Protein AF-0000000081307526 (afdb_homodimer)

Organism: NCBI:txid529605

Solvent-accessible surface area (backbone atoms only — not comparable to full-atom values): 22121 Å² total; per-residue (Å²): 121,69,67,63,50,50,52,52,49,49,51,50,51,53,52,54,60,66,62,51,76,66,82,66,74,75,59,64,98,57,76,94,53,79,72,33,34,37,30,87,79,54,87,68,88,55,100,70,61,45,58,44,62,71,91,74,62,54,44,64,45,37,46,38,55,61,64,64,68,50,74,65,81,61,58,49,97,46,24,36,22,77,50,67,48,25,37,93,74,29,30,44,28,29,93,50,32,33,27,39,30,43,38,33,28,33,51,70,13,36,48,68,42,27,27,22,79,50,18,26,37,46,31,37,30,70,33,46,42,30,45,35,40,38,34,45,96,87,64,47,77,37,58,51,76,45,37,56,51,19,32,39,55,45,49,51,54,37,38,30,34,40,32,22,67,42,86,51,56,20,33,32,40,37,33,24,42,15,40,66,29,62,76,48,70,56,75,75,75,56,60,62,76,56,36,69,63,48,60,63,54,37,60,60,57,76,72,104,121,68,67,61,50,51,53,53,50,50,51,50,51,53,51,54,61,67,63,51,75,66,82,68,74,75,58,64,95,55,77,96,54,79,72,33,34,37,31,88,79,55,86,68,87,55,100,71,60,44,59,44,61,72,89,72,63,52,45,65,46,36,46,39,55,61,64,64,68,50,74,65,81,60,57,48,98,46,24,38,22,77,51,65,47,26,36,90,75,29,30,45,28,29,93,50,33,33,27,39,31,43,39,35,28,32,50,71,12,35,47,67,44,28,27,22,80,50,18,28,38,45,31,39,30,69,35,45,40,31,44,34,40,38,35,47,98,86,64,48,77,36,59,48,76,46,37,55,50,20,35,38,54,44,50,50,54,36,40,31,34,40,33,21,68,40,86,51,56,20,32,32,41,36,32,26,41,15,39,65,28,61,78,50,71,56,76,77,73,53,60,61,74,57,35,68,64,47,61,63,55,37,59,61,57,76,72,102

Radius of gyration: 26.08 Å; Cα contacts (8 Å, |Δi|>4): 887; chains: 2; bounding box: 94×55×52 Å

Secondary structure (DSSP, 8-state):
-HHHHHHHHHHHHHHHHHTS------S-SS-SSS---B-TT-S--BSB-PBPPGGG--GGGGEE-HHHHS------TTSEEEEEESTTT-GGGTTT--EEEEEEE-TT-EEEEEE-TT--EEEEEEESEEEEEEE-TT--EEEEEEETT-EEEE-TT-EEEEE--SSS-EEEEEEESSS----EE--SHHHHHHHHHHHHHHHHHHT-/-HHHHHHHHHHHHHHHHHTS------S-SS-SSS---B-TT-S--BSB-PBPPGGG--GGGGEE-HHHHS------TTSEEEEEESTTT-GGGTTT--EEEEEEE-TT-EEEEEE-TT--EEEEEEESEEEEEEE-TT--EEEEEEETT-EEEE-TT-EEEEE--SSS-EEEEEEESSS----EE--SHHHHHHHHHHHHHHHHHHT-

Nearest PDB structures (foldseek):
  9gof-assembly1_C  TM=7.749E-01  e=2.295E-10  Synechocystis
  8uai-assembly1_F  TM=9.045E-01  e=1.092E-08  Corylus avellana
  6l9i-assembly1_D  TM=7.744E-01  e=6.110E-10  Companilactobacillus farciminis
  3kgl-assembly2_D  TM=7.806E-01  e=1.218E-08  Brassica napus
  3kgl-assembly2_F  TM=7.929E-01  e=1.687E-08  Brassica napus

Foldseek 3Di:
DVVVVVVVVVVVVVVVVVPPPPPPPVDPPDDPDPFFQFDPPDPDDDPFGGGDDPVPDDPVLVDADQVVVCVQPDADPQQKGKDWAFCVRRRRCTVVQKIKMKMKGFAFGKDAKKAFQAWKKKKAWQAAKKWKWWADPVGDIDIDIHHHGDIDIHDHGIIMMIGHLDNGMTIMMIMIRGSGRDMDGDDPPPVVVVVVVVVVVSVVVVVD/DVVVVVVVVVVVVVVVVVPPPPPPPVPPPDDPDPFFQFDPPDPDDDPFGGGDDPVPDDPVLVDADQVVVCVQPDADPQQKGKDWAFCVRRRRCTVVQKIKMKMKGFAFGKDAKKAFQAWKKKKAWQAAKKWKWWADPVGDIDIDIHHHGDIDIHDHGIIMMIGHLDNGMTIMMIMIRGSGRDMDGDDDPPVVVVPVVVVVVSVVVVVD

Sequence (416 aa):
MAAKNYVIIWLVASFLVWLTPTPSHCADPDPLQDFCPADLNSPNFVNGFPCRNPSTVTSDDFFFDGFNRVKGTQFDLFGLNSTFGEVTTFPGLNTQGIAQNRIRIRAGGINQPHIHPRATELSRMDEGALFVGIITTAGKFYSKIARKGEMFVVPRGLLHFELNIAKETATFFASFNSQNPGVIRVSGNFCQQWSPSLSARRENINTQMAAKNYVIIWLVASFLVWLTPTPSHCADPDPLQDFCPADLNSPNFVNGFPCRNPSTVTSDDFFFDGFNRVKGTQFDLFGLNSTFGEVTTFPGLNTQGIAQNRIRIRAGGINQPHIHPRATELSRMDEGALFVGIITTAGKFYSKIARKGEMFVVPRGLLHFELNIAKETATFFASFNSQNPGVIRVSGNFCQQWSPSLSARRENINTQ

pLDDT: mean 81.6, std 19.1, range [31.5, 98.81]

InterPro domains:
  IPR001929 Germin [PR00325] (114-134)
  IPR001929 Germin [PR00325] (144-164)
  IPR001929 Germin [PR00325] (177-192)
  IPR001929 Germin [cd02241] (28-190)
  IPR006045 Cupin 1 [PF00190] (85-188)
  IPR006045 Cupin 1 [SM00835] (67-204)
  IPR011051 RmlC-like cupin domain superfamily [SSF51182] (28-184)
  IPR014710 RmlC-like jelly roll fold [G3DSA:2.60.120.10] (27-203)
  IPR019780 Germin, manganese binding site [PS00725] (109-122)

Structure (mmCIF, N/CA/C/O backbone):
data_AF-0000000081307526-model_v1
#
loop_
_entity.id
_entity.type
_entity.pdbx_description
1 polymer 'Germin-like protein'
#
loop_
_atom_site.group_PDB
_atom_site.id
_atom_site.type_symbol
_atom_site.label_atom_id
_atom_site.label_alt_id
_atom_site.label_comp_id
_atom_site.label_asym_id
_atom_site.label_entity_id
_atom_site.label_seq_id
_atom_site.pdbx_PDB_ins_code
_atom_site.Cartn_x
_atom_site.Cartn_y
_atom_site.Cartn_z
_atom_site.occupancy
_atom_site.B_iso_or_equiv
_atom_site.auth_seq_id
_atom_site.auth_comp_id
_atom_site.auth_asym_id
_atom_site.auth_atom_id
_atom_site.pdbx_PDB_model_num
ATOM 1 N N . MET A 1 1 ? 69.25 4.16 -13.133 1 42.28 1 MET A N 1
ATOM 2 C CA . MET A 1 1 ? 68.312 5.094 -13.711 1 42.28 1 MET A CA 1
ATOM 3 C C . MET A 1 1 ? 66.938 4.449 -13.844 1 42.28 1 MET A C 1
ATOM 5 O O . MET A 1 1 ? 65.875 5.125 -13.719 1 42.28 1 MET A O 1
ATOM 9 N N . ALA A 1 2 ? 66.875 3.07 -14.008 1 56.59 2 ALA A N 1
ATOM 10 C CA . ALA A 1 2 ? 65.688 2.361 -14.32 1 56.59 2 ALA A CA 1
ATOM 11 C C . ALA A 1 2 ? 64.812 2.166 -13.07 1 56.59 2 ALA A C 1
ATOM 13 O O . ALA A 1 2 ? 63.594 2.262 -13.125 1 56.59 2 ALA A O 1
ATOM 14 N N . ALA A 1 3 ? 65.375 2.045 -11.961 1 60.72 3 ALA A N 1
ATOM 15 C CA . ALA A 1 3 ? 64.625 1.728 -10.742 1 60.72 3 ALA A CA 1
ATOM 16 C C . ALA A 1 3 ? 63.875 2.945 -10.234 1 60.72 3 ALA A C 1
ATOM 18 O O . ALA A 1 3 ? 62.781 2.816 -9.734 1 60.72 3 ALA A O 1
ATOM 19 N N . LYS A 1 4 ? 64.438 4.047 -10.477 1 60.44 4 LYS A N 1
ATOM 20 C CA . LYS A 1 4 ? 63.812 5.281 -10.016 1 60.44 4 LYS A CA 1
ATOM 21 C C . LYS A 1 4 ? 62.531 5.582 -10.797 1 60.44 4 LYS A C 1
ATOM 23 O O . LYS A 1 4 ? 61.531 6.074 -10.234 1 60.44 4 LYS A O 1
ATOM 28 N N . ASN A 1 5 ? 62.531 5.031 -11.906 1 65.38 5 ASN A N 1
ATOM 29 C CA . ASN A 1 5 ? 61.375 5.293 -12.766 1 65.38 5 ASN A CA 1
ATOM 30 C C . ASN A 1 5 ? 60.188 4.422 -12.383 1 65.38 5 ASN A C 1
ATOM 32 O O . ASN A 1 5 ? 59.031 4.871 -12.453 1 65.38 5 ASN A O 1
ATOM 36 N N . TYR A 1 6 ? 60.594 3.334 -11.781 1 68.06 6 TYR A N 1
ATOM 37 C CA . TYR A 1 6 ? 59.5 2.443 -11.406 1 68.06 6 TYR A CA 1
ATOM 38 C C . TYR A 1 6 ? 58.781 2.943 -10.156 1 68.06 6 TYR A C 1
ATOM 40 O O . TYR A 1 6 ? 57.562 2.844 -10.055 1 68.06 6 TYR A O 1
ATOM 48 N N . VAL A 1 7 ? 59.562 3.557 -9.312 1 67.5 7 VAL A N 1
ATOM 49 C CA . VAL A 1 7 ? 59 4.07 -8.07 1 67.5 7 VAL A CA 1
ATOM 50 C C . VAL A 1 7 ? 58.094 5.254 -8.375 1 67.5 7 VAL A C 1
ATOM 52 O O . VAL A 1 7 ? 56.969 5.355 -7.816 1 67.5 7 VAL A O 1
ATOM 55 N N . ILE A 1 8 ? 58.469 6.074 -9.266 1 70.75 8 ILE A N 1
ATOM 56 C CA . ILE A 1 8 ? 57.688 7.23 -9.664 1 70.75 8 ILE A CA 1
ATOM 57 C C . ILE A 1 8 ? 56.406 6.77 -10.375 1 70.75 8 ILE A C 1
ATOM 59 O O . ILE A 1 8 ? 55.344 7.289 -10.125 1 70.75 8 ILE A O 1
ATOM 63 N N . ILE A 1 9 ? 56.531 5.742 -11.117 1 68.5 9 ILE A N 1
ATOM 64 C CA . ILE A 1 9 ? 55.375 5.207 -11.836 1 68.5 9 ILE A CA 1
ATOM 65 C C . ILE A 1 9 ? 54.375 4.594 -10.844 1 68.5 9 ILE A C 1
ATOM 67 O O . ILE A 1 9 ? 53.188 4.785 -10.969 1 68.5 9 ILE A O 1
ATOM 71 N N . TRP A 1 10 ? 54.969 3.975 -9.867 1 69.19 10 TRP A N 1
ATOM 72 C CA . TRP A 1 10 ? 54.094 3.359 -8.867 1 69.19 10 TRP A CA 1
ATOM 73 C C . TRP A 1 10 ? 53.438 4.422 -7.996 1 69.19 10 TRP A C 1
ATOM 75 O O . TRP A 1 10 ? 52.25 4.301 -7.648 1 69.19 10 TRP A O 1
ATOM 85 N N . LEU A 1 11 ? 54.125 5.461 -7.723 1 68 11 LEU A N 1
ATOM 86 C CA . LEU A 1 11 ? 53.594 6.551 -6.93 1 68 11 LEU A CA 1
ATOM 87 C C . LEU A 1 11 ? 52.5 7.301 -7.715 1 68 11 LEU A C 1
ATOM 89 O O . LEU A 1 11 ? 51.469 7.656 -7.164 1 68 11 LEU A O 1
ATOM 93 N N . VAL A 1 12 ? 52.75 7.449 -8.961 1 65.75 12 VAL A N 1
ATOM 94 C CA . VAL A 1 12 ? 51.812 8.133 -9.812 1 65.75 12 VAL A CA 1
ATOM 95 C C . VAL A 1 12 ? 50.562 7.254 -10.016 1 65.75 12 VAL A C 1
ATOM 97 O O . VAL A 1 12 ? 49.438 7.734 -9.977 1 65.75 12 VAL A O 1
ATOM 100 N N . ALA A 1 13 ? 50.781 5.988 -10.18 1 63.44 13 ALA A N 1
ATOM 101 C CA . ALA A 1 13 ? 49.656 5.062 -10.336 1 63.44 13 ALA A CA 1
ATOM 102 C C . ALA A 1 13 ? 48.812 5 -9.07 1 63.44 13 ALA A C 1
ATOM 104 O O . ALA A 1 13 ? 47.594 4.977 -9.133 1 63.44 13 ALA A O 1
ATOM 105 N N . SER A 1 14 ? 49.5 4.992 -8.008 1 59.22 14 SER A N 1
ATOM 106 C CA . SER A 1 14 ? 48.75 4.977 -6.754 1 59.22 14 SER A CA 1
ATOM 107 C C . SER A 1 14 ? 48 6.281 -6.547 1 59.22 14 SER A C 1
ATOM 109 O O . SER A 1 14 ? 46.906 6.277 -6 1 59.22 14 SER A O 1
ATOM 111 N N . PHE A 1 15 ? 48.531 7.398 -6.93 1 59.19 15 PHE A N 1
ATOM 112 C CA . PHE A 1 15 ? 47.875 8.695 -6.836 1 59.19 15 PHE A CA 1
ATOM 113 C C . PHE A 1 15 ? 46.656 8.75 -7.754 1 59.19 15 PHE A C 1
ATOM 115 O O . PHE A 1 15 ? 45.625 9.297 -7.379 1 59.19 15 PHE A O 1
ATOM 122 N N . LEU A 1 16 ? 46.719 8.148 -8.883 1 59.53 16 LEU A N 1
ATOM 123 C CA . LEU A 1 16 ? 45.594 8.141 -9.82 1 59.53 16 LEU A CA 1
ATOM 124 C C . LEU A 1 16 ? 44.469 7.27 -9.297 1 59.53 16 LEU A C 1
ATOM 126 O O . LEU A 1 16 ? 43.281 7.566 -9.531 1 59.53 16 LEU A O 1
ATOM 130 N N . VAL A 1 17 ? 44.781 6.215 -8.625 1 57.97 17 VAL A N 1
ATOM 131 C CA . VAL A 1 17 ? 43.719 5.367 -8.062 1 57.97 17 VAL A CA 1
ATOM 132 C C . VAL A 1 17 ? 43 6.113 -6.945 1 57.97 17 VAL A C 1
ATOM 134 O O . VAL A 1 17 ? 41.781 5.961 -6.777 1 57.97 17 VAL A O 1
ATOM 137 N N . TRP A 1 18 ? 43.719 6.945 -6.301 1 53.69 18 TRP A N 1
ATOM 138 C CA . TRP A 1 18 ? 43.125 7.715 -5.223 1 53.69 18 TRP A CA 1
ATOM 139 C C . TRP A 1 18 ? 42.188 8.789 -5.785 1 53.69 18 TRP A C 1
ATOM 141 O O . TRP A 1 18 ? 41.344 9.328 -5.062 1 53.69 18 TRP A O 1
ATOM 151 N N . LEU A 1 19 ? 42.375 9.172 -6.992 1 48.22 19 LEU A N 1
ATOM 152 C CA . LEU A 1 19 ? 41.531 10.18 -7.605 1 48.22 19 LEU A CA 1
ATOM 153 C C . LEU A 1 19 ? 40.25 9.555 -8.141 1 48.22 19 LEU A C 1
ATOM 155 O O . LEU A 1 19 ? 39.5 10.18 -8.906 1 48.22 19 LEU A O 1
ATOM 159 N N . THR A 1 20 ? 40.062 8.297 -7.91 1 48.44 20 THR A N 1
ATOM 160 C CA . THR A 1 20 ? 38.781 7.797 -8.344 1 48.44 20 THR A CA 1
ATOM 161 C C . THR A 1 20 ? 37.656 8.375 -7.484 1 48.44 20 THR A C 1
ATOM 163 O O . THR A 1 20 ? 37.688 8.281 -6.258 1 48.44 20 THR A O 1
ATOM 166 N N . PRO A 1 21 ? 36.969 9.297 -7.98 1 45 21 PRO A N 1
ATOM 167 C CA . PRO A 1 21 ? 35.812 9.789 -7.223 1 45 21 PRO A CA 1
ATOM 168 C C . PRO A 1 21 ? 34.938 8.664 -6.68 1 45 21 PRO A C 1
ATOM 170 O O . PRO A 1 21 ? 34.562 7.742 -7.418 1 45 21 PRO A O 1
ATOM 173 N N . THR A 1 22 ? 35.156 8.219 -5.445 1 43.62 22 THR A N 1
ATOM 174 C CA . THR A 1 22 ? 34.094 7.422 -4.852 1 43.62 22 THR A CA 1
ATOM 175 C C . THR A 1 22 ? 32.75 8.07 -5.09 1 43.62 22 THR A C 1
ATOM 177 O O . THR A 1 22 ? 32.625 9.297 -5.051 1 43.62 22 THR A O 1
ATOM 180 N N . PRO A 1 23 ? 31.891 7.441 -5.844 1 40.84 23 PRO A N 1
ATOM 181 C CA . PRO A 1 23 ? 30.562 8.062 -5.93 1 40.84 23 PRO A CA 1
ATOM 182 C C . PRO A 1 23 ? 30.047 8.516 -4.57 1 40.84 23 PRO A C 1
ATOM 184 O O . PRO A 1 23 ? 29.953 7.711 -3.639 1 40.84 23 PRO A O 1
ATOM 187 N N . SER A 1 24 ? 30.547 9.656 -4.059 1 37.53 24 SER A N 1
ATOM 188 C CA . SER A 1 24 ? 29.844 10.273 -2.936 1 37.53 24 SER A CA 1
ATOM 189 C C . SER A 1 24 ? 28.344 10.258 -3.152 1 37.53 24 SER A C 1
ATOM 191 O O . SER A 1 24 ? 27.859 10.711 -4.191 1 37.53 24 SER A O 1
ATOM 193 N N . HIS A 1 25 ? 27.672 9.266 -2.732 1 41.25 25 HIS A N 1
ATOM 194 C CA . HIS A 1 25 ? 26.234 9.469 -2.633 1 41.25 25 HIS A CA 1
ATOM 195 C C . HIS A 1 25 ? 25.922 10.781 -1.926 1 41.25 25 HIS A C 1
ATOM 197 O O . HIS A 1 25 ? 26.141 10.914 -0.722 1 41.25 25 HIS A O 1
ATOM 203 N N . CYS A 1 26 ? 26.391 11.898 -2.451 1 38.59 26 CYS A N 1
ATOM 204 C CA . CYS A 1 26 ? 26.094 13.227 -1.932 1 38.59 26 CYS A CA 1
ATOM 205 C C . CYS A 1 26 ? 24.609 13.344 -1.573 1 38.59 26 CYS A C 1
ATOM 207 O O . CYS A 1 26 ? 24.172 14.414 -1.146 1 38.59 26 CYS A O 1
ATOM 209 N N . ALA A 1 27 ? 23.828 12.602 -2.113 1 36.97 27 ALA A N 1
ATOM 210 C CA . ALA A 1 27 ? 22.422 12.82 -1.792 1 36.97 27 ALA A CA 1
ATOM 211 C C . ALA A 1 27 ? 22.062 12.164 -0.467 1 36.97 27 ALA A C 1
ATOM 213 O O . ALA A 1 27 ? 22.562 11.086 -0.135 1 36.97 27 ALA A O 1
ATOM 214 N N . ASP A 1 28 ? 21.766 12.961 0.482 1 42.94 28 ASP A N 1
ATOM 215 C CA . ASP A 1 28 ? 21.141 12.367 1.665 1 42.94 28 ASP A CA 1
ATOM 216 C C . ASP A 1 28 ? 20.219 11.227 1.284 1 42.94 28 ASP A C 1
ATOM 218 O O . ASP A 1 28 ? 19.406 11.359 0.367 1 42.94 28 ASP A O 1
ATOM 222 N N . PRO A 1 29 ? 20.531 9.961 1.563 1 52.31 29 PRO A N 1
ATOM 223 C CA . PRO A 1 29 ? 19.625 8.859 1.222 1 52.31 29 PRO A CA 1
ATOM 224 C C . PRO A 1 29 ? 18.172 9.18 1.516 1 52.31 29 PRO A C 1
ATOM 226 O O . PRO A 1 29 ? 17.266 8.625 0.884 1 52.31 29 PRO A O 1
ATOM 229 N N . ASP A 1 30 ? 18 10.25 2.48 1 62.75 30 ASP A N 1
ATOM 230 C CA . ASP A 1 30 ? 16.656 10.656 2.859 1 62.75 30 ASP A CA 1
ATOM 231 C C . ASP A 1 30 ? 16.297 12.023 2.279 1 62.75 30 ASP A C 1
ATOM 233 O O . ASP A 1 30 ? 17.188 12.836 2.021 1 62.75 30 ASP A O 1
ATOM 237 N N . PRO A 1 31 ? 15.086 12.305 2.039 1 67.12 31 PRO A N 1
ATOM 238 C CA . PRO A 1 31 ? 14.664 13.617 1.555 1 67.12 31 PRO A CA 1
ATOM 239 C C . PRO A 1 31 ? 15.055 14.75 2.498 1 67.12 31 PRO A C 1
ATOM 241 O O . PRO A 1 31 ? 15.047 14.57 3.719 1 67.12 31 PRO A O 1
ATOM 244 N N . LEU A 1 32 ? 15.398 15.906 1.956 1 68.56 32 LEU A N 1
ATOM 245 C CA . LEU A 1 32 ? 15.805 17.094 2.713 1 68.56 32 LEU A CA 1
ATOM 246 C C . LEU A 1 32 ? 14.586 17.828 3.268 1 68.56 32 LEU A C 1
ATOM 248 O O . LEU A 1 32 ? 14.719 18.688 4.141 1 68.56 32 LEU A O 1
ATOM 252 N N . GLN A 1 33 ? 13.453 17.516 2.725 1 77.12 33 GLN A N 1
ATOM 253 C CA . GLN A 1 33 ? 12.219 18.141 3.188 1 77.12 33 GLN A CA 1
ATOM 254 C C . GLN A 1 33 ? 11.172 17.094 3.549 1 77.12 33 GLN A C 1
ATOM 256 O O . GLN A 1 33 ? 11.281 15.93 3.146 1 77.12 33 GLN A O 1
ATOM 261 N N . ASP A 1 34 ? 10.109 17.516 4.297 1 84.94 34 ASP A N 1
ATOM 262 C CA . ASP A 1 34 ? 9.078 16.609 4.801 1 84.94 34 ASP A CA 1
ATOM 263 C C . ASP A 1 34 ? 8.336 15.922 3.652 1 84.94 34 ASP A C 1
ATOM 265 O O . ASP A 1 34 ? 7.922 14.773 3.773 1 84.94 34 ASP A O 1
ATOM 269 N N . PHE A 1 35 ? 8.133 16.703 2.635 1 87.5 35 PHE A N 1
ATOM 270 C CA . PHE A 1 35 ? 7.387 16.234 1.473 1 87.5 35 PHE A CA 1
ATOM 271 C C . PHE A 1 35 ? 7.777 17.016 0.224 1 87.5 35 PHE A C 1
ATOM 273 O O . PHE A 1 35 ? 8.438 18.047 0.316 1 87.5 35 PHE A O 1
ATOM 280 N N . CYS A 1 36 ? 7.449 16.469 -0.911 1 87.19 36 CYS A N 1
ATOM 281 C CA . CYS A 1 36 ? 7.746 17.047 -2.219 1 87.19 36 CYS A CA 1
ATOM 282 C C . CYS A 1 36 ? 6.629 16.75 -3.209 1 87.19 36 CYS A C 1
ATOM 284 O O . CYS A 1 36 ? 6.793 15.93 -4.117 1 87.19 36 CYS A O 1
ATOM 286 N N . PRO A 1 37 ? 5.438 17.344 -2.951 1 90.88 37 PRO A N 1
ATOM 287 C CA . PRO A 1 37 ? 4.418 17.141 -3.984 1 90.88 37 PRO A CA 1
ATOM 288 C C . PRO A 1 37 ? 4.906 17.531 -5.379 1 90.88 37 PRO A C 1
ATOM 290 O O . PRO A 1 37 ? 5.641 18.516 -5.531 1 90.88 37 PRO A O 1
ATOM 293 N N . ALA A 1 38 ? 4.461 16.891 -6.359 1 91.81 38 ALA A N 1
ATOM 294 C CA . ALA A 1 38 ? 4.977 17.031 -7.719 1 91.81 38 ALA A CA 1
ATOM 295 C C . ALA A 1 38 ? 4.492 18.328 -8.359 1 91.81 38 ALA A C 1
ATOM 297 O O . ALA A 1 38 ? 3.316 18.688 -8.25 1 91.81 38 ALA A O 1
ATOM 298 N N . ASP A 1 39 ? 5.363 19.047 -8.93 1 89.5 39 ASP A N 1
ATOM 299 C CA . ASP A 1 39 ? 5.012 20.109 -9.867 1 89.5 39 ASP A CA 1
ATOM 300 C C . ASP A 1 39 ? 4.863 19.547 -11.281 1 89.5 39 ASP A C 1
ATOM 302 O O . ASP A 1 39 ? 5.844 19.469 -12.023 1 89.5 39 ASP A O 1
ATOM 306 N N . LEU A 1 40 ? 3.67 19.328 -11.68 1 88.94 40 LEU A N 1
ATOM 307 C CA . LEU A 1 40 ? 3.414 18.641 -12.938 1 88.94 40 LEU A CA 1
ATOM 308 C C . LEU A 1 40 ? 3.609 19.578 -14.125 1 88.94 40 LEU A C 1
ATOM 310 O O . LEU A 1 40 ? 3.697 19.141 -15.266 1 88.94 40 LEU A O 1
ATOM 314 N N . ASN A 1 41 ? 3.721 20.812 -13.805 1 87.19 41 ASN A N 1
ATOM 315 C CA . ASN A 1 41 ? 3.834 21.797 -14.867 1 87.19 41 ASN A CA 1
ATOM 316 C C . ASN A 1 41 ? 5.266 22.312 -15.016 1 87.19 41 ASN A C 1
ATOM 318 O O . ASN A 1 41 ? 5.539 23.188 -15.844 1 87.19 41 ASN A O 1
ATOM 322 N N . SER A 1 42 ? 6.086 21.828 -14.219 1 84.25 42 SER A N 1
ATOM 323 C CA . SER A 1 42 ? 7.477 22.25 -14.305 1 84.25 42 SER A CA 1
ATOM 324 C C . SER A 1 42 ? 8.102 21.859 -15.641 1 84.25 42 SER A C 1
ATOM 326 O O . SER A 1 42 ? 7.887 20.75 -16.125 1 84.25 42 SER A O 1
ATOM 328 N N . PRO A 1 43 ? 8.906 22.688 -16.219 1 82.94 43 PRO A N 1
ATOM 329 C CA . PRO A 1 43 ? 9.586 22.328 -17.469 1 82.94 43 PRO A CA 1
ATOM 330 C C . PRO A 1 43 ? 10.836 21.484 -17.234 1 82.94 43 PRO A C 1
ATOM 332 O O . PRO A 1 43 ? 11.398 20.938 -18.203 1 82.94 43 PRO A O 1
ATOM 335 N N . ASN A 1 44 ? 11.219 21.453 -15.969 1 79 44 ASN A N 1
ATOM 336 C CA . ASN A 1 44 ? 12.406 20.656 -15.648 1 79 44 ASN A CA 1
ATOM 337 C C . ASN A 1 44 ? 12.109 19.172 -15.664 1 79 44 ASN A C 1
ATOM 339 O O . ASN A 1 44 ? 11.07 18.734 -15.18 1 79 44 ASN A O 1
ATOM 343 N N . PHE A 1 45 ? 13.055 18.453 -16.344 1 77.19 45 PHE A N 1
ATOM 344 C CA . PHE A 1 45 ? 12.914 17 -16.391 1 77.19 45 PHE A CA 1
ATOM 345 C C . PHE A 1 45 ? 13.875 16.328 -15.414 1 77.19 45 PHE A C 1
ATOM 347 O O . PHE A 1 45 ? 15.094 16.516 -15.508 1 77.19 45 PHE A O 1
ATOM 354 N N . VAL A 1 46 ? 13.32 15.656 -14.398 1 76.56 46 VAL A N 1
ATOM 355 C CA . VAL A 1 46 ? 14.109 14.93 -13.406 1 76.56 46 VAL A CA 1
ATOM 356 C C . VAL A 1 46 ? 13.578 13.508 -13.258 1 76.56 46 VAL A C 1
ATOM 358 O O . VAL A 1 46 ? 12.547 13.156 -13.844 1 76.56 46 VAL A O 1
ATOM 361 N N . ASN A 1 47 ? 14.391 12.578 -12.602 1 75 47 ASN A N 1
ATOM 362 C CA . ASN A 1 47 ? 13.852 11.281 -12.203 1 75 47 ASN A CA 1
ATOM 363 C C . ASN A 1 47 ? 12.766 11.43 -11.148 1 75 47 ASN A C 1
ATOM 365 O O . ASN A 1 47 ? 13.062 11.547 -9.961 1 75 47 ASN A O 1
ATOM 369 N N . GLY A 1 48 ? 11.633 11.336 -11.672 1 83.56 48 GLY A N 1
ATOM 370 C CA . GLY A 1 48 ? 10.469 11.766 -10.922 1 83.56 48 GLY A CA 1
ATOM 371 C C . GLY A 1 48 ? 9.938 13.125 -11.344 1 83.56 48 GLY A C 1
ATOM 372 O O . GLY A 1 48 ? 9.836 13.406 -12.539 1 83.56 48 GLY A O 1
ATOM 373 N N . PHE A 1 49 ? 9.43 13.883 -10.336 1 85.25 49 PHE A N 1
ATOM 374 C CA . PHE A 1 49 ? 8.922 15.219 -10.617 1 85.25 49 PHE A CA 1
ATOM 375 C C . PHE A 1 49 ? 9.562 16.25 -9.688 1 85.25 49 PHE A C 1
ATOM 377 O O . PHE A 1 49 ? 9.852 15.953 -8.531 1 85.25 49 PHE A O 1
ATOM 384 N N . PRO A 1 50 ? 9.781 17.438 -10.219 1 85.69 50 PRO A N 1
ATOM 385 C CA . PRO A 1 50 ? 10.203 18.5 -9.312 1 85.69 50 PRO A CA 1
ATOM 386 C C . PRO A 1 50 ? 9.172 18.797 -8.227 1 85.69 50 PRO A C 1
ATOM 388 O O . PRO A 1 50 ? 7.977 18.547 -8.414 1 85.69 50 PRO A O 1
ATOM 391 N N . CYS A 1 51 ? 9.734 19.312 -7.191 1 89.12 51 CYS A N 1
ATOM 392 C CA . CYS A 1 51 ? 8.859 19.641 -6.074 1 89.12 51 CYS A CA 1
ATOM 393 C C . CYS A 1 51 ? 8.164 20.984 -6.305 1 89.12 51 CYS A C 1
ATOM 395 O O . CYS A 1 51 ? 8.773 21.938 -6.797 1 89.12 51 CYS A O 1
ATOM 397 N N . ARG A 1 52 ? 6.922 21.016 -5.926 1 90.69 52 ARG A N 1
ATOM 398 C CA . ARG A 1 52 ? 6.273 22.312 -5.816 1 90.69 52 ARG A CA 1
ATOM 399 C C . ARG A 1 52 ? 6.801 23.094 -4.613 1 90.69 52 ARG A C 1
ATOM 401 O O . ARG A 1 52 ? 7.289 22.484 -3.648 1 90.69 52 ARG A O 1
ATOM 408 N N . ASN A 1 53 ? 6.645 24.391 -4.703 1 85.25 53 ASN A N 1
ATOM 409 C CA . ASN A 1 53 ? 6.98 25.219 -3.557 1 85.25 53 ASN A CA 1
ATOM 410 C C . ASN A 1 53 ? 6.168 24.844 -2.324 1 85.25 53 ASN A C 1
ATOM 412 O O . ASN A 1 53 ? 4.941 24.766 -2.379 1 85.25 53 ASN A O 1
ATOM 416 N N . PRO A 1 54 ? 6.867 24.562 -1.242 1 83.81 54 PRO A N 1
ATOM 417 C CA . PRO A 1 54 ? 6.16 24.125 -0.035 1 83.81 54 PRO A CA 1
ATOM 418 C C . PRO A 1 54 ? 5.109 25.141 0.425 1 83.81 54 PRO A C 1
ATOM 420 O O . PRO A 1 54 ? 4.117 24.75 1.049 1 83.81 54 PRO A O 1
ATOM 423 N N . SER A 1 55 ? 5.316 26.344 0.161 1 85.75 55 SER A N 1
ATOM 424 C CA . SER A 1 55 ? 4.391 27.375 0.604 1 85.75 55 SER A CA 1
ATOM 425 C C . SER A 1 55 ? 3.047 27.266 -0.108 1 85.75 55 SER A C 1
ATOM 427 O O . SER A 1 55 ? 2.045 27.812 0.354 1 85.75 55 SER A O 1
ATOM 429 N N . THR A 1 56 ? 3.002 26.531 -1.197 1 90.38 56 THR A N 1
ATOM 430 C CA . THR A 1 56 ? 1.771 26.422 -1.971 1 90.38 56 THR A CA 1
ATOM 431 C C . THR A 1 56 ? 1.043 25.109 -1.646 1 90.38 56 THR A C 1
ATOM 433 O O . THR A 1 56 ? -0.051 24.859 -2.154 1 90.38 56 THR A O 1
ATOM 436 N N . VAL A 1 57 ? 1.677 24.344 -0.833 1 91.12 57 VAL A N 1
ATOM 437 C CA . VAL A 1 57 ? 1.115 23.031 -0.503 1 91.12 57 VAL A CA 1
ATOM 438 C C . VAL A 1 57 ? -0.067 23.203 0.448 1 91.12 57 VAL A C 1
ATOM 440 O O . VAL A 1 57 ? -0.001 24 1.395 1 91.12 57 VAL A O 1
ATOM 443 N N . THR A 1 58 ? -1.148 22.516 0.163 1 94.06 58 THR A N 1
ATOM 444 C CA . THR A 1 58 ? -2.359 22.531 0.976 1 94.06 58 THR A CA 1
ATOM 445 C C . THR A 1 58 ? -2.729 21.125 1.431 1 94.06 58 THR A C 1
ATOM 447 O O . THR A 1 58 ? -2.105 20.141 1.01 1 94.06 58 THR A O 1
ATOM 450 N N . SER A 1 59 ? -3.744 21.047 2.279 1 94.69 59 SER A N 1
ATOM 451 C CA . SER A 1 59 ? -4.215 19.734 2.752 1 94.69 59 SER A CA 1
ATOM 452 C C . SER A 1 59 ? -4.633 18.844 1.591 1 94.69 59 SER A C 1
ATOM 454 O O . SER A 1 59 ? -4.465 17.625 1.647 1 94.69 59 SER A O 1
ATOM 456 N N . ASP A 1 60 ? -5.125 19.469 0.527 1 94.44 60 ASP A N 1
ATOM 457 C CA . ASP A 1 60 ? -5.625 18.703 -0.613 1 94.44 60 ASP A CA 1
ATOM 458 C C . ASP A 1 60 ? -4.512 17.875 -1.254 1 94.44 60 ASP A C 1
ATOM 460 O O . ASP A 1 60 ? -4.773 16.844 -1.877 1 94.44 60 ASP A O 1
ATOM 464 N N . ASP A 1 61 ? -3.33 18.266 -1.044 1 94.06 61 ASP A N 1
ATOM 465 C CA . ASP A 1 61 ? -2.195 17.594 -1.668 1 94.06 61 ASP A CA 1
ATOM 466 C C . ASP A 1 61 ? -1.95 16.234 -1.031 1 94.06 61 ASP A C 1
ATOM 468 O O . ASP A 1 61 ? -1.261 15.383 -1.606 1 94.06 61 ASP A O 1
ATOM 472 N N . PHE A 1 62 ? -2.51 16.031 0.117 1 96.06 62 PHE A N 1
ATOM 473 C CA . PHE A 1 62 ? -2.271 14.773 0.827 1 96.06 62 PHE A CA 1
ATOM 474 C C . PHE A 1 62 ? -3.475 13.844 0.707 1 96.06 62 PHE A C 1
ATOM 476 O O . PHE A 1 62 ? -3.486 12.758 1.287 1 96.06 62 PHE A O 1
ATOM 483 N N . PHE A 1 63 ? -4.5 14.305 -0.066 1 96.38 63 PHE A N 1
ATOM 484 C CA . PHE A 1 63 ? -5.73 13.531 -0.202 1 96.38 63 PHE A CA 1
ATOM 485 C C . PHE A 1 63 ? -6.055 13.289 -1.67 1 96.38 63 PHE A C 1
ATOM 487 O O . PHE A 1 63 ? -5.75 14.117 -2.527 1 96.38 63 PHE A O 1
ATOM 494 N N . PHE A 1 64 ? -6.625 12.133 -1.923 1 95.94 64 PHE A N 1
ATOM 495 C CA . PHE A 1 64 ? -6.969 11.688 -3.27 1 95.94 64 PHE A CA 1
ATOM 496 C C . PHE A 1 64 ? -8.398 11.156 -3.318 1 95.94 64 PHE A C 1
ATOM 498 O O . PHE A 1 64 ? -8.766 10.281 -2.537 1 95.94 64 PHE A O 1
ATOM 505 N N . ASP A 1 65 ? -9.195 11.617 -4.246 1 93.94 65 ASP A N 1
ATOM 506 C CA . ASP A 1 65 ? -10.586 11.18 -4.367 1 93.94 65 ASP A CA 1
ATOM 507 C C . ASP A 1 65 ? -10.844 10.555 -5.738 1 93.94 65 ASP A C 1
ATOM 509 O O . ASP A 1 65 ? -12 10.375 -6.133 1 93.94 65 ASP A O 1
ATOM 513 N N . GLY A 1 66 ? -9.875 10.195 -6.418 1 88.62 66 GLY A N 1
ATOM 514 C CA . GLY A 1 66 ? -9.969 9.734 -7.793 1 88.62 66 GLY A CA 1
ATOM 515 C C . GLY A 1 66 ? -10.758 8.453 -7.934 1 88.62 66 GLY A C 1
ATOM 516 O O . GLY A 1 66 ? -11.406 8.227 -8.961 1 88.62 66 GLY A O 1
ATOM 517 N N . PHE A 1 67 ? -10.719 7.609 -6.961 1 90.19 67 PHE A N 1
ATOM 518 C CA . PHE A 1 67 ? -11.414 6.332 -7.07 1 90.19 67 PHE A CA 1
ATOM 519 C C . PHE A 1 67 ? -12.922 6.539 -7.141 1 90.19 67 PHE A C 1
ATOM 521 O O . PHE A 1 67 ? -13.641 5.719 -7.723 1 90.19 67 PHE A O 1
ATOM 528 N N . ASN A 1 68 ? -13.391 7.566 -6.574 1 85.12 68 ASN A N 1
ATOM 529 C CA . ASN A 1 68 ? -14.812 7.879 -6.582 1 85.12 68 ASN A CA 1
ATOM 530 C C . ASN A 1 68 ? -15.219 8.617 -7.855 1 85.12 68 ASN A C 1
ATOM 532 O O . ASN A 1 68 ? -16.375 8.547 -8.281 1 85.12 68 ASN A O 1
ATOM 536 N N . ARG A 1 69 ? -14.32 9.305 -8.398 1 78.06 69 ARG A N 1
ATOM 537 C CA . ARG A 1 69 ? -14.625 10.117 -9.57 1 78.06 69 ARG A CA 1
ATOM 538 C C . ARG A 1 69 ? -14.719 9.266 -10.828 1 78.06 69 ARG A C 1
ATOM 540 O O . ARG A 1 69 ? -15.539 9.531 -11.711 1 78.06 69 ARG A O 1
ATOM 547 N N . VAL A 1 70 ? -13.875 8.398 -10.875 1 66.69 70 VAL A N 1
ATOM 548 C CA . VAL A 1 70 ? -13.891 7.551 -12.055 1 66.69 70 VAL A CA 1
ATOM 549 C C . VAL A 1 70 ? -14.75 6.316 -11.797 1 66.69 70 VAL A C 1
ATOM 551 O O . VAL A 1 70 ? -14.391 5.465 -10.977 1 66.69 70 VAL A O 1
ATOM 554 N N . LYS A 1 71 ? -16.062 6.371 -12.133 1 60.06 71 LYS A N 1
ATOM 555 C CA . LYS A 1 71 ? -17.016 5.297 -11.859 1 60.06 71 LYS A CA 1
ATOM 556 C C . LYS A 1 71 ? -16.562 3.984 -12.492 1 60.06 71 LYS A C 1
ATOM 558 O O . LYS A 1 71 ? -17.062 2.914 -12.141 1 60.06 71 LYS A O 1
ATOM 563 N N . GLY A 1 72 ? -15.469 3.854 -12.953 1 61.94 72 GLY A N 1
ATOM 564 C CA . GLY A 1 72 ? -14.883 2.619 -13.445 1 61.94 72 GLY A CA 1
ATOM 565 C C . GLY A 1 72 ? -15.883 1.734 -14.172 1 61.94 72 GLY A C 1
ATOM 566 O O . GLY A 1 72 ? -15.883 0.516 -13.984 1 61.94 72 GLY A O 1
ATOM 567 N N . THR A 1 73 ? -16.812 2.324 -14.961 1 69.62 73 THR A N 1
ATOM 568 C CA . THR A 1 73 ? -17.875 1.49 -15.523 1 69.62 73 THR A CA 1
ATOM 569 C C . THR A 1 73 ? -17.453 0.947 -16.891 1 69.62 73 THR A C 1
ATOM 571 O O . THR A 1 73 ? -18.125 0.08 -17.453 1 69.62 73 THR A O 1
ATOM 574 N N . GLN A 1 74 ? -16.406 1.372 -17.344 1 87.06 74 GLN A N 1
ATOM 575 C CA . GLN A 1 74 ? -15.992 0.87 -18.641 1 87.06 74 GLN A CA 1
ATOM 576 C C . GLN A 1 74 ? -14.805 -0.075 -18.531 1 87.06 74 GLN A C 1
ATOM 578 O O . GLN A 1 74 ? -13.812 0.241 -17.859 1 87.06 74 GLN A O 1
ATOM 583 N N . PHE A 1 75 ? -15.102 -1.183 -19.109 1 92.56 75 PHE A N 1
ATOM 584 C CA . PHE A 1 75 ? -14.062 -2.205 -19.141 1 92.56 75 PHE A CA 1
ATOM 585 C C . PHE A 1 75 ? -13.391 -2.266 -20.5 1 92.56 75 PHE A C 1
ATOM 587 O O . PHE A 1 75 ? -14.031 -2.018 -21.531 1 92.56 75 PHE A O 1
ATOM 594 N N . ASP A 1 76 ? -12.141 -2.584 -20.5 1 91.44 76 ASP A N 1
ATOM 595 C CA . ASP A 1 76 ? -11.43 -2.756 -21.766 1 91.44 76 ASP A CA 1
ATOM 596 C C . ASP A 1 76 ? -11.711 -4.129 -22.375 1 91.44 76 ASP A C 1
ATOM 598 O O . ASP A 1 76 ? -12.625 -4.832 -21.922 1 91.44 76 ASP A O 1
ATOM 602 N N . LEU A 1 77 ? -11.016 -4.477 -23.406 1 89.56 77 LEU A N 1
ATOM 603 C CA . LEU A 1 77 ? -11.297 -5.695 -24.156 1 89.56 77 LEU A CA 1
ATOM 604 C C . LEU A 1 77 ? -11.016 -6.93 -23.312 1 89.56 77 LEU A C 1
ATOM 606 O O . LEU A 1 77 ? -11.516 -8.016 -23.609 1 89.56 77 LEU A O 1
ATOM 610 N N . PHE A 1 78 ? -10.281 -6.77 -22.219 1 88.94 78 PHE A N 1
ATOM 611 C CA . PHE A 1 78 ? -9.945 -7.906 -21.375 1 88.94 78 PHE A CA 1
ATOM 612 C C . PHE A 1 78 ? -10.82 -7.918 -20.125 1 88.94 78 PHE A C 1
ATOM 614 O O . PHE A 1 78 ? -10.625 -8.75 -19.234 1 88.94 78 PHE A O 1
ATOM 621 N N . GLY A 1 79 ? -11.734 -6.961 -20.062 1 93.62 79 GLY A N 1
ATOM 622 C CA . GLY A 1 79 ? -12.617 -6.883 -18.906 1 93.62 79 GLY A CA 1
ATOM 623 C C . GLY A 1 79 ? -11.992 -6.188 -17.719 1 93.62 79 GLY A C 1
ATOM 624 O O . GLY A 1 79 ? -12.391 -6.422 -16.578 1 93.62 79 GLY A O 1
ATOM 625 N N . LEU A 1 80 ? -10.969 -5.387 -18 1 93.62 80 LEU A N 1
ATOM 626 C CA . LEU A 1 80 ? -10.227 -4.723 -16.938 1 93.62 80 LEU A CA 1
ATOM 627 C C . LEU A 1 80 ? -10.594 -3.244 -16.859 1 93.62 80 LEU A C 1
ATOM 629 O O . LEU A 1 80 ? -10.758 -2.584 -17.891 1 93.62 80 LEU A O 1
ATOM 633 N N . ASN A 1 81 ? -10.852 -2.771 -15.68 1 94.75 81 ASN A N 1
ATOM 634 C CA . ASN A 1 81 ? -10.969 -1.354 -15.352 1 94.75 81 ASN A CA 1
ATOM 635 C C . ASN A 1 81 ? -9.984 -0.953 -14.25 1 94.75 81 ASN A C 1
ATOM 637 O O . ASN A 1 81 ? -9.969 -1.555 -13.18 1 94.75 81 ASN A O 1
ATOM 641 N N . SER A 1 82 ? -9.141 -0.016 -14.547 1 94 82 SER A N 1
ATOM 642 C CA . SER A 1 82 ? -8.109 0.375 -13.594 1 94 82 SER A CA 1
ATOM 643 C C . SER A 1 82 ? -8.094 1.885 -13.375 1 94 82 SER A C 1
ATOM 645 O O . SER A 1 82 ? -8.211 2.652 -14.336 1 94 82 SER A O 1
ATOM 647 N N . THR A 1 83 ? -8.055 2.361 -12.148 1 94.38 83 THR A N 1
ATOM 648 C CA . THR A 1 83 ? -7.816 3.742 -11.75 1 94.38 83 THR A CA 1
ATOM 649 C C . THR A 1 83 ? -6.605 3.838 -10.828 1 94.38 83 THR A C 1
ATOM 651 O O . THR A 1 83 ? -6.645 3.354 -9.695 1 94.38 83 THR A O 1
ATOM 654 N N . PHE A 1 84 ? -5.629 4.512 -11.281 1 94.5 84 PHE A N 1
ATOM 655 C CA . PHE A 1 84 ? -4.332 4.461 -10.625 1 94.5 84 PHE A CA 1
ATOM 656 C C . PHE A 1 84 ? -4.07 5.746 -9.844 1 94.5 84 PHE A C 1
ATOM 658 O O . PHE A 1 84 ? -4.078 6.836 -10.422 1 94.5 84 PHE A O 1
ATOM 665 N N . GLY A 1 85 ? -3.994 5.598 -8.523 1 95.81 85 GLY A N 1
ATOM 666 C CA . GLY A 1 85 ? -3.498 6.672 -7.684 1 95.81 85 GLY A CA 1
ATOM 667 C C . GLY A 1 85 ? -1.983 6.711 -7.594 1 95.81 85 GLY A C 1
ATOM 668 O O . GLY A 1 85 ? -1.397 6.125 -6.68 1 95.81 85 GLY A O 1
ATOM 669 N N . GLU A 1 86 ? -1.382 7.352 -8.539 1 94.44 86 GLU A N 1
ATOM 670 C CA . GLU A 1 86 ? 0.058 7.578 -8.625 1 94.44 86 GLU A CA 1
ATOM 671 C C . GLU A 1 86 ? 0.374 9.055 -8.852 1 94.44 86 GLU A C 1
ATOM 673 O O . GLU A 1 86 ? -0.52 9.898 -8.789 1 94.44 86 GLU A O 1
ATOM 678 N N . VAL A 1 87 ? 1.608 9.359 -8.977 1 92.44 87 VAL A N 1
ATOM 679 C CA . VAL A 1 87 ? 2.117 10.719 -8.828 1 92.44 87 VAL A CA 1
ATOM 680 C C . VAL A 1 87 ? 1.397 11.656 -9.789 1 92.44 87 VAL A C 1
ATOM 682 O O . VAL A 1 87 ? 1.134 12.812 -9.469 1 92.44 87 VAL A O 1
ATOM 685 N N . THR A 1 88 ? 0.982 11.234 -10.984 1 91.56 88 THR A N 1
ATOM 686 C CA . THR A 1 88 ? 0.389 12.148 -11.953 1 91.56 88 THR A CA 1
ATOM 687 C C . THR A 1 88 ? -1.06 12.453 -11.594 1 91.56 88 THR A C 1
ATOM 689 O O . THR A 1 88 ? -1.58 13.516 -11.945 1 91.56 88 THR A O 1
ATOM 692 N N . THR A 1 89 ? -1.714 11.594 -10.883 1 92.62 89 THR A N 1
ATOM 693 C CA . THR A 1 89 ? -3.102 11.812 -10.484 1 92.62 89 THR A CA 1
ATOM 694 C C . THR A 1 89 ? -3.186 12.219 -9.016 1 92.62 89 THR A C 1
ATOM 696 O O . THR A 1 89 ? -4.195 12.773 -8.57 1 92.62 89 THR A O 1
ATOM 699 N N . PHE A 1 90 ? -2.188 11.953 -8.289 1 95.38 90 PHE A N 1
ATOM 700 C CA . PHE A 1 90 ? -2.037 12.258 -6.875 1 95.38 90 PHE A CA 1
ATOM 701 C C . PHE A 1 90 ? -0.642 12.797 -6.582 1 95.38 90 PHE A C 1
ATOM 703 O O . PHE A 1 90 ? 0.197 12.094 -6.016 1 95.38 90 PHE A O 1
ATOM 710 N N . PRO A 1 91 ? -0.421 14.047 -6.852 1 92.19 91 PRO A N 1
ATOM 711 C CA . PRO A 1 91 ? 0.925 14.617 -6.828 1 92.19 91 PRO A CA 1
ATOM 712 C C . PRO A 1 91 ? 1.576 14.547 -5.449 1 92.19 91 PRO A C 1
ATOM 714 O O . PRO A 1 91 ? 2.805 14.562 -5.34 1 92.19 91 PRO A O 1
ATOM 717 N N . GLY A 1 92 ? 0.81 14.391 -4.449 1 94.56 92 GLY A N 1
ATOM 718 C CA . GLY A 1 92 ? 1.336 14.258 -3.1 1 94.56 92 GLY A CA 1
ATOM 719 C C . GLY A 1 92 ? 2.168 13 -2.904 1 94.56 92 GLY A C 1
ATOM 720 O O . GLY A 1 92 ? 2.893 12.875 -1.914 1 94.56 92 GLY A O 1
ATOM 721 N N . LEU A 1 93 ? 2.16 12.102 -3.842 1 96.06 93 LEU A N 1
ATOM 722 C CA . LEU A 1 93 ? 2.889 10.844 -3.725 1 96.06 93 LEU A CA 1
ATOM 723 C C . LEU A 1 93 ? 4.316 10.992 -4.246 1 96.06 93 LEU A C 1
ATOM 725 O O . LEU A 1 93 ? 5.125 10.07 -4.113 1 96.06 93 LEU A O 1
ATOM 729 N N . ASN A 1 94 ? 4.617 12.172 -4.797 1 93 94 ASN A N 1
ATOM 730 C CA . ASN A 1 94 ? 5.969 12.375 -5.312 1 93 94 ASN A CA 1
ATOM 731 C C . ASN A 1 94 ? 7.02 12.172 -4.219 1 93 94 ASN A C 1
ATOM 733 O O . ASN A 1 94 ? 6.906 12.742 -3.133 1 93 94 ASN A O 1
ATOM 737 N N . THR A 1 95 ? 7.98 11.266 -4.477 1 89.88 95 THR A N 1
ATOM 738 C CA . THR A 1 95 ? 9.125 10.922 -3.641 1 89.88 95 THR A CA 1
ATOM 739 C C . THR A 1 95 ? 8.68 10.117 -2.42 1 89.88 95 THR A C 1
ATOM 741 O O . THR A 1 95 ? 9.484 9.844 -1.527 1 89.88 95 THR A O 1
ATOM 744 N N . GLN A 1 96 ? 7.402 9.742 -2.367 1 94.56 96 GLN A N 1
ATOM 745 C CA . GLN A 1 96 ? 6.914 9.039 -1.186 1 94.56 96 GLN A CA 1
ATOM 746 C C . GLN A 1 96 ? 7.133 7.535 -1.309 1 94.56 96 GLN A C 1
ATOM 748 O O . GLN A 1 96 ? 7.016 6.805 -0.324 1 94.56 96 GLN A O 1
ATOM 753 N N . GLY A 1 97 ? 7.371 7.031 -2.525 1 95.69 97 GLY A N 1
ATOM 754 C CA . GLY A 1 97 ? 7.758 5.645 -2.727 1 95.69 97 GLY A CA 1
ATOM 755 C C . GLY A 1 97 ? 6.605 4.672 -2.555 1 95.69 97 GLY A C 1
ATOM 756 O O . GLY A 1 97 ? 6.805 3.537 -2.115 1 95.69 97 GLY A O 1
ATOM 757 N N . ILE A 1 98 ? 5.449 5.105 -2.816 1 97.69 98 ILE A N 1
ATOM 758 C CA . ILE A 1 98 ? 4.285 4.238 -2.68 1 97.69 98 ILE A CA 1
ATOM 759 C C . ILE A 1 98 ? 3.178 4.707 -3.623 1 97.69 98 ILE A C 1
ATOM 761 O O . ILE A 1 98 ? 3.127 5.879 -3.996 1 97.69 98 ILE A O 1
ATOM 765 N N . ALA A 1 99 ? 2.32 3.828 -4.074 1 98.06 99 ALA A N 1
ATOM 766 C CA . ALA A 1 99 ? 1.176 4.082 -4.941 1 98.06 99 ALA A CA 1
ATOM 767 C C . ALA A 1 99 ? 0.109 3.004 -4.777 1 98.06 99 ALA A C 1
ATOM 769 O O . ALA A 1 99 ? 0.344 1.985 -4.125 1 98.06 99 ALA A O 1
ATOM 770 N N . GLN A 1 100 ? -1.069 3.289 -5.281 1 98.38 100 GLN A N 1
ATOM 771 C CA . GLN A 1 100 ? -2.145 2.305 -5.191 1 98.38 100 GLN A CA 1
ATOM 772 C C . GLN A 1 100 ? -3.043 2.359 -6.426 1 98.38 100 GLN A C 1
ATOM 774 O O . GLN A 1 100 ? -3.34 3.441 -6.938 1 98.38 100 GLN A O 1
ATOM 779 N N . ASN A 1 101 ? -3.465 1.199 -6.891 1 97.5 101 ASN A N 1
ATOM 780 C CA . ASN A 1 101 ? -4.348 1.026 -8.039 1 97.5 101 ASN A CA 1
ATOM 781 C C . ASN A 1 101 ? -5.648 0.33 -7.645 1 97.5 101 ASN A C 1
ATOM 783 O O . ASN A 1 101 ? -5.629 -0.673 -6.93 1 97.5 101 ASN A O 1
ATOM 787 N N . ARG A 1 102 ? -6.715 0.928 -8.023 1 97.06 102 ARG A N 1
ATOM 788 C CA . ARG A 1 102 ? -7.969 0.181 -7.98 1 97.06 102 ARG A CA 1
ATOM 789 C C . ARG A 1 102 ? -8.195 -0.584 -9.281 1 97.06 102 ARG A C 1
ATOM 791 O O . ARG A 1 102 ? -8.25 0.012 -10.359 1 97.06 102 ARG A O 1
ATOM 798 N N . ILE A 1 103 ? -8.391 -1.879 -9.164 1 97.12 103 ILE A N 1
ATOM 799 C CA . ILE A 1 103 ? -8.578 -2.717 -10.344 1 97.12 103 ILE A CA 1
ATOM 800 C C . ILE A 1 103 ? -9.906 -3.471 -10.234 1 97.12 103 ILE A C 1
ATOM 802 O O . ILE A 1 103 ? -10.188 -4.09 -9.203 1 97.12 103 ILE A O 1
ATOM 806 N N . ARG A 1 104 ? -10.633 -3.381 -11.266 1 96.56 104 ARG A N 1
ATOM 807 C CA . ARG A 1 104 ? -11.867 -4.148 -11.414 1 96.56 104 ARG A CA 1
ATOM 808 C C . ARG A 1 104 ? -11.797 -5.074 -12.625 1 96.56 104 ARG A C 1
ATOM 810 O O . ARG A 1 104 ? -11.336 -4.672 -13.688 1 96.56 104 ARG A O 1
ATOM 817 N N . ILE A 1 105 ? -12.211 -6.281 -12.391 1 96.19 105 ILE A N 1
ATOM 818 C CA . ILE A 1 105 ? -12.227 -7.27 -13.461 1 96.19 105 ILE A CA 1
ATOM 819 C C . ILE A 1 105 ? -13.617 -7.887 -13.578 1 96.19 105 ILE A C 1
ATOM 821 O O . ILE A 1 105 ? -14.117 -8.5 -12.633 1 96.19 105 ILE A O 1
ATOM 825 N N . ARG A 1 106 ? -14.25 -7.734 -14.711 1 95.94 106 ARG A N 1
ATOM 826 C CA . ARG A 1 106 ? -15.578 -8.305 -14.898 1 95.94 106 ARG A CA 1
ATOM 827 C C . ARG A 1 106 ? -15.531 -9.828 -14.914 1 95.94 106 ARG A C 1
ATOM 829 O O . ARG A 1 106 ? -14.461 -10.414 -15.07 1 95.94 106 ARG A O 1
ATOM 836 N N . ALA A 1 107 ? -16.75 -10.398 -14.773 1 95.06 107 ALA A N 1
ATOM 837 C CA . ALA A 1 107 ? -16.828 -11.859 -14.875 1 95.06 107 ALA A CA 1
ATOM 838 C C . ALA A 1 107 ? -16.203 -12.352 -16.172 1 95.06 107 ALA A C 1
ATOM 840 O O . ALA A 1 107 ? -16.484 -11.812 -17.25 1 95.06 107 ALA A O 1
ATOM 841 N N . GLY A 1 108 ? -15.312 -13.258 -16.016 1 92 108 GLY A N 1
ATOM 842 C CA . GLY A 1 108 ? -14.648 -13.828 -17.172 1 92 108 GLY A CA 1
ATOM 843 C C . GLY A 1 108 ? -13.461 -13.008 -17.641 1 92 108 GLY A C 1
ATOM 844 O O . GLY A 1 108 ? -12.711 -13.438 -18.516 1 92 108 GLY A O 1
ATOM 845 N N . GLY A 1 109 ? -13.203 -11.836 -17.031 1 93.19 109 GLY A N 1
ATOM 846 C CA . GLY A 1 109 ? -12.109 -10.969 -17.438 1 93.19 109 GLY A CA 1
ATOM 847 C C . GLY A 1 109 ? -10.773 -11.375 -16.844 1 93.19 109 GLY A C 1
ATOM 848 O O . GLY A 1 109 ? -10.711 -12.312 -16.047 1 93.19 109 GLY A O 1
ATOM 849 N N . ILE A 1 110 ? -9.695 -10.594 -17.297 1 91.81 110 ILE A N 1
ATOM 850 C CA . ILE A 1 110 ? -8.359 -10.953 -16.844 1 91.81 110 ILE A CA 1
ATOM 851 C C . ILE A 1 110 ? -7.469 -9.711 -16.828 1 91.81 110 ILE A C 1
ATOM 853 O O . ILE A 1 110 ? -7.562 -8.859 -17.719 1 91.81 110 ILE A O 1
ATOM 857 N N . ASN A 1 111 ? -6.754 -9.578 -15.789 1 95.31 111 ASN A N 1
ATOM 858 C CA . ASN A 1 111 ? -5.523 -8.805 -15.875 1 95.31 111 ASN A CA 1
ATOM 859 C C . ASN A 1 111 ? -4.375 -9.641 -16.438 1 95.31 111 ASN A C 1
ATOM 861 O O . ASN A 1 111 ? -3.83 -10.5 -15.734 1 95.31 111 ASN A O 1
ATOM 865 N N . GLN A 1 112 ? -3.992 -9.328 -17.594 1 90.94 112 GLN A N 1
ATOM 866 C CA . GLN A 1 112 ? -3.066 -10.156 -18.359 1 90.94 112 GLN A CA 1
ATOM 867 C C . GLN A 1 112 ? -1.717 -10.273 -17.656 1 90.94 112 GLN A C 1
ATOM 869 O O . GLN A 1 112 ? -1.37 -9.43 -16.828 1 90.94 112 GLN A O 1
ATOM 874 N N . PRO A 1 113 ? -1.006 -11.328 -18.016 1 92.69 113 PRO A N 1
ATOM 875 C CA . PRO A 1 113 ? 0.317 -11.492 -17.406 1 92.69 113 PRO A CA 1
ATOM 876 C C . PRO A 1 113 ? 1.204 -10.266 -17.578 1 92.69 113 PRO A C 1
ATOM 878 O O . PRO A 1 113 ? 1.293 -9.719 -18.688 1 92.69 113 PRO A O 1
ATOM 881 N N . HIS A 1 114 ? 1.821 -9.898 -16.531 1 94.81 114 HIS A N 1
ATOM 882 C CA . HIS A 1 114 ? 2.676 -8.719 -16.531 1 94.81 114 HIS A CA 1
ATOM 883 C C . HIS A 1 114 ? 3.648 -8.742 -15.359 1 94.81 114 HIS A C 1
ATOM 885 O O . HIS A 1 114 ? 3.551 -9.609 -14.484 1 94.81 114 HIS A O 1
ATOM 891 N N . ILE A 1 115 ? 4.613 -7.871 -15.406 1 94.25 115 ILE A N 1
ATOM 892 C CA . ILE A 1 115 ? 5.551 -7.699 -14.305 1 94.25 115 ILE A CA 1
ATOM 893 C C . ILE A 1 115 ? 5.633 -6.223 -13.922 1 94.25 115 ILE A C 1
ATOM 895 O O . ILE A 1 115 ? 5.312 -5.348 -14.734 1 94.25 115 ILE A O 1
ATOM 899 N N . HIS A 1 116 ? 5.98 -5.914 -12.703 1 96.62 116 HIS A N 1
ATOM 900 C CA . HIS A 1 116 ? 6.371 -4.59 -12.234 1 96.62 116 HIS A CA 1
ATOM 901 C C . HIS A 1 116 ? 7.855 -4.539 -11.898 1 96.62 116 HIS A C 1
ATOM 903 O O . HIS A 1 116 ? 8.281 -5.043 -10.859 1 96.62 116 HIS A O 1
ATOM 909 N N . PRO A 1 117 ? 8.664 -3.877 -12.68 1 93 117 PRO A N 1
ATOM 910 C CA . PRO A 1 117 ? 10.109 -3.922 -12.5 1 93 117 PRO A CA 1
ATOM 911 C C . PRO A 1 117 ? 10.578 -3.086 -11.305 1 93 117 PRO A C 1
ATOM 913 O O . PRO A 1 117 ? 11.703 -3.268 -10.82 1 93 117 PRO A O 1
ATOM 916 N N . ARG A 1 118 ? 9.711 -2.236 -10.758 1 93.31 118 ARG A N 1
ATOM 917 C CA . ARG A 1 118 ? 10.227 -1.294 -9.773 1 93.31 118 ARG A CA 1
ATOM 918 C C . ARG A 1 118 ? 9.453 -1.4 -8.461 1 93.31 118 ARG A C 1
ATOM 920 O O . ARG A 1 118 ? 9.555 -0.521 -7.602 1 93.31 118 ARG A O 1
ATOM 927 N N . ALA A 1 119 ? 8.625 -2.459 -8.414 1 96.62 119 ALA A N 1
ATOM 928 C CA . ALA A 1 119 ? 7.844 -2.477 -7.18 1 96.62 119 ALA A CA 1
ATOM 929 C C . ALA A 1 119 ? 7.371 -3.889 -6.848 1 96.62 119 ALA A C 1
ATOM 931 O O . ALA A 1 119 ? 7.105 -4.688 -7.75 1 96.62 119 ALA A O 1
ATOM 932 N N . THR A 1 120 ? 7.316 -4.176 -5.555 1 97.5 120 THR A N 1
ATOM 933 C CA . THR A 1 120 ? 6.453 -5.227 -5.027 1 97.5 120 THR A CA 1
ATOM 934 C C . THR A 1 120 ? 4.992 -4.789 -5.051 1 97.5 120 THR A C 1
ATOM 936 O O . THR A 1 120 ? 4.684 -3.619 -4.801 1 97.5 120 THR A O 1
ATOM 939 N N . GLU A 1 121 ? 4.16 -5.699 -5.383 1 98.5 121 GLU A N 1
ATOM 940 C CA . GLU A 1 121 ? 2.721 -5.457 -5.359 1 98.5 121 GLU A CA 1
ATOM 941 C C . GLU A 1 121 ? 2.057 -6.191 -4.195 1 98.5 121 GLU A C 1
ATOM 943 O O . GLU A 1 121 ? 2.195 -7.406 -4.062 1 98.5 121 GLU A O 1
ATOM 948 N N . LEU A 1 122 ? 1.411 -5.492 -3.291 1 98.81 122 LEU A N 1
ATOM 949 C CA . LEU A 1 122 ? 0.567 -6.039 -2.234 1 98.81 122 LEU A CA 1
ATOM 950 C C . LEU A 1 122 ? -0.9 -5.703 -2.48 1 98.81 122 LEU A C 1
ATOM 952 O O . LEU A 1 122 ? -1.308 -4.551 -2.34 1 98.81 122 LEU A O 1
ATOM 956 N N . SER A 1 123 ? -1.666 -6.762 -2.797 1 98.75 123 SER A N 1
ATOM 957 C CA . SER A 1 123 ? -3.047 -6.559 -3.225 1 98.75 123 SER A CA 1
ATOM 958 C C . SER A 1 123 ? -4.031 -7.059 -2.172 1 98.75 123 SER A C 1
ATOM 960 O O . SER A 1 123 ? -3.82 -8.117 -1.571 1 98.75 123 SER A O 1
ATOM 962 N N . ARG A 1 124 ? -5.047 -6.293 -2.004 1 98.38 124 ARG A N 1
ATOM 963 C CA . ARG A 1 124 ? -6.145 -6.676 -1.119 1 98.38 124 ARG A CA 1
ATOM 964 C C . ARG A 1 124 ? -7.457 -6.773 -1.887 1 98.38 124 ARG A C 1
ATOM 966 O O . ARG A 1 124 ? -7.859 -5.824 -2.559 1 98.38 124 ARG A O 1
ATOM 973 N N . MET A 1 125 ? -8.141 -7.918 -1.652 1 97.94 125 MET A N 1
ATOM 974 C CA . MET A 1 125 ? -9.445 -8.133 -2.283 1 97.94 125 MET A CA 1
ATOM 975 C C . MET A 1 125 ? -10.531 -7.344 -1.565 1 97.94 125 MET A C 1
ATOM 977 O O . MET A 1 125 ? -10.664 -7.43 -0.343 1 97.94 125 MET A O 1
ATOM 981 N N . ASP A 1 126 ? -11.273 -6.59 -2.342 1 96.62 126 ASP A N 1
ATOM 982 C CA . ASP A 1 126 ? -12.375 -5.805 -1.793 1 96.62 126 ASP A CA 1
ATOM 983 C C . ASP A 1 126 ? -13.719 -6.469 -2.09 1 96.62 126 ASP A C 1
ATOM 985 O O . ASP A 1 126 ? -14.641 -6.414 -1.271 1 96.62 126 ASP A O 1
ATOM 989 N N . GLU A 1 127 ? -13.859 -6.98 -3.279 1 96 127 GLU A N 1
ATOM 990 C CA . GLU A 1 127 ? -15.062 -7.672 -3.734 1 96 127 GLU A CA 1
ATOM 991 C C . GLU A 1 127 ? -14.711 -8.836 -4.652 1 96 127 GLU A C 1
ATOM 993 O O . GLU A 1 127 ? -13.758 -8.766 -5.426 1 96 127 GLU A O 1
ATOM 998 N N . GLY A 1 128 ? -15.531 -9.922 -4.508 1 96.81 128 GLY A N 1
ATOM 999 C CA . GLY A 1 128 ? -15.406 -11.023 -5.449 1 96.81 128 GLY A CA 1
ATOM 1000 C C . GLY A 1 128 ? -14.234 -11.938 -5.145 1 96.81 128 GLY A C 1
ATOM 1001 O O . GLY A 1 128 ? -13.812 -12.047 -3.994 1 96.81 128 GLY A O 1
ATOM 1002 N N . ALA A 1 129 ? -13.875 -12.719 -6.176 1 96.5 129 ALA A N 1
ATOM 1003 C CA . ALA A 1 129 ? -12.789 -13.688 -6.086 1 96.5 129 ALA A CA 1
ATOM 1004 C C . ALA A 1 129 ? -12 -13.75 -7.387 1 96.5 129 ALA A C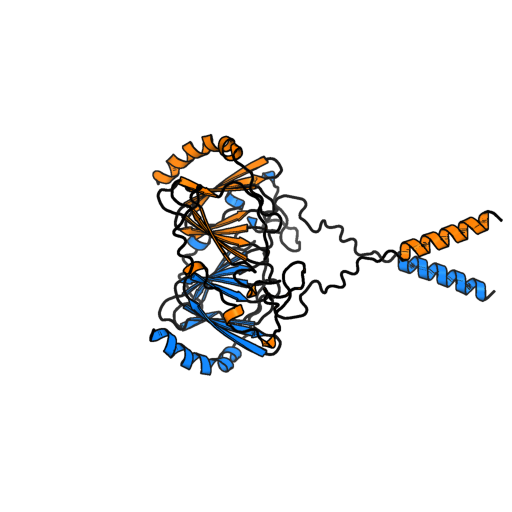 1
ATOM 1006 O O . ALA A 1 129 ? -12.562 -13.578 -8.477 1 96.5 129 ALA A O 1
ATOM 1007 N N . LEU A 1 130 ? -10.742 -13.945 -7.254 1 96.62 130 LEU A N 1
ATOM 1008 C CA . LEU A 1 130 ? -9.844 -14.023 -8.398 1 96.62 130 LEU A CA 1
ATOM 1009 C C . LEU A 1 130 ? -8.93 -15.242 -8.305 1 96.62 130 LEU A C 1
ATOM 1011 O O . LEU A 1 130 ? -8.453 -15.578 -7.219 1 96.62 130 LEU A O 1
ATOM 1015 N N . PHE A 1 131 ? -8.734 -15.891 -9.406 1 94.81 131 PHE A N 1
ATOM 1016 C CA . PHE A 1 131 ? -7.629 -16.828 -9.539 1 94.81 131 PHE A CA 1
ATOM 1017 C C . PHE A 1 131 ? -6.328 -16.094 -9.828 1 94.81 131 PHE A C 1
ATOM 1019 O O . PHE A 1 131 ? -6.172 -15.5 -10.898 1 94.81 131 PHE A O 1
ATOM 1026 N N . VAL A 1 132 ? -5.418 -16.141 -8.891 1 96.62 132 VAL A N 1
ATOM 1027 C CA . VAL A 1 132 ? -4.164 -15.406 -9 1 96.62 132 VAL A CA 1
ATOM 1028 C C . VAL A 1 132 ? -3.018 -16.375 -9.281 1 96.62 132 VAL A C 1
ATOM 1030 O O . VAL A 1 132 ? -2.889 -17.406 -8.617 1 96.62 132 VAL A O 1
ATOM 1033 N N . GLY A 1 133 ? -2.188 -16.047 -10.227 1 93.38 133 GLY A N 1
ATOM 1034 C CA . GLY A 1 133 ? -1 -16.828 -10.547 1 93.38 133 GLY A CA 1
ATOM 1035 C C . GLY A 1 133 ? 0.278 -16.016 -10.5 1 93.38 133 GLY A C 1
ATOM 1036 O O . GLY A 1 133 ? 0.298 -14.852 -10.93 1 93.38 133 GLY A O 1
ATOM 1037 N N . ILE A 1 134 ? 1.308 -16.594 -9.961 1 94.31 134 ILE A N 1
ATOM 1038 C CA . ILE A 1 134 ? 2.65 -16.031 -9.883 1 94.31 134 ILE A CA 1
ATOM 1039 C C . ILE A 1 134 ? 3.664 -17.031 -10.438 1 94.31 134 ILE A C 1
ATOM 1041 O O . ILE A 1 134 ? 3.621 -18.219 -10.109 1 94.31 134 ILE A O 1
ATOM 1045 N N . ILE A 1 135 ? 4.559 -16.562 -11.25 1 91.06 135 ILE A N 1
ATOM 1046 C CA . ILE A 1 135 ? 5.578 -17.422 -11.844 1 91.06 135 ILE A CA 1
ATOM 1047 C C . ILE A 1 135 ? 6.965 -16.906 -11.484 1 91.06 135 ILE A C 1
ATOM 1049 O O . ILE A 1 135 ? 7.285 -15.742 -11.727 1 91.06 135 ILE A O 1
ATOM 1053 N N . THR A 1 136 ? 7.77 -17.781 -11 1 91.62 136 THR A N 1
ATOM 1054 C CA . THR A 1 136 ? 9.125 -17.406 -10.617 1 91.62 136 THR A CA 1
ATOM 1055 C C . THR A 1 136 ? 10.047 -17.391 -11.836 1 91.62 136 THR A C 1
ATOM 1057 O O . THR A 1 136 ? 9.656 -17.844 -12.914 1 91.62 136 THR A O 1
ATOM 1060 N N . THR A 1 137 ? 11.25 -16.891 -11.625 1 88.69 137 THR A N 1
ATOM 1061 C CA . THR A 1 137 ? 12.234 -16.844 -12.703 1 88.69 137 THR A CA 1
ATOM 1062 C C . THR A 1 137 ? 12.648 -18.25 -13.117 1 88.69 137 THR A C 1
ATOM 1064 O O . THR A 1 137 ? 13.086 -18.469 -14.25 1 88.69 137 THR A O 1
ATOM 1067 N N . ALA A 1 138 ? 12.438 -19.219 -12.258 1 88.25 138 ALA A N 1
ATOM 1068 C CA . ALA A 1 138 ? 12.758 -20.609 -12.547 1 88.25 138 ALA A CA 1
ATOM 1069 C C . ALA A 1 138 ? 11.578 -21.328 -13.203 1 88.25 138 ALA A C 1
ATOM 1071 O O . ALA A 1 138 ? 11.625 -22.531 -13.453 1 88.25 138 ALA A O 1
ATOM 1072 N N . GLY A 1 139 ? 10.453 -20.594 -13.266 1 85.62 139 GLY A N 1
ATOM 1073 C CA . GLY A 1 139 ? 9.305 -21.156 -13.953 1 85.62 139 GLY A CA 1
ATOM 1074 C C . GLY A 1 139 ? 8.336 -21.859 -13.016 1 85.62 139 GLY A C 1
ATOM 1075 O O . GLY A 1 139 ? 7.41 -22.531 -13.469 1 85.62 139 GLY A O 1
ATOM 1076 N N . LYS A 1 140 ? 8.586 -21.719 -11.797 1 88.94 140 LYS A N 1
ATOM 1077 C CA . LYS A 1 140 ? 7.652 -22.312 -10.844 1 88.94 140 LYS A CA 1
ATOM 1078 C C . LYS A 1 140 ? 6.375 -21.484 -10.75 1 88.94 140 LYS A C 1
ATOM 1080 O O . LYS A 1 140 ? 6.422 -20.25 -10.695 1 88.94 140 LYS A O 1
ATOM 1085 N N . PHE A 1 141 ? 5.305 -22.266 -10.688 1 90.25 141 PHE A N 1
ATOM 1086 C CA . PHE A 1 141 ? 3.994 -21.625 -10.695 1 90.25 141 PHE A CA 1
ATOM 1087 C C . PHE A 1 141 ? 3.332 -21.734 -9.328 1 90.25 141 PHE A C 1
ATOM 1089 O O . PHE A 1 141 ? 3.148 -22.828 -8.797 1 90.25 141 PHE A O 1
ATOM 1096 N N . TYR A 1 142 ? 2.986 -20.609 -8.727 1 90.81 142 TYR A N 1
ATOM 1097 C CA . TYR A 1 142 ? 2.207 -20.5 -7.5 1 90.81 142 TYR A CA 1
ATOM 1098 C C . TYR A 1 142 ? 0.843 -19.875 -7.773 1 90.81 142 TYR A C 1
ATOM 1100 O O . TYR A 1 142 ? 0.735 -18.906 -8.531 1 90.81 142 TYR A O 1
ATOM 1108 N N . SER A 1 143 ? -0.238 -20.484 -7.184 1 92.62 143 SER A N 1
ATOM 1109 C CA . SER A 1 143 ? -1.562 -19.938 -7.461 1 92.62 143 SER A CA 1
ATOM 1110 C C . SER A 1 143 ? -2.533 -20.234 -6.324 1 92.62 143 SER A C 1
ATOM 1112 O O . SER A 1 143 ? -2.357 -21.203 -5.594 1 92.62 143 SER A O 1
ATOM 1114 N N . LYS A 1 144 ? -3.508 -19.375 -6.195 1 95.19 144 LYS A N 1
ATOM 1115 C CA . LYS A 1 144 ? -4.613 -19.516 -5.254 1 95.19 144 LYS A CA 1
ATOM 1116 C C . LYS A 1 144 ? -5.785 -18.609 -5.641 1 95.19 144 LYS A C 1
ATOM 1118 O O . LYS A 1 144 ? -5.625 -17.688 -6.445 1 95.19 144 LYS A O 1
ATOM 1123 N N . ILE A 1 145 ? -6.914 -19.047 -5.145 1 95.31 145 ILE A N 1
ATOM 1124 C CA . ILE A 1 145 ? -8.055 -18.156 -5.238 1 95.31 145 ILE A CA 1
ATOM 1125 C C . ILE A 1 145 ? -8.008 -17.141 -4.094 1 95.31 145 ILE A C 1
ATOM 1127 O O . ILE A 1 145 ? -7.938 -17.516 -2.924 1 95.31 145 ILE A O 1
ATOM 1131 N N . ALA A 1 146 ? -7.973 -15.898 -4.434 1 96.94 146 ALA A N 1
ATOM 1132 C CA . ALA A 1 146 ? -8.07 -14.82 -3.449 1 96.94 146 ALA A CA 1
ATOM 1133 C C . ALA A 1 146 ? -9.5 -14.312 -3.326 1 96.94 146 ALA A C 1
ATOM 1135 O O . ALA A 1 146 ? -10.141 -13.992 -4.332 1 96.94 146 ALA A O 1
ATOM 1136 N N . ARG A 1 147 ? -9.953 -14.234 -2.094 1 96.19 147 ARG A N 1
ATOM 1137 C CA . ARG A 1 147 ? -11.336 -13.82 -1.845 1 96.19 147 ARG A CA 1
ATOM 1138 C C . ARG A 1 147 ? -11.375 -12.5 -1.072 1 96.19 147 ARG A C 1
ATOM 1140 O O . ARG A 1 147 ? -10.344 -12.031 -0.583 1 96.19 147 ARG A O 1
ATOM 1147 N N . LYS A 1 148 ? -12.648 -11.992 -1 1 95.62 148 LYS A N 1
ATOM 1148 C CA . LYS A 1 148 ? -12.852 -10.742 -0.276 1 95.62 148 LYS A CA 1
ATOM 1149 C C . LYS A 1 148 ? -12.172 -10.781 1.089 1 95.62 148 LYS A C 1
ATOM 1151 O O . LYS A 1 148 ? -12.32 -11.75 1.839 1 95.62 148 LYS A O 1
ATOM 1156 N N . GLY A 1 149 ? -11.359 -9.734 1.328 1 94.31 149 GLY A N 1
ATOM 1157 C CA . GLY A 1 149 ? -10.727 -9.594 2.629 1 94.31 149 GLY A CA 1
ATOM 1158 C C . GLY A 1 149 ? -9.344 -10.203 2.688 1 94.31 149 GLY A C 1
ATOM 1159 O O . GLY A 1 149 ? -8.586 -9.938 3.623 1 94.31 149 GLY A O 1
ATOM 1160 N N . GLU A 1 150 ? -9.008 -10.992 1.722 1 96.5 150 GLU A N 1
ATOM 1161 C CA . GLU A 1 150 ? -7.68 -11.609 1.686 1 96.5 150 GLU A CA 1
ATOM 1162 C C . GLU A 1 150 ? -6.691 -10.734 0.92 1 96.5 150 GLU A C 1
ATOM 1164 O O . GLU A 1 150 ? -7.09 -9.875 0.135 1 96.5 150 GLU A O 1
ATOM 1169 N N . MET A 1 151 ? -5.422 -10.969 1.262 1 98.31 151 MET A N 1
ATOM 1170 C CA . MET A 1 151 ? -4.352 -10.289 0.538 1 98.31 151 MET A CA 1
ATOM 1171 C C . MET A 1 151 ? -3.465 -11.289 -0.195 1 98.31 151 MET A C 1
ATOM 1173 O O . MET A 1 151 ? -3.441 -12.477 0.151 1 98.31 151 MET A O 1
ATOM 1177 N N . PHE A 1 152 ? -2.779 -10.789 -1.205 1 98.44 152 PHE A N 1
ATOM 1178 C CA . PHE A 1 152 ? -1.68 -11.523 -1.819 1 98.44 152 PHE A CA 1
ATOM 1179 C C . PHE A 1 152 ? -0.539 -10.586 -2.188 1 98.44 152 PHE A C 1
ATOM 1181 O O . PHE A 1 152 ? -0.766 -9.406 -2.475 1 98.44 152 PHE A O 1
ATOM 1188 N N . VAL A 1 153 ? 0.672 -11.109 -2.162 1 98.56 153 VAL A N 1
ATOM 1189 C CA . VAL A 1 153 ? 1.863 -10.336 -2.496 1 98.56 153 VAL A CA 1
ATOM 1190 C C . VAL A 1 153 ? 2.531 -10.922 -3.738 1 98.56 153 VAL A C 1
ATOM 1192 O O . VAL A 1 153 ? 2.611 -12.141 -3.887 1 98.56 153 VAL A O 1
ATOM 1195 N N . VAL A 1 154 ? 2.893 -10.039 -4.652 1 98.25 154 VAL A N 1
ATOM 1196 C CA . VAL A 1 154 ? 3.674 -10.391 -5.832 1 98.25 154 VAL A CA 1
ATOM 1197 C C . VAL A 1 154 ? 5.059 -9.758 -5.742 1 98.25 154 VAL A C 1
ATOM 1199 O O . VAL A 1 154 ? 5.203 -8.539 -5.867 1 98.25 154 VAL A O 1
ATOM 1202 N N . PRO A 1 155 ? 6.043 -10.586 -5.578 1 96.38 155 PRO A N 1
ATOM 1203 C CA . PRO A 1 155 ? 7.398 -10.031 -5.496 1 96.38 155 PRO A CA 1
ATOM 1204 C C . PRO A 1 155 ? 7.785 -9.234 -6.738 1 96.38 155 PRO A C 1
ATOM 1206 O O . PRO A 1 155 ? 7.371 -9.578 -7.848 1 96.38 155 PRO A O 1
ATOM 1209 N N . ARG A 1 156 ? 8.594 -8.227 -6.508 1 95.81 156 ARG A N 1
ATOM 1210 C CA . ARG A 1 156 ? 9.047 -7.355 -7.582 1 95.81 156 ARG A CA 1
ATOM 1211 C C . ARG A 1 156 ? 9.641 -8.164 -8.727 1 95.81 156 ARG A C 1
ATOM 1213 O O . ARG A 1 156 ? 10.477 -9.047 -8.508 1 95.81 156 ARG A O 1
ATOM 1220 N N . GLY A 1 157 ? 9.133 -7.898 -9.883 1 93.94 157 GLY A N 1
ATOM 1221 C CA . GLY A 1 157 ? 9.734 -8.469 -11.086 1 93.94 157 GLY A CA 1
ATOM 1222 C C . GLY A 1 157 ? 9.156 -9.82 -11.453 1 93.94 157 GLY A C 1
ATOM 1223 O O . GLY A 1 157 ? 9.492 -10.383 -12.5 1 93.94 157 GLY A O 1
ATOM 1224 N N . LEU A 1 158 ? 8.312 -10.344 -10.672 1 95.06 158 LEU A N 1
ATOM 1225 C CA . LEU A 1 158 ? 7.773 -11.656 -11 1 95.06 158 LEU A CA 1
ATOM 1226 C C . LEU A 1 158 ? 6.527 -11.523 -11.867 1 95.06 158 LEU A C 1
ATOM 1228 O O . LEU A 1 158 ? 5.703 -10.633 -11.648 1 95.06 158 LEU A O 1
ATOM 1232 N N . LEU A 1 159 ? 6.492 -12.43 -12.773 1 93.25 159 LEU A N 1
ATOM 1233 C CA . LEU A 1 159 ? 5.328 -12.531 -13.648 1 93.25 159 LEU A CA 1
ATOM 1234 C C . LEU A 1 159 ? 4.094 -12.961 -12.867 1 93.25 159 LEU A C 1
ATOM 1236 O O . LEU A 1 159 ? 4.168 -13.859 -12.031 1 93.25 159 LEU A O 1
ATOM 1240 N N . HIS A 1 160 ? 2.898 -12.297 -13.195 1 95.25 160 HIS A N 1
ATOM 1241 C CA . HIS A 1 160 ? 1.664 -12.664 -12.508 1 95.25 160 HIS A CA 1
ATOM 1242 C C . HIS A 1 160 ? 0.44 -12.227 -13.305 1 95.25 160 HIS A C 1
ATOM 1244 O O . HIS A 1 160 ? 0.561 -11.477 -14.273 1 95.25 160 HIS A O 1
ATOM 1250 N N . PHE A 1 161 ? -0.66 -12.789 -12.938 1 93.75 161 PHE A N 1
ATOM 1251 C CA . PHE A 1 161 ? -1.942 -12.453 -13.547 1 93.75 161 PHE A CA 1
ATOM 1252 C C . PHE A 1 161 ? -3.084 -12.672 -12.562 1 93.75 161 PHE A C 1
ATOM 1254 O O . PHE A 1 161 ? -2.91 -13.352 -11.547 1 93.75 161 PHE A O 1
ATOM 1261 N N . GLU A 1 162 ? -4.168 -12.062 -12.797 1 95.62 162 GLU A N 1
ATOM 1262 C CA . GLU A 1 162 ? -5.414 -12.25 -12.062 1 95.62 162 GLU A CA 1
ATOM 1263 C C . GLU A 1 162 ? -6.574 -12.555 -13 1 95.62 162 GLU A C 1
ATOM 1265 O O . GLU A 1 162 ? -6.891 -11.758 -13.891 1 95.62 162 GLU A O 1
ATOM 1270 N N . LEU A 1 163 ? -7.184 -13.656 -12.781 1 93.88 163 LEU A N 1
ATOM 1271 C CA . LEU A 1 163 ? -8.297 -14.117 -13.609 1 93.88 163 LEU A CA 1
ATOM 1272 C C . LEU A 1 163 ? -9.586 -14.188 -12.797 1 93.88 163 LEU A C 1
ATOM 1274 O O . LEU A 1 163 ? -9.602 -14.758 -11.703 1 93.88 163 LEU A O 1
ATOM 1278 N N . ASN A 1 164 ? -10.641 -13.555 -13.383 1 94.56 164 ASN A N 1
ATOM 1279 C CA . ASN A 1 164 ? -11.938 -13.625 -12.719 1 94.56 164 ASN A CA 1
ATOM 1280 C C . ASN A 1 164 ? -12.742 -14.828 -13.203 1 94.56 164 ASN A C 1
ATOM 1282 O O . ASN A 1 164 ? -13.367 -14.773 -14.266 1 94.56 164 ASN A O 1
ATOM 1286 N N . ILE A 1 165 ? -12.773 -15.805 -12.32 1 87.56 165 ILE A N 1
ATOM 1287 C CA . ILE A 1 165 ? -13.484 -17.016 -12.703 1 87.56 165 ILE A CA 1
ATOM 1288 C C . ILE A 1 165 ? -14.844 -17.047 -12.016 1 87.56 165 ILE A C 1
ATOM 1290 O O . ILE A 1 165 ? -15.547 -18.078 -12.047 1 87.56 165 ILE A O 1
ATOM 1294 N N . ALA A 1 166 ? -15.156 -16.016 -11.25 1 90.62 166 ALA A N 1
ATOM 1295 C CA . ALA A 1 166 ? -16.453 -15.898 -10.578 1 90.62 166 ALA A CA 1
ATOM 1296 C C . ALA A 1 166 ? -17.484 -15.242 -11.492 1 90.62 166 ALA A C 1
ATOM 1298 O O . ALA A 1 166 ? -17.188 -14.922 -12.648 1 90.62 166 ALA A O 1
ATOM 1299 N N . LYS A 1 167 ? -18.703 -15.117 -10.992 1 93.19 167 LYS A N 1
ATOM 1300 C CA . LYS A 1 167 ? -19.797 -14.617 -11.805 1 93.19 167 LYS A CA 1
ATOM 1301 C C . LYS A 1 167 ? -19.984 -13.109 -11.617 1 93.19 167 LYS A C 1
ATOM 1303 O O . LYS A 1 167 ? -20.672 -12.461 -12.398 1 93.19 167 LYS A O 1
ATOM 1308 N N . GLU A 1 168 ? -19.375 -12.609 -10.578 1 95.94 168 GLU A N 1
ATOM 1309 C CA . GLU A 1 168 ? -19.5 -11.18 -10.305 1 95.94 168 GLU A CA 1
ATOM 1310 C C . GLU A 1 168 ? -18.188 -10.453 -10.562 1 95.94 168 GLU A C 1
ATOM 1312 O O . GLU A 1 168 ? -17.125 -11.078 -10.609 1 95.94 168 GLU A O 1
ATOM 1317 N N . THR A 1 169 ? -18.328 -9.18 -10.742 1 95.88 169 THR A N 1
ATOM 1318 C CA . THR A 1 169 ? -17.125 -8.352 -10.883 1 95.88 169 THR A CA 1
ATOM 1319 C C . THR A 1 169 ? -16.281 -8.422 -9.617 1 95.88 169 THR A C 1
ATOM 1321 O O . THR A 1 169 ? -16.797 -8.383 -8.5 1 95.88 169 THR A O 1
ATOM 1324 N N . ALA A 1 170 ? -15.039 -8.578 -9.828 1 97.38 170 ALA A N 1
ATOM 1325 C CA . ALA A 1 170 ? -14.094 -8.523 -8.711 1 97.38 170 ALA A CA 1
ATOM 1326 C C . ALA A 1 170 ? -13.406 -7.164 -8.641 1 97.38 170 ALA A C 1
ATOM 1328 O O . ALA A 1 170 ? -13.094 -6.566 -9.68 1 97.38 170 ALA A O 1
ATOM 1329 N N . THR A 1 171 ? -13.234 -6.648 -7.422 1 96.69 171 THR A N 1
ATOM 1330 C CA . THR A 1 171 ? -12.492 -5.422 -7.172 1 96.69 171 THR A CA 1
ATOM 1331 C C . THR A 1 171 ? -11.367 -5.66 -6.172 1 96.69 171 THR A C 1
ATOM 1333 O O . THR A 1 171 ? -11.57 -6.312 -5.145 1 96.69 171 THR A O 1
ATOM 1336 N N . PHE A 1 172 ? -10.164 -5.254 -6.52 1 97.69 172 PHE A N 1
ATOM 1337 C CA . PHE A 1 172 ? -9.07 -5.305 -5.555 1 97.69 172 PHE A CA 1
ATOM 1338 C C . PHE A 1 172 ? -8.211 -4.051 -5.648 1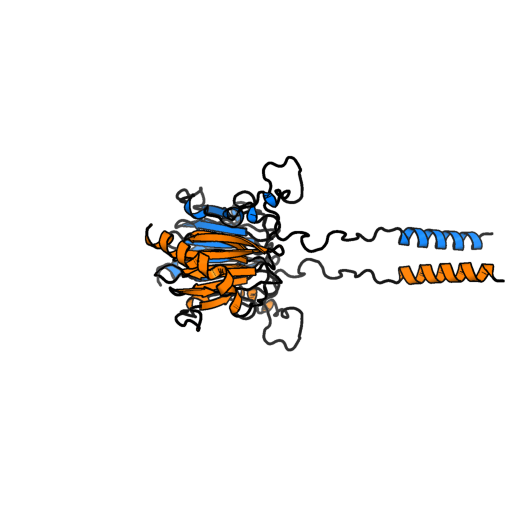 97.69 172 PHE A C 1
ATOM 1340 O O . PHE A 1 172 ? -8.266 -3.326 -6.645 1 97.69 172 PHE A O 1
ATOM 1347 N N . PHE A 1 173 ? -7.512 -3.713 -4.582 1 98.5 173 PHE A N 1
ATOM 1348 C CA . PHE A 1 173 ? -6.598 -2.576 -4.5 1 98.5 173 PHE A CA 1
ATOM 1349 C C . PHE A 1 173 ? -5.152 -3.049 -4.391 1 98.5 173 PHE A C 1
ATOM 1351 O O . PHE A 1 173 ? -4.797 -3.762 -3.449 1 98.5 173 PHE A O 1
ATOM 1358 N N . ALA A 1 174 ? -4.391 -2.715 -5.355 1 98.81 174 ALA A N 1
ATOM 1359 C CA . ALA A 1 174 ? -2.977 -3.08 -5.395 1 98.81 174 ALA A CA 1
ATOM 1360 C C . ALA A 1 174 ? -2.1 -1.931 -4.906 1 98.81 174 ALA A C 1
ATOM 1362 O O . ALA A 1 174 ? -2.082 -0.856 -5.512 1 98.81 174 ALA A O 1
ATOM 1363 N N . SER A 1 175 ? -1.401 -2.178 -3.848 1 98.75 175 SER A N 1
ATOM 1364 C CA . SER A 1 175 ? -0.417 -1.219 -3.355 1 98.75 175 SER A CA 1
ATOM 1365 C C . SER A 1 175 ? 0.986 -1.571 -3.838 1 98.75 175 SER A C 1
ATOM 1367 O O . SER A 1 175 ? 1.363 -2.744 -3.865 1 98.75 175 SER A O 1
ATOM 1369 N N . PHE A 1 176 ? 1.725 -0.505 -4.184 1 98.5 176 PHE A N 1
ATOM 1370 C CA . PHE A 1 176 ? 3.08 -0.671 -4.695 1 98.5 176 PHE A CA 1
ATOM 1371 C C . PHE A 1 176 ? 4.078 0.116 -3.855 1 98.5 176 PHE A C 1
ATOM 1373 O O . PHE A 1 176 ? 3.809 1.256 -3.471 1 98.5 176 PHE A O 1
ATOM 1380 N N . ASN A 1 177 ? 5.242 -0.488 -3.57 1 97.62 177 ASN A N 1
ATOM 1381 C CA . ASN A 1 177 ? 6.242 0.228 -2.789 1 97.62 177 ASN A CA 1
ATOM 1382 C C . ASN A 1 177 ? 7.148 1.073 -3.682 1 97.62 177 ASN A C 1
ATOM 1384 O O . ASN A 1 177 ? 8.367 1.077 -3.508 1 97.62 177 ASN A O 1
ATOM 1388 N N . SER A 1 178 ? 6.582 1.687 -4.629 1 95.69 178 SER A N 1
ATOM 1389 C CA . SER A 1 178 ? 7.168 2.674 -5.527 1 95.69 178 SER A CA 1
ATOM 1390 C C . SER A 1 178 ? 6.113 3.652 -6.035 1 95.69 178 SER A C 1
ATOM 1392 O O . SER A 1 178 ? 4.957 3.277 -6.242 1 95.69 178 SER A O 1
ATOM 1394 N N . GLN A 1 179 ? 6.531 4.891 -6.219 1 93.81 179 GLN A N 1
ATOM 1395 C CA . GLN A 1 179 ? 5.605 5.855 -6.801 1 93.81 179 GLN A CA 1
ATOM 1396 C C . GLN A 1 179 ? 5.387 5.578 -8.289 1 93.81 179 GLN A C 1
ATOM 1398 O O . GLN A 1 179 ? 4.445 6.102 -8.891 1 93.81 179 GLN A O 1
ATOM 1403 N N . ASN A 1 180 ? 6.289 4.789 -8.844 1 92.69 180 ASN A N 1
ATOM 1404 C CA . ASN A 1 180 ? 6.246 4.363 -10.234 1 92.69 180 ASN A CA 1
ATOM 1405 C C . ASN A 1 180 ? 6.633 2.895 -10.383 1 92.69 180 ASN A C 1
ATOM 1407 O O . ASN A 1 180 ? 7.766 2.58 -10.75 1 92.69 180 ASN A O 1
ATOM 1411 N N . PRO A 1 181 ? 5.723 2.037 -10.227 1 95.5 181 PRO A N 1
ATOM 1412 C CA . PRO A 1 181 ? 6.039 0.607 -10.266 1 95.5 181 PRO A CA 1
ATOM 1413 C C . PRO A 1 181 ? 6.465 0.131 -11.648 1 95.5 181 PRO A C 1
ATOM 1415 O O . PRO A 1 181 ? 7.168 -0.874 -11.773 1 95.5 181 PRO A O 1
ATOM 1418 N N . GLY A 1 182 ? 6 0.816 -12.695 1 94.62 182 GLY A N 1
ATOM 1419 C CA . GLY A 1 182 ? 6.188 0.302 -14.047 1 94.62 182 GLY A CA 1
ATOM 1420 C C . GLY A 1 182 ? 5.359 -0.936 -14.328 1 94.62 182 GLY A C 1
ATOM 1421 O O . GLY A 1 182 ? 4.91 -1.616 -13.406 1 94.62 182 GLY A O 1
ATOM 1422 N N . VAL A 1 183 ? 5.129 -1.178 -15.625 1 94.69 183 VAL A N 1
ATOM 1423 C CA . VAL A 1 183 ? 4.426 -2.385 -16.047 1 94.69 183 VAL A CA 1
ATOM 1424 C C . VAL A 1 183 ? 4.965 -2.857 -17.391 1 94.69 183 VAL A C 1
ATOM 1426 O O . VAL A 1 183 ? 5.207 -2.047 -18.281 1 94.69 183 VAL A O 1
ATOM 1429 N N . ILE A 1 184 ? 5.312 -4.117 -17.484 1 92.19 184 ILE A N 1
ATOM 1430 C CA . ILE A 1 184 ? 5.605 -4.793 -18.75 1 92.19 184 ILE A CA 1
ATOM 1431 C C . ILE A 1 184 ? 4.625 -5.945 -18.953 1 92.19 184 ILE A C 1
ATOM 1433 O O . ILE A 1 184 ? 4.578 -6.883 -18.156 1 92.19 184 ILE A O 1
ATOM 1437 N N . ARG A 1 185 ? 3.846 -5.812 -19.922 1 89.88 185 ARG A N 1
ATOM 1438 C CA . ARG A 1 185 ? 2.857 -6.844 -20.219 1 89.88 185 ARG A CA 1
ATOM 1439 C C . ARG A 1 185 ? 3.422 -7.879 -21.188 1 89.88 185 ARG A C 1
ATOM 1441 O O . ARG A 1 185 ? 4.152 -7.531 -22.109 1 89.88 185 ARG A O 1
ATOM 1448 N N . VAL A 1 186 ? 3.189 -9.031 -20.875 1 81.81 186 VAL A N 1
ATOM 1449 C CA . VAL A 1 186 ? 3.627 -10.117 -21.75 1 81.81 186 VAL A CA 1
ATOM 1450 C C . VAL A 1 186 ? 2.508 -10.484 -22.719 1 81.81 186 VAL A C 1
ATOM 1452 O O . VAL A 1 186 ? 1.35 -10.625 -22.312 1 81.81 186 VAL A O 1
ATOM 1455 N N . SER A 1 187 ? 2.688 -10.164 -23.828 1 67.19 187 SER A N 1
ATOM 1456 C CA . SER A 1 187 ? 1.705 -10.398 -24.891 1 67.19 187 SER A CA 1
ATOM 1457 C C . SER A 1 187 ? 1.189 -11.828 -24.859 1 67.19 187 SER A C 1
ATOM 1459 O O . SER A 1 187 ? 1.796 -12.703 -24.219 1 67.19 187 SER A O 1
ATOM 1461 N N . GLY A 1 188 ? 0.056 -12.367 -25.5 1 55.72 188 GLY A N 1
ATOM 1462 C CA . GLY A 1 188 ? -1.028 -13.281 -25.812 1 55.72 188 GLY A CA 1
ATOM 1463 C C . GLY A 1 188 ? -0.707 -14.727 -25.484 1 55.72 188 GLY A C 1
ATOM 1464 O O . GLY A 1 188 ? -1.534 -15.43 -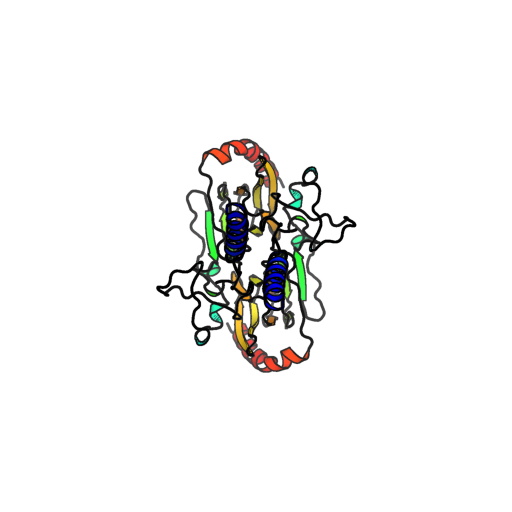24.906 1 55.72 188 GLY A O 1
ATOM 1465 N N . ASN A 1 189 ? 0.238 -15.414 -25.969 1 51.19 189 ASN A N 1
ATOM 1466 C CA . ASN A 1 189 ? 0.097 -16.859 -25.969 1 51.19 189 ASN A CA 1
ATOM 1467 C C . ASN A 1 189 ? 0.314 -17.453 -24.578 1 51.19 189 ASN A C 1
ATOM 1469 O O . ASN A 1 189 ? 0.418 -18.672 -24.422 1 51.19 189 ASN A O 1
ATOM 1473 N N . PHE A 1 190 ? 0.464 -16.672 -23.719 1 52.22 190 PHE A N 1
ATOM 1474 C CA . PHE A 1 190 ? 0.904 -17.188 -22.438 1 52.22 190 PHE A CA 1
ATOM 1475 C C . PHE A 1 190 ? -0.25 -17.859 -21.703 1 52.22 190 PHE A C 1
ATOM 1477 O O . PHE A 1 190 ? -0.075 -18.922 -21.094 1 52.22 190 PHE A O 1
ATOM 1484 N N . CYS A 1 191 ? -1.396 -17.188 -21.672 1 51.59 191 CYS A N 1
ATOM 1485 C CA . CYS A 1 191 ? -2.496 -17.766 -20.906 1 51.59 191 CYS A CA 1
ATOM 1486 C C . CYS A 1 191 ? -2.879 -19.141 -21.453 1 51.59 191 CYS A C 1
ATOM 1488 O O . CYS A 1 191 ? -3.479 -19.938 -20.734 1 51.59 191 CYS A O 1
ATOM 1490 N N . GLN A 1 192 ? -2.586 -19.344 -22.703 1 48.84 192 GLN A N 1
ATOM 1491 C CA . GLN A 1 192 ? -2.932 -20.641 -23.266 1 48.84 192 GLN A CA 1
ATOM 1492 C C . GLN A 1 192 ? -2.195 -21.766 -22.531 1 48.84 192 GLN A C 1
ATOM 1494 O O . GLN A 1 192 ? -2.736 -22.859 -22.359 1 48.84 192 GLN A O 1
ATOM 1499 N N . GLN A 1 193 ? -1.019 -21.469 -22.266 1 49.91 193 GLN A N 1
ATOM 1500 C CA . GLN A 1 193 ? -0.297 -22.578 -21.641 1 49.91 193 GLN A CA 1
ATOM 1501 C C . GLN A 1 193 ? -0.838 -22.859 -20.234 1 49.91 193 GLN A C 1
ATOM 1503 O O . GLN A 1 193 ? -0.771 -24 -19.75 1 49.91 193 GLN A O 1
ATOM 1508 N N . TRP A 1 194 ? -1.331 -21.938 -19.656 1 50.91 194 TRP A N 1
ATOM 1509 C CA . TRP A 1 194 ? -1.802 -22.156 -18.281 1 50.91 194 TRP A CA 1
ATOM 1510 C C . TRP A 1 194 ? -3.318 -22.328 -18.25 1 50.91 194 TRP A C 1
ATOM 1512 O O . TRP A 1 194 ? -3.904 -22.531 -17.188 1 50.91 194 TRP A O 1
ATOM 1522 N N . SER A 1 195 ? -3.982 -22.203 -19.375 1 48.66 195 SER A N 1
ATOM 1523 C CA . SER A 1 195 ? -5.43 -22.25 -19.562 1 48.66 195 SER A CA 1
ATOM 1524 C C . SER A 1 195 ? -5.992 -23.625 -19.188 1 48.66 195 SER A C 1
ATOM 1526 O O . SER A 1 195 ? -7.109 -23.719 -18.688 1 48.66 195 SER A O 1
ATOM 1528 N N . PRO A 1 196 ? -5.449 -24.609 -19.688 1 45.25 196 PRO A N 1
ATOM 1529 C CA . PRO A 1 196 ? -6.188 -25.844 -19.406 1 45.25 196 PRO A CA 1
ATOM 1530 C C . PRO A 1 196 ? -6.516 -26.016 -17.938 1 45.25 196 PRO A C 1
ATOM 1532 O O . PRO A 1 196 ? -7.602 -26.5 -17.594 1 45.25 196 PRO A O 1
ATOM 1535 N N . SER A 1 197 ? -5.59 -25.766 -17.125 1 46.28 197 SER A N 1
ATOM 1536 C CA . SER A 1 197 ? -5.828 -25.969 -15.695 1 46.28 197 SER A CA 1
ATOM 1537 C C . SER A 1 197 ? -6.793 -24.922 -15.141 1 46.28 197 SER A C 1
ATOM 1539 O O . SER A 1 197 ? -7.363 -25.109 -14.062 1 46.28 197 SER A O 1
ATOM 1541 N N . LEU A 1 198 ? -6.98 -23.906 -15.812 1 50.12 198 LEU A N 1
ATOM 1542 C CA . LEU A 1 198 ? -7.887 -22.859 -15.383 1 50.12 198 LEU A CA 1
ATOM 1543 C C . LEU A 1 198 ? -9.344 -23.297 -15.516 1 50.12 198 LEU A C 1
ATOM 1545 O O . LEU A 1 198 ? -10.18 -22.953 -14.68 1 50.12 198 LEU A O 1
ATOM 1549 N N . SER A 1 199 ? -9.703 -24 -16.594 1 45.28 199 SER A N 1
ATOM 1550 C CA . SER A 1 199 ? -11.055 -24.531 -16.75 1 45.28 199 SER A CA 1
ATOM 1551 C C . SER A 1 199 ? -11.422 -25.469 -15.609 1 45.28 199 SER A C 1
ATOM 1553 O O . SER A 1 199 ? -12.531 -25.422 -15.086 1 45.28 199 SER A O 1
ATOM 1555 N N . ALA A 1 200 ? -10.547 -26.312 -15.258 1 46.22 200 ALA A N 1
ATOM 1556 C CA . ALA A 1 200 ? -10.875 -27.234 -14.172 1 46.22 200 ALA A CA 1
ATOM 1557 C C . ALA A 1 200 ? -11.031 -26.5 -12.852 1 46.22 200 ALA A C 1
ATOM 1559 O O . ALA A 1 200 ? -11.883 -26.844 -12.031 1 46.22 200 ALA A O 1
ATOM 1560 N N . ARG A 1 201 ? -10.328 -25.531 -12.633 1 47.41 201 ARG A N 1
ATOM 1561 C CA . ARG A 1 201 ? -10.344 -24.812 -11.367 1 47.41 201 ARG A CA 1
ATOM 1562 C C . ARG A 1 201 ? -11.578 -23.922 -11.258 1 47.41 201 ARG A C 1
ATOM 1564 O O . ARG A 1 201 ? -12.055 -23.641 -10.156 1 47.41 201 ARG A O 1
ATOM 1571 N N . ARG A 1 202 ? -12.156 -23.484 -12.375 1 47 202 ARG A N 1
ATOM 1572 C CA . ARG A 1 202 ? -13.422 -22.766 -12.398 1 47 202 ARG A CA 1
ATOM 1573 C C . ARG A 1 202 ? -14.539 -23.594 -11.781 1 47 202 ARG A C 1
ATOM 1575 O O . ARG A 1 202 ? -15.398 -23.062 -11.078 1 47 202 ARG A O 1
ATOM 1582 N N . GLU A 1 203 ? -14.555 -24.797 -11.977 1 44.81 203 GLU A N 1
ATOM 1583 C CA . GLU A 1 203 ? -15.641 -25.641 -11.484 1 44.81 203 GLU A CA 1
ATOM 1584 C C . GLU A 1 203 ? -15.656 -25.656 -9.961 1 44.81 203 GLU A C 1
ATOM 1586 O O . GLU A 1 203 ? -16.734 -25.734 -9.352 1 44.81 203 GLU A O 1
ATOM 1591 N N . ASN A 1 204 ? -14.625 -25.531 -9.305 1 40.91 204 ASN A N 1
ATOM 1592 C CA . ASN A 1 204 ? -14.625 -25.625 -7.852 1 40.91 204 ASN A CA 1
ATOM 1593 C C . ASN A 1 204 ? -15.078 -24.328 -7.195 1 40.91 204 ASN A C 1
ATOM 1595 O O . ASN A 1 204 ? -15.352 -24.297 -5.996 1 40.91 204 ASN A O 1
ATOM 1599 N N . ILE A 1 205 ? -14.922 -23.25 -7.75 1 42.47 205 ILE A N 1
ATOM 1600 C CA . ILE A 1 205 ? -15.344 -22.016 -7.098 1 42.47 205 ILE A CA 1
ATOM 1601 C C . ILE A 1 205 ? -16.859 -21.906 -7.145 1 42.47 205 ILE A C 1
ATOM 1603 O O . ILE A 1 205 ? -17.484 -21.453 -6.18 1 42.47 205 ILE A O 1
ATOM 1607 N N . ASN A 1 206 ? -17.531 -22.234 -8.227 1 37.91 206 ASN A N 1
ATOM 1608 C CA . ASN A 1 206 ? -18.984 -22.109 -8.32 1 37.91 206 ASN A CA 1
ATOM 1609 C C . ASN A 1 206 ? -19.688 -23.078 -7.379 1 37.91 206 ASN A C 1
ATOM 1611 O O . ASN A 1 206 ? -20.891 -22.953 -7.145 1 37.91 206 ASN A O 1
ATOM 1615 N N . THR A 1 207 ? -19.141 -24.141 -7.016 1 34.44 207 THR A N 1
ATOM 1616 C CA . THR A 1 207 ? -19.891 -25.078 -6.18 1 34.44 207 THR A CA 1
ATOM 1617 C C . THR A 1 207 ? -19.797 -24.672 -4.707 1 34.44 207 THR A C 1
ATOM 1619 O O . THR A 1 207 ? -20.438 -25.281 -3.852 1 34.44 207 THR A O 1
ATOM 1622 N N . GLN A 1 208 ? -18.859 -23.906 -4.328 1 31.7 208 GLN A N 1
ATOM 1623 C CA . GLN A 1 208 ? -18.953 -23.656 -2.893 1 31.7 208 GLN A CA 1
ATOM 1624 C C . GLN A 1 208 ? -19.734 -22.375 -2.609 1 31.7 208 GLN A C 1
ATOM 1626 O O . GLN A 1 208 ? -19.625 -21.391 -3.354 1 31.7 208 GLN A O 1
ATOM 1631 N N . MET B 1 1 ? 68.625 14.766 6.555 1 41.5 1 MET B N 1
ATOM 1632 C CA . MET B 1 1 ? 67.938 13.602 7.164 1 41.5 1 MET B CA 1
ATOM 1633 C C . MET B 1 1 ? 66.5 13.859 7.41 1 41.5 1 MET B C 1
ATOM 1635 O O . MET B 1 1 ? 65.688 12.938 7.336 1 41.5 1 MET B O 1
ATOM 1639 N N . ALA B 1 2 ? 66.062 15.141 7.566 1 56.91 2 ALA B N 1
ATOM 1640 C CA . ALA B 1 2 ? 64.75 15.484 7.988 1 56.91 2 ALA B CA 1
ATOM 1641 C C . ALA B 1 2 ? 63.75 15.453 6.809 1 56.91 2 ALA B C 1
ATOM 1643 O O . ALA B 1 2 ? 62.625 15.016 6.945 1 56.91 2 ALA B O 1
ATOM 1644 N N . ALA B 1 3 ? 64.25 15.75 5.676 1 60 3 ALA B N 1
ATOM 1645 C CA . ALA B 1 3 ? 63.344 15.859 4.531 1 60 3 ALA B CA 1
ATOM 1646 C C . ALA B 1 3 ? 62.875 14.484 4.051 1 60 3 AL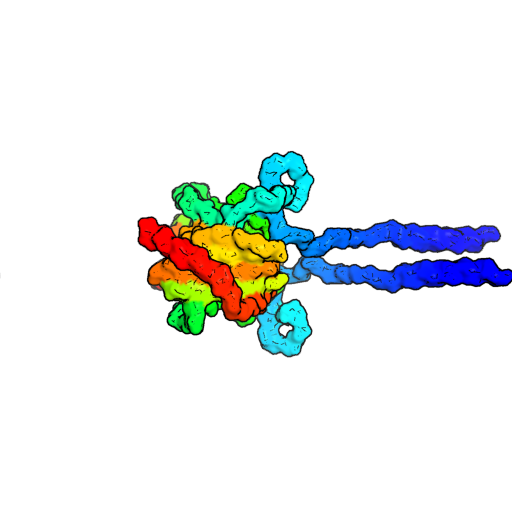A B C 1
ATOM 1648 O O . ALA B 1 3 ? 61.75 14.305 3.639 1 60 3 ALA B O 1
ATOM 1649 N N . LYS B 1 4 ? 63.719 13.562 4.184 1 60.38 4 LYS B N 1
ATOM 1650 C CA . LYS B 1 4 ? 63.406 12.195 3.752 1 60.38 4 LYS B CA 1
ATOM 1651 C C . LYS B 1 4 ? 62.344 11.562 4.633 1 60.38 4 LYS B C 1
ATOM 1653 O O . LYS B 1 4 ? 61.469 10.82 4.148 1 60.38 4 LYS B O 1
ATOM 1658 N N . ASN B 1 5 ? 62.281 12.102 5.742 1 65.5 5 ASN B N 1
ATOM 1659 C CA . ASN B 1 5 ? 61.312 11.539 6.691 1 65.5 5 ASN B CA 1
ATOM 1660 C C . ASN B 1 5 ? 59.906 12.047 6.434 1 65.5 5 ASN B C 1
ATOM 1662 O O . ASN B 1 5 ? 58.938 11.305 6.59 1 65.5 5 ASN B O 1
ATOM 1666 N N . TYR B 1 6 ? 59.938 13.195 5.82 1 68.06 6 TYR B N 1
ATOM 1667 C CA . TYR B 1 6 ? 58.625 13.758 5.57 1 68.06 6 TYR B CA 1
ATOM 1668 C C . TYR B 1 6 ? 57.938 13.086 4.371 1 68.06 6 TYR B C 1
ATOM 1670 O O . TYR B 1 6 ? 56.75 12.852 4.367 1 68.06 6 TYR B O 1
ATOM 1678 N N . VAL B 1 7 ? 58.812 12.703 3.447 1 66.94 7 VAL B N 1
ATOM 1679 C CA . VAL B 1 7 ? 58.281 12.055 2.248 1 66.94 7 VAL B CA 1
ATOM 1680 C C . VAL B 1 7 ? 57.75 10.664 2.604 1 66.94 7 VAL B C 1
ATOM 1682 O O . VAL B 1 7 ? 56.688 10.266 2.137 1 66.94 7 VAL B O 1
ATOM 1685 N N . ILE B 1 8 ? 58.438 9.984 3.424 1 69.5 8 ILE B N 1
ATOM 1686 C CA . ILE B 1 8 ? 58.031 8.656 3.865 1 69.5 8 ILE B CA 1
ATOM 1687 C C . ILE B 1 8 ? 56.75 8.758 4.691 1 69.5 8 ILE B C 1
ATOM 1689 O O . ILE B 1 8 ? 55.812 7.965 4.516 1 69.5 8 ILE B O 1
ATOM 1693 N N . ILE B 1 9 ? 56.625 9.773 5.445 1 68.69 9 ILE B N 1
ATOM 1694 C CA . ILE B 1 9 ? 55.438 9.977 6.273 1 68.69 9 ILE B CA 1
ATOM 1695 C C . ILE B 1 9 ? 54.25 10.297 5.387 1 68.69 9 ILE B C 1
ATOM 1697 O O . ILE B 1 9 ? 53.156 9.781 5.605 1 68.69 9 ILE B O 1
ATOM 1701 N N . TRP B 1 10 ? 54.531 11.039 4.371 1 67.88 10 TRP B N 1
ATOM 1702 C CA . TRP B 1 10 ? 53.438 11.398 3.465 1 67.88 10 TRP B CA 1
ATOM 1703 C C . TRP B 1 10 ? 53.031 10.195 2.627 1 67.88 10 TRP B C 1
ATOM 1705 O O . TRP B 1 10 ? 51.844 9.984 2.389 1 67.88 10 TRP B O 1
ATOM 1715 N N . LEU B 1 11 ? 53.969 9.398 2.25 1 67.19 11 LEU B N 1
ATOM 1716 C CA . LEU B 1 11 ? 53.656 8.195 1.48 1 67.19 11 LEU B CA 1
ATOM 1717 C C . LEU B 1 11 ? 52.906 7.18 2.334 1 67.19 11 LEU B C 1
ATOM 1719 O O . LEU B 1 11 ? 51.938 6.551 1.865 1 67.19 11 LEU B O 1
ATOM 1723 N N . VAL B 1 12 ? 53.281 7.082 3.553 1 65.69 12 VAL B N 1
ATOM 1724 C CA . VAL B 1 12 ? 52.625 6.156 4.465 1 65.69 12 VAL B CA 1
ATOM 1725 C C . VAL B 1 12 ? 51.219 6.668 4.801 1 65.69 12 VAL B C 1
ATOM 1727 O O . VAL B 1 12 ? 50.281 5.895 4.84 1 65.69 12 VAL B O 1
ATOM 1730 N N . ALA B 1 13 ? 51.094 7.938 4.965 1 62.66 13 ALA B N 1
ATOM 1731 C CA . ALA B 1 13 ? 49.781 8.523 5.246 1 62.66 13 ALA B CA 1
ATOM 1732 C C . ALA B 1 13 ? 48.844 8.367 4.055 1 62.66 13 ALA B C 1
ATOM 1734 O O . ALA B 1 13 ? 47.656 8.047 4.223 1 62.66 13 ALA B O 1
ATOM 1735 N N . SER B 1 14 ? 49.438 8.555 2.93 1 60.47 14 SER B N 1
ATOM 1736 C CA . SER B 1 14 ? 48.625 8.375 1.732 1 60.47 14 SER B CA 1
ATOM 1737 C C . SER B 1 14 ? 48.219 6.914 1.549 1 60.47 14 SER B C 1
ATOM 1739 O O . SER B 1 14 ? 47.125 6.621 1.097 1 60.47 14 SER B O 1
ATOM 1741 N N . PHE B 1 15 ? 49.094 6.012 1.847 1 60.03 15 PHE B N 1
ATOM 1742 C CA . PHE B 1 15 ? 48.781 4.59 1.778 1 60.03 15 PHE B CA 1
ATOM 1743 C C . PHE B 1 15 ? 47.719 4.211 2.795 1 60.03 15 PHE B C 1
ATOM 1745 O O . PHE B 1 15 ? 46.844 3.391 2.508 1 60.03 15 PHE B O 1
ATOM 1752 N N . LEU B 1 16 ? 47.688 4.793 3.938 1 59.88 16 LEU B N 1
ATOM 1753 C CA . LEU B 1 16 ? 46.719 4.488 4.973 1 59.88 16 LEU B CA 1
ATOM 1754 C C . LEU B 1 16 ? 45.344 5.012 4.582 1 59.88 16 LEU B C 1
ATOM 1756 O O . LEU B 1 16 ? 44.312 4.398 4.914 1 59.88 16 LEU B O 1
ATOM 1760 N N . VAL B 1 17 ? 45.281 6.109 3.91 1 57.78 17 VAL B N 1
ATOM 1761 C CA . VAL B 1 17 ? 43.969 6.633 3.475 1 57.78 17 VAL B CA 1
ATOM 1762 C C . VAL B 1 17 ? 43.375 5.715 2.412 1 57.78 17 VAL B C 1
ATOM 1764 O O . VAL B 1 17 ? 42.156 5.527 2.361 1 57.78 17 VAL B O 1
ATOM 1767 N N . TRP B 1 18 ? 44.25 5.098 1.657 1 53.41 18 TRP B N 1
ATOM 1768 C CA . TRP B 1 18 ? 43.75 4.188 0.625 1 53.41 18 TRP B CA 1
ATOM 1769 C C . TRP B 1 18 ? 43.219 2.902 1.243 1 53.41 18 TRP B C 1
ATOM 1771 O O . TRP B 1 18 ? 42.5 2.141 0.585 1 53.41 18 TRP B O 1
ATOM 1781 N N . LEU B 1 19 ? 43.625 2.588 2.424 1 48.12 19 LEU B N 1
ATOM 1782 C CA . LEU B 1 19 ? 43.125 1.384 3.09 1 48.12 19 LEU B CA 1
ATOM 1783 C C . LEU B 1 19 ? 41.781 1.636 3.752 1 48.12 19 LEU B C 1
ATOM 1785 O O . LEU B 1 19 ? 41.312 0.82 4.551 1 48.12 19 LEU B O 1
ATOM 1789 N N . THR B 1 20 ? 41.25 2.791 3.572 1 48.06 20 THR B N 1
ATOM 1790 C CA . THR B 1 20 ? 39.906 2.916 4.141 1 48.06 20 THR B CA 1
ATOM 1791 C C . THR B 1 20 ? 38.906 2.064 3.365 1 48.06 20 THR B C 1
ATOM 1793 O O . THR B 1 20 ? 38.812 2.182 2.143 1 48.06 20 THR B O 1
ATOM 1796 N N . PRO B 1 21 ? 38.531 0.968 3.885 1 44.31 21 PRO B N 1
ATOM 1797 C CA . PRO B 1 21 ? 37.469 0.182 3.217 1 44.31 21 PRO B CA 1
ATOM 1798 C C . PRO B 1 21 ? 36.281 1.031 2.783 1 44.31 21 PRO B C 1
ATOM 1800 O O . PRO B 1 21 ? 35.75 1.815 3.576 1 44.31 21 PRO B O 1
ATOM 1803 N N . THR B 1 22 ? 36.281 1.498 1.533 1 42.69 22 THR B N 1
ATOM 1804 C CA . THR B 1 22 ? 34.969 1.977 1.059 1 42.69 22 THR B CA 1
ATOM 1805 C C . THR B 1 22 ? 33.875 0.992 1.422 1 42.69 22 THR B C 1
ATOM 1807 O O . THR B 1 22 ? 34.094 -0.223 1.396 1 42.69 22 THR B O 1
ATOM 1810 N N . PRO B 1 23 ? 32.969 1.4 2.262 1 40.88 23 PRO B N 1
ATOM 1811 C CA . PRO B 1 23 ? 31.875 0.454 2.467 1 40.88 23 PRO B CA 1
ATOM 1812 C C . PRO B 1 23 ? 31.375 -0.162 1.163 1 40.88 23 PRO B C 1
ATOM 1814 O O . PRO B 1 23 ? 30.984 0.562 0.243 1 40.88 23 PRO B O 1
ATOM 1817 N N . SER B 1 24 ? 32.125 -1.138 0.61 1 37.38 24 SER B N 1
ATOM 1818 C CA . SER B 1 24 ? 31.547 -1.945 -0.45 1 37.38 24 SER B CA 1
ATOM 1819 C C . SER B 1 24 ? 30.109 -2.336 -0.111 1 37.38 24 SER B C 1
ATOM 1821 O O . SER B 1 24 ? 29.844 -2.867 0.969 1 37.38 24 SER B O 1
ATOM 1823 N N . HIS B 1 25 ? 29.172 -1.577 -0.489 1 40.97 25 HIS B N 1
ATOM 1824 C CA . HIS B 1 25 ? 27.828 -2.174 -0.475 1 40.97 25 HIS B CA 1
ATOM 1825 C C . HIS B 1 25 ? 27.828 -3.541 -1.151 1 40.97 25 HIS B C 1
ATOM 1827 O O . HIS B 1 25 ? 27.984 -3.635 -2.373 1 40.97 25 HIS B O 1
ATOM 1833 N N . CYS B 1 26 ? 28.672 -4.461 -0.688 1 38.28 26 CYS B N 1
ATOM 1834 C CA . CYS B 1 26 ? 28.719 -5.832 -1.188 1 38.28 26 CYS B CA 1
ATOM 1835 C C . CYS B 1 26 ? 27.312 -6.379 -1.392 1 38.28 26 CYS B C 1
ATOM 1837 O O . CYS B 1 26 ? 27.141 -7.543 -1.764 1 38.28 26 CYS B O 1
ATOM 1839 N N . ALA B 1 27 ? 26.391 -5.859 -0.787 1 36.41 27 ALA B N 1
ATOM 1840 C CA . ALA B 1 27 ? 25.078 -6.48 -0.965 1 36.41 27 ALA B CA 1
ATOM 1841 C C . ALA B 1 27 ? 24.422 -6 -2.25 1 36.41 27 ALA B C 1
ATOM 1843 O O . ALA B 1 27 ? 24.562 -4.836 -2.637 1 36.41 27 ALA B O 1
ATOM 1844 N N . ASP B 1 28 ? 24.297 -6.871 -3.178 1 42.62 28 ASP B N 1
ATOM 1845 C CA . ASP B 1 28 ? 23.422 -6.523 -4.293 1 42.62 28 ASP B CA 1
ATOM 1846 C C . ASP B 1 28 ? 22.25 -5.676 -3.822 1 42.62 28 ASP B C 1
ATOM 1848 O O . ASP B 1 28 ? 21.594 -6.012 -2.836 1 42.62 28 ASP B O 1
ATOM 1852 N N . PRO B 1 29 ? 22.188 -4.359 -4.109 1 51.62 29 PRO B N 1
ATOM 1853 C CA . PRO B 1 29 ? 21.047 -3.547 -3.674 1 51.62 29 PRO B CA 1
ATOM 1854 C C . PRO B 1 29 ? 19.703 -4.273 -3.82 1 51.62 29 PRO B C 1
ATOM 1856 O O . PRO B 1 29 ? 18.75 -3.967 -3.102 1 51.62 29 PRO B O 1
ATOM 1859 N N . ASP B 1 30 ? 19.766 -5.363 -4.785 1 61.62 30 ASP B N 1
ATOM 1860 C CA . ASP B 1 30 ? 18.547 -6.145 -5.027 1 61.62 30 ASP B CA 1
ATOM 1861 C C . ASP B 1 30 ? 18.672 -7.547 -4.434 1 61.62 30 ASP B C 1
ATOM 1863 O O . ASP B 1 30 ? 19.781 -8.07 -4.285 1 61.62 30 ASP B O 1
ATOM 1867 N N . PRO B 1 31 ? 17.625 -8.156 -4.059 1 65.94 31 PRO B N 1
ATOM 1868 C CA . PRO B 1 31 ? 17.641 -9.531 -3.549 1 65.94 31 PRO B CA 1
ATOM 1869 C C . PRO B 1 31 ? 18.219 -10.523 -4.551 1 65.94 31 PRO B C 1
ATOM 1871 O O . PRO B 1 31 ? 18.016 -10.383 -5.762 1 65.94 31 PRO B O 1
ATOM 1874 N N . LEU B 1 32 ? 18.969 -11.531 -4.086 1 66.75 32 LEU B N 1
ATOM 1875 C CA . LEU B 1 32 ? 19.594 -12.562 -4.906 1 66.75 32 LEU B CA 1
ATOM 1876 C C . LEU B 1 32 ? 18.578 -13.617 -5.32 1 66.75 32 LEU B C 1
ATOM 1878 O O . LEU B 1 32 ? 18.859 -14.438 -6.203 1 66.75 32 LEU B O 1
ATOM 1882 N N . GLN B 1 33 ? 17.453 -13.641 -4.664 1 77 33 GLN B N 1
ATOM 1883 C CA . GLN B 1 33 ? 16.406 -14.594 -4.988 1 77 33 GLN B CA 1
ATOM 1884 C C . GLN B 1 33 ? 15.07 -13.891 -5.203 1 77 33 GLN B C 1
ATOM 1886 O O . GLN B 1 33 ? 14.891 -12.742 -4.793 1 77 33 GLN B O 1
ATOM 1891 N N . ASP B 1 34 ? 14.078 -14.609 -5.84 1 82.75 34 ASP B N 1
ATOM 1892 C CA . ASP B 1 34 ? 12.781 -14.047 -6.203 1 82.75 34 ASP B CA 1
ATOM 1893 C C . ASP B 1 34 ? 12.016 -13.586 -4.965 1 82.75 34 ASP B C 1
ATOM 1895 O O . ASP B 1 34 ? 11.273 -12.602 -5.016 1 82.75 34 ASP B O 1
ATOM 1899 N N . PHE B 1 35 ? 12.172 -14.367 -3.93 1 85.5 35 PHE B N 1
ATOM 1900 C CA . PHE B 1 35 ? 11.461 -14.109 -2.682 1 85.5 35 PHE B CA 1
ATOM 1901 C C . PHE B 1 35 ? 12.203 -14.727 -1.501 1 85.5 35 PHE B C 1
ATOM 1903 O O . PHE B 1 35 ? 13.109 -15.539 -1.686 1 85.5 35 PHE B O 1
ATOM 1910 N N . CYS B 1 36 ? 11.867 -14.281 -0.338 1 86 36 CYS B N 1
ATOM 1911 C CA . CYS B 1 36 ? 12.461 -14.727 0.917 1 86 36 CYS B CA 1
ATOM 1912 C C . CYS B 1 36 ? 11.422 -14.742 2.035 1 86 36 CYS B C 1
ATOM 1914 O O . CYS B 1 36 ? 11.453 -13.891 2.924 1 86 36 CYS B O 1
ATOM 1916 N N . PRO B 1 37 ? 10.43 -15.656 1.902 1 89.06 37 PRO B N 1
ATOM 1917 C CA . PRO B 1 37 ? 9.516 -15.719 3.047 1 89.06 37 PRO B CA 1
ATOM 1918 C C . PRO B 1 37 ? 10.25 -15.938 4.371 1 89.06 37 PRO B C 1
ATOM 1920 O O . PRO B 1 37 ? 11.242 -16.672 4.422 1 89.06 37 PRO B O 1
ATOM 1923 N N . ALA B 1 38 ? 9.773 -15.422 5.418 1 90.38 38 ALA B N 1
ATOM 1924 C CA . ALA B 1 38 ? 10.453 -15.391 6.711 1 90.38 38 ALA B CA 1
ATOM 1925 C C . ALA B 1 38 ? 10.43 -16.766 7.375 1 90.38 38 ALA B C 1
ATOM 1927 O O . ALA B 1 38 ? 9.383 -17.422 7.406 1 90.38 38 ALA B O 1
ATOM 1928 N N . ASP B 1 39 ? 11.531 -17.203 7.809 1 87.62 39 ASP B N 1
ATOM 1929 C CA . ASP B 1 39 ? 11.602 -18.312 8.766 1 87.62 39 ASP B CA 1
ATOM 1930 C C . ASP B 1 39 ? 11.469 -17.797 10.195 1 87.62 39 ASP B C 1
ATOM 1932 O O . ASP B 1 39 ? 12.461 -17.438 10.828 1 87.62 39 ASP B O 1
ATOM 1936 N N . LEU B 1 40 ? 10.32 -17.906 10.742 1 87.94 40 LEU B N 1
ATOM 1937 C CA . LEU B 1 40 ? 10.031 -17.297 12.031 1 87.94 40 LEU B CA 1
ATOM 1938 C C . LEU B 1 40 ? 10.617 -18.141 13.164 1 87.94 40 LEU B C 1
ATOM 1940 O O . LEU B 1 40 ? 10.711 -17.672 14.305 1 87.94 40 LEU B O 1
ATOM 1944 N N . ASN B 1 41 ? 11.023 -19.281 12.828 1 85.88 41 ASN B N 1
ATOM 1945 C CA . ASN B 1 41 ? 11.523 -20.188 13.852 1 85.88 41 ASN B CA 1
ATOM 1946 C C . ASN B 1 41 ? 13.047 -20.281 13.828 1 85.88 41 ASN B C 1
ATOM 1948 O O . ASN B 1 41 ? 13.641 -21.031 14.594 1 85.88 41 ASN B O 1
ATOM 1952 N N . SER B 1 42 ? 13.609 -19.594 12.945 1 83.19 42 SER B N 1
ATOM 1953 C CA . SER B 1 42 ? 15.062 -19.625 12.859 1 83.19 42 SER B CA 1
ATOM 1954 C C . SER B 1 42 ? 15.703 -19.062 14.125 1 83.19 42 SER B C 1
ATOM 1956 O O . SER B 1 42 ? 15.25 -18.047 14.648 1 83.19 42 SER B O 1
ATOM 1958 N N . PRO B 1 43 ? 16.766 -19.625 14.609 1 82.06 43 PRO B N 1
ATOM 1959 C CA . PRO B 1 43 ? 17.453 -19.094 15.781 1 82.06 43 PRO B CA 1
ATOM 1960 C C . PRO B 1 43 ? 18.375 -17.922 15.43 1 82.06 43 PRO B C 1
ATOM 1962 O O . PRO B 1 43 ? 18.891 -17.234 16.328 1 82.06 43 PRO B O 1
ATOM 1965 N N . ASN B 1 44 ? 18.594 -17.781 14.125 1 77.88 44 ASN B N 1
ATOM 1966 C CA . ASN B 1 44 ? 19.469 -16.703 13.68 1 77.88 44 ASN B CA 1
ATOM 1967 C C . ASN B 1 44 ? 18.781 -15.352 13.758 1 77.88 44 ASN B C 1
ATOM 1969 O O . ASN B 1 44 ? 17.609 -15.234 13.398 1 77.88 44 ASN B O 1
ATOM 1973 N N . PHE B 1 45 ? 19.547 -14.383 14.352 1 76.75 45 PHE B N 1
ATOM 1974 C CA . PHE B 1 45 ? 19.016 -13.031 14.438 1 76.75 45 PHE B CA 1
ATOM 1975 C C . PHE B 1 45 ? 19.625 -12.133 13.367 1 76.75 45 PHE B C 1
ATOM 1977 O O . PHE B 1 45 ? 20.859 -11.969 13.32 1 76.75 45 PHE B O 1
ATOM 1984 N N . VAL B 1 46 ? 18.797 -11.672 12.43 1 76.25 46 VAL B N 1
ATOM 1985 C CA . VAL B 1 46 ? 19.234 -10.781 11.367 1 76.25 46 VAL B CA 1
ATOM 1986 C C . VAL B 1 46 ? 18.328 -9.555 11.305 1 76.25 46 VAL B C 1
ATOM 1988 O O . VAL B 1 46 ? 17.312 -9.492 12.016 1 76.25 46 VAL B O 1
ATOM 1991 N N . ASN B 1 47 ? 18.766 -8.445 10.578 1 73.38 47 ASN B N 1
ATOM 1992 C CA . ASN B 1 47 ? 17.844 -7.359 10.266 1 73.38 47 ASN B CA 1
ATOM 1993 C C . ASN B 1 47 ? 16.734 -7.812 9.336 1 73.38 47 ASN B C 1
ATOM 1995 O O . ASN B 1 47 ? 16.922 -7.887 8.117 1 73.38 47 ASN B O 1
ATOM 1999 N N . GLY B 1 48 ? 15.672 -8.008 9.977 1 82.69 48 GLY B N 1
ATOM 2000 C CA . GLY B 1 48 ? 14.594 -8.75 9.344 1 82.69 48 GLY B CA 1
ATOM 2001 C C . GLY B 1 48 ? 14.516 -10.195 9.805 1 82.69 48 GLY B C 1
ATOM 2002 O O . GLY B 1 48 ? 14.617 -10.477 11.008 1 82.69 48 GLY B O 1
ATOM 2003 N N . PHE B 1 49 ? 14.117 -11.094 8.852 1 84.06 49 PHE B N 1
ATOM 2004 C CA . PHE B 1 49 ? 14.031 -12.516 9.164 1 84.06 49 PHE B CA 1
ATOM 2005 C C . PHE B 1 49 ? 14.828 -13.336 8.156 1 84.06 49 PHE B C 1
ATOM 2007 O O . PHE B 1 49 ? 14.883 -12.992 6.973 1 84.06 49 PHE B O 1
ATOM 2014 N N . PRO B 1 50 ? 15.43 -14.406 8.633 1 85.06 50 PRO B N 1
ATOM 2015 C CA . PRO B 1 50 ? 16.016 -15.336 7.664 1 85.06 50 PRO B CA 1
ATOM 2016 C C . PRO B 1 50 ? 15 -15.914 6.695 1 85.06 50 PRO B C 1
ATOM 2018 O O . PRO 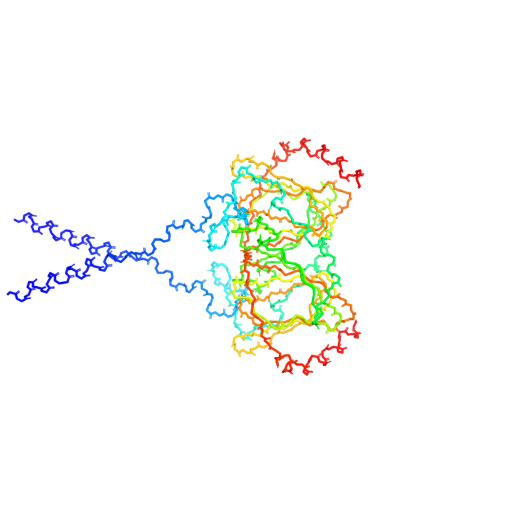B 1 50 ? 13.812 -16.016 7.031 1 85.06 50 PRO B O 1
ATOM 2021 N N . CYS B 1 51 ? 15.562 -16.266 5.605 1 88.75 51 CYS B N 1
ATOM 2022 C CA . CYS B 1 51 ? 14.688 -16.859 4.59 1 88.75 51 CYS B CA 1
ATOM 2023 C C . CYS B 1 51 ? 14.422 -18.328 4.883 1 88.75 51 CYS B C 1
ATOM 2025 O O . CYS B 1 51 ? 15.328 -19.062 5.289 1 88.75 51 CYS B O 1
ATOM 2027 N N . ARG B 1 52 ? 13.195 -18.688 4.641 1 90.56 52 ARG B N 1
ATOM 2028 C CA . ARG B 1 52 ? 12.93 -20.125 4.586 1 90.56 52 ARG B CA 1
ATOM 2029 C C . ARG B 1 52 ? 13.5 -20.75 3.318 1 90.56 52 ARG B C 1
ATOM 2031 O O . ARG B 1 52 ? 13.688 -20.062 2.314 1 90.56 52 ARG B O 1
ATOM 2038 N N . ASN B 1 53 ? 13.719 -22.047 3.404 1 84.88 53 ASN B N 1
ATOM 2039 C CA . ASN B 1 53 ? 14.133 -22.781 2.217 1 84.88 53 ASN B CA 1
ATOM 2040 C C . ASN B 1 53 ? 13.109 -22.656 1.092 1 84.88 53 ASN B C 1
ATOM 2042 O O . ASN B 1 53 ? 11.922 -22.938 1.291 1 84.88 53 ASN B O 1
ATOM 2046 N N . PRO B 1 54 ? 13.57 -22.219 -0.064 1 83.81 54 PRO B N 1
ATOM 2047 C CA . PRO B 1 54 ? 12.633 -22.031 -1.175 1 83.81 54 PRO B CA 1
ATOM 2048 C C . PRO B 1 54 ? 11.859 -23.297 -1.523 1 83.81 54 PRO B C 1
ATOM 2050 O O . PRO B 1 54 ? 10.734 -23.234 -2.021 1 83.81 54 PRO B O 1
ATOM 2053 N N . SER B 1 55 ? 12.438 -24.391 -1.301 1 85.75 55 SER B N 1
ATOM 2054 C CA . SER B 1 55 ? 11.797 -25.656 -1.647 1 85.75 55 SER B CA 1
ATOM 2055 C C . SER B 1 55 ? 10.562 -25.906 -0.783 1 85.75 55 SER B C 1
ATOM 2057 O O . SER B 1 55 ? 9.711 -26.719 -1.133 1 85.75 55 SER B O 1
ATOM 2059 N N . THR B 1 56 ? 10.438 -25.188 0.314 1 90.56 56 THR B N 1
ATOM 2060 C CA . THR B 1 56 ? 9.32 -25.406 1.227 1 90.56 56 THR B CA 1
ATOM 2061 C C . THR B 1 56 ? 8.227 -24.359 1.004 1 90.56 56 THR B C 1
ATOM 2063 O O . THR B 1 56 ? 7.172 -24.422 1.637 1 90.56 56 THR B O 1
ATOM 2066 N N . VAL B 1 57 ? 8.523 -23.453 0.135 1 91.38 57 VAL B N 1
ATOM 2067 C CA . VAL B 1 57 ? 7.586 -22.375 -0.108 1 91.38 57 VAL B CA 1
ATOM 2068 C C . VAL B 1 57 ? 6.398 -22.875 -0.92 1 91.38 57 VAL B C 1
ATOM 2070 O O . VAL B 1 57 ? 6.57 -23.641 -1.875 1 91.38 57 VAL B O 1
ATOM 2073 N N . THR B 1 58 ? 5.211 -22.484 -0.498 1 94.31 58 THR B N 1
ATOM 2074 C CA . THR B 1 58 ? 3.969 -22.859 -1.169 1 94.31 58 THR B CA 1
ATOM 2075 C C . THR B 1 58 ? 3.174 -21.609 -1.556 1 94.31 58 THR B C 1
ATOM 2077 O O . THR B 1 58 ? 3.547 -20.5 -1.193 1 94.31 58 THR B O 1
ATOM 2080 N N . SER B 1 59 ? 2.092 -21.844 -2.277 1 94.75 59 SER B N 1
ATOM 2081 C CA . SER B 1 59 ? 1.229 -20.734 -2.672 1 94.75 59 SER B CA 1
ATOM 2082 C C . SER B 1 59 ? 0.713 -19.969 -1.456 1 94.75 59 SER B C 1
ATOM 2084 O O . SER B 1 59 ? 0.528 -18.75 -1.511 1 94.75 59 SER B O 1
ATOM 2086 N N . ASP B 1 60 ? 0.542 -20.672 -0.353 1 94.56 60 ASP B N 1
ATOM 2087 C CA . ASP B 1 60 ? -0.016 -20.062 0.849 1 94.56 60 ASP B CA 1
ATOM 2088 C C . ASP B 1 60 ? 0.894 -18.953 1.373 1 94.56 60 ASP B C 1
ATOM 2090 O O . ASP B 1 60 ? 0.429 -18.016 2.039 1 94.56 60 ASP B O 1
ATOM 2094 N N . ASP B 1 61 ? 2.105 -19 1.024 1 94.31 61 ASP B N 1
ATOM 2095 C CA . ASP B 1 61 ? 3.072 -18.031 1.524 1 94.31 61 ASP B CA 1
ATOM 2096 C C . ASP B 1 61 ? 2.854 -16.656 0.886 1 94.31 61 ASP B C 1
ATOM 2098 O O . ASP B 1 61 ? 3.342 -15.648 1.393 1 94.31 61 ASP B O 1
ATOM 2102 N N . PHE B 1 62 ? 2.135 -16.641 -0.193 1 9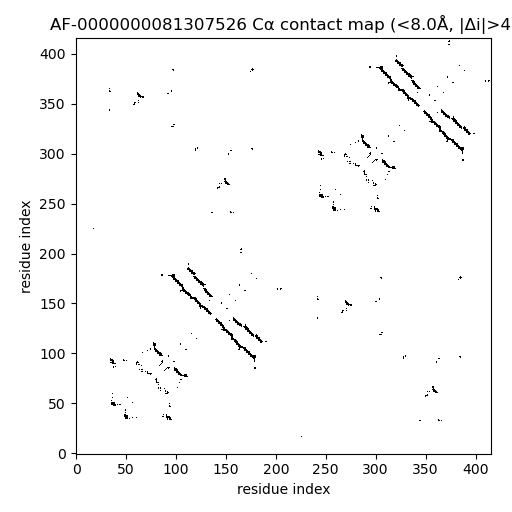6.25 62 PHE B N 1
ATOM 2103 C CA . PHE B 1 62 ? 1.932 -15.383 -0.905 1 96.25 62 PHE B CA 1
ATOM 2104 C C . PHE B 1 62 ? 0.541 -14.828 -0.633 1 96.25 62 PHE B C 1
ATOM 2106 O O . PHE B 1 62 ? 0.161 -13.797 -1.189 1 96.25 62 PHE B O 1
ATOM 2113 N N . PHE B 1 63 ? -0.222 -15.539 0.248 1 96.62 63 PHE B N 1
ATOM 2114 C CA . PHE B 1 63 ? -1.594 -15.133 0.535 1 96.62 63 PHE B CA 1
ATOM 2115 C C . PHE B 1 63 ? -1.805 -14.961 2.035 1 96.62 63 PHE B C 1
ATOM 2117 O O . PHE B 1 63 ? -1.186 -15.664 2.838 1 96.62 63 PHE B O 1
ATOM 2124 N N . PHE B 1 64 ? -2.639 -14.008 2.367 1 96.12 64 PHE B N 1
ATOM 2125 C CA . PHE B 1 64 ? -2.93 -13.648 3.75 1 96.12 64 PHE B CA 1
ATOM 2126 C C . PHE B 1 64 ? -4.434 -13.547 3.977 1 96.12 64 PHE B C 1
ATOM 2128 O O . PHE B 1 64 ? -5.121 -12.812 3.262 1 96.12 64 PHE B O 1
ATOM 2135 N N . ASP B 1 65 ? -4.961 -14.188 4.98 1 94.12 65 ASP B N 1
ATOM 2136 C CA . ASP B 1 65 ? -6.391 -14.156 5.273 1 94.12 65 ASP B CA 1
ATOM 2137 C C . ASP B 1 65 ? -6.652 -13.609 6.672 1 94.12 65 ASP B C 1
ATOM 2139 O O . ASP B 1 65 ? -7.754 -13.75 7.207 1 94.12 65 ASP B O 1
ATOM 2143 N N . GLY B 1 66 ? -5.746 -12.984 7.246 1 88.5 66 GLY B N 1
ATOM 2144 C CA . GLY B 1 66 ? -5.805 -12.539 8.625 1 88.5 66 GLY B CA 1
ATOM 2145 C C . GLY B 1 66 ? -6.906 -11.531 8.883 1 88.5 66 GLY B C 1
ATOM 2146 O O . GLY B 1 66 ? -7.469 -11.477 9.984 1 88.5 66 GLY B O 1
ATOM 2147 N N . PHE B 1 67 ? -7.219 -10.727 7.914 1 90.25 67 PHE B N 1
ATOM 2148 C CA . PHE B 1 67 ? -8.227 -9.695 8.125 1 90.25 67 PHE B CA 1
ATOM 2149 C C . PHE B 1 67 ? -9.594 -10.312 8.367 1 90.25 67 PHE B C 1
ATOM 2151 O O . PHE B 1 67 ? -10.445 -9.727 9.039 1 90.25 67 PHE B O 1
ATOM 2158 N N . ASN B 1 68 ? -9.82 -11.438 7.844 1 85.12 68 ASN B N 1
ATOM 2159 C CA . ASN B 1 68 ? -11.086 -12.141 8.016 1 85.12 68 ASN B CA 1
ATOM 2160 C C . ASN B 1 68 ? -11.117 -12.945 9.312 1 85.12 68 ASN B C 1
ATOM 2162 O O . ASN B 1 68 ? -12.188 -13.188 9.875 1 85.12 68 ASN B O 1
ATOM 2166 N N . ARG B 1 69 ? -10 -13.328 9.727 1 78.19 69 ARG B N 1
ATOM 2167 C CA . ARG B 1 69 ? -9.922 -14.18 10.914 1 78.19 69 ARG B CA 1
ATOM 2168 C C . ARG B 1 69 ? -10.102 -13.359 12.188 1 78.19 69 ARG B C 1
ATOM 2170 O O . ARG B 1 69 ? -10.703 -13.836 13.156 1 78.19 69 ARG B O 1
ATOM 2177 N N . VAL B 1 70 ? -9.547 -12.289 12.141 1 66.75 70 VAL B N 1
ATOM 2178 C CA . VAL B 1 70 ? -9.672 -11.453 13.328 1 66.75 70 VAL B CA 1
ATOM 2179 C C . VAL B 1 70 ? -10.852 -10.492 13.164 1 66.75 70 VAL B C 1
ATOM 2181 O O . VAL B 1 70 ? -10.805 -9.578 12.336 1 66.75 70 VAL B O 1
ATOM 2184 N N . LYS B 1 71 ? -12.062 -10.891 13.648 1 60.56 71 LYS B N 1
ATOM 2185 C CA . LYS B 1 71 ? -13.289 -10.125 13.469 1 60.56 71 LYS B CA 1
ATOM 2186 C C . LYS B 1 71 ? -13.156 -8.719 14.055 1 60.56 71 LYS B C 1
ATOM 2188 O O . LYS B 1 71 ? -13.961 -7.84 13.758 1 60.56 71 LYS B O 1
ATOM 2193 N N . GLY B 1 72 ? -12.094 -8.289 14.445 1 62.03 72 GLY B N 1
ATOM 2194 C CA . GLY B 1 72 ? -11.844 -6.93 14.891 1 62.03 72 GLY B CA 1
ATOM 2195 C C . GLY B 1 72 ? -12.961 -6.359 15.742 1 62.03 72 GLY B C 1
ATOM 2196 O O . GLY B 1 72 ? -13.344 -5.199 15.578 1 62.03 72 GLY B O 1
ATOM 2197 N N . THR B 1 73 ? -13.578 -7.18 16.625 1 70 73 THR B N 1
ATOM 2198 C CA . THR B 1 73 ? -14.75 -6.684 17.344 1 70 73 THR B CA 1
ATOM 2199 C C . THR B 1 73 ? -14.344 -6.043 18.672 1 70 73 THR B C 1
ATOM 2201 O O . THR B 1 73 ? -15.164 -5.406 19.328 1 70 73 THR B O 1
ATOM 2204 N N . GLN B 1 74 ? -13.164 -6.141 18.969 1 87.06 74 GLN B N 1
ATOM 2205 C CA . GLN B 1 74 ? -12.758 -5.535 20.234 1 87.06 74 GLN B CA 1
ATOM 2206 C C . GLN B 1 74 ? -11.898 -4.293 20 1 87.06 74 GLN B C 1
ATOM 2208 O O . GLN B 1 74 ? -10.953 -4.328 19.219 1 87.06 74 GLN B O 1
ATOM 2213 N N . PHE B 1 75 ? -12.414 -3.314 20.641 1 92.56 75 PHE B N 1
ATOM 2214 C CA . PHE B 1 75 ? -11.711 -2.041 20.562 1 92.56 75 PHE B CA 1
ATOM 2215 C C . PHE B 1 75 ? -10.93 -1.774 21.844 1 92.56 75 PHE B C 1
ATOM 2217 O O . PHE B 1 75 ? -11.344 -2.18 22.922 1 92.56 75 PHE B O 1
ATOM 2224 N N . ASP B 1 76 ? -9.836 -1.104 21.703 1 91.38 76 ASP B N 1
ATOM 2225 C CA . ASP B 1 76 ? -9.055 -0.721 22.875 1 91.38 76 ASP B CA 1
ATOM 2226 C C . ASP B 1 76 ? -9.641 0.528 23.531 1 91.38 76 ASP B C 1
ATOM 2228 O O . ASP B 1 76 ? -10.758 0.938 23.219 1 91.38 76 ASP B O 1
ATOM 2232 N N . LEU B 1 77 ? -8.945 1.075 24.484 1 89.56 77 LEU B N 1
ATOM 2233 C CA . LEU B 1 77 ? -9.461 2.18 25.281 1 89.56 77 LEU B CA 1
ATOM 2234 C C . LEU B 1 77 ? -9.641 3.432 24.438 1 89.56 77 LEU B C 1
ATOM 2236 O O . LEU B 1 77 ? -10.391 4.336 24.812 1 89.56 77 LEU B O 1
ATOM 2240 N N . PHE B 1 78 ? -9.023 3.461 23.266 1 88.88 78 PHE B N 1
ATOM 2241 C CA . PHE B 1 78 ? -9.125 4.633 22.406 1 88.88 78 PHE B CA 1
ATOM 2242 C C . PHE B 1 78 ? -10.109 4.383 21.266 1 88.88 78 PHE B C 1
ATOM 2244 O O . PHE B 1 78 ? -10.266 5.223 20.375 1 88.88 78 PHE B O 1
ATOM 2251 N N . GLY B 1 79 ? -10.711 3.207 21.297 1 93.62 79 GLY B N 1
ATOM 2252 C CA . GLY B 1 79 ? -11.672 2.865 20.25 1 93.62 79 GLY B CA 1
ATOM 2253 C C . GLY B 1 79 ? -11.016 2.35 18.984 1 93.62 79 GLY B C 1
ATOM 2254 O O . GLY B 1 79 ? -11.594 2.451 17.906 1 93.62 79 GLY B O 1
ATOM 2255 N N . LEU B 1 80 ? -9.797 1.87 19.141 1 93.62 80 LEU B N 1
ATOM 2256 C CA . LEU B 1 80 ? -9.023 1.42 17.984 1 93.62 80 LEU B CA 1
ATOM 2257 C C . LEU B 1 80 ? -8.969 -0.103 17.922 1 93.62 80 LEU B C 1
ATOM 2259 O O . LEU B 1 80 ? -8.82 -0.763 18.953 1 93.62 80 LEU B O 1
ATOM 2263 N N . ASN B 1 81 ? -9.219 -0.646 16.781 1 94.81 81 ASN B N 1
ATOM 2264 C CA . ASN B 1 81 ? -8.977 -2.045 16.438 1 94.81 81 ASN B CA 1
ATOM 2265 C C . ASN B 1 81 ? -8.055 -2.174 15.227 1 94.81 81 ASN B C 1
ATOM 2267 O O . ASN B 1 81 ? -8.328 -1.606 14.172 1 94.81 81 ASN B O 1
ATOM 2271 N N . SER B 1 82 ? -6.957 -2.842 15.406 1 94.06 82 SER B N 1
ATOM 2272 C CA . SER B 1 82 ? -5.969 -2.945 14.336 1 94.06 82 SER B CA 1
ATOM 2273 C C . SER B 1 82 ? -5.566 -4.395 14.094 1 94.06 82 SER B C 1
ATOM 2275 O O . SER B 1 82 ? -5.355 -5.152 15.039 1 94.06 82 SER B O 1
ATOM 2277 N N . THR B 1 83 ? -5.531 -4.859 12.859 1 94.5 83 THR B N 1
ATOM 2278 C CA . THR B 1 83 ? -4.969 -6.125 12.406 1 94.5 83 THR B CA 1
ATOM 2279 C C . THR B 1 83 ? -3.896 -5.895 11.344 1 94.5 83 THR B C 1
ATOM 2281 O O . THR B 1 83 ? -4.199 -5.461 10.227 1 94.5 83 THR B O 1
ATOM 2284 N N . PHE B 1 84 ? -2.732 -6.262 11.68 1 94.5 84 PHE B N 1
ATOM 2285 C CA . PHE B 1 84 ? -1.585 -5.863 10.875 1 94.5 84 PHE B CA 1
ATOM 2286 C C . PHE B 1 84 ? -1.07 -7.035 10.047 1 94.5 84 PHE B C 1
ATOM 2288 O O . PHE B 1 84 ? -0.711 -8.078 10.602 1 94.5 84 PHE B O 1
ATOM 2295 N N . GLY B 1 85 ? -1.188 -6.887 8.727 1 95.88 85 GLY B N 1
ATOM 2296 C CA . GLY B 1 85 ? -0.512 -7.797 7.82 1 95.88 85 GLY B CA 1
ATOM 2297 C C . GLY B 1 85 ? 0.931 -7.414 7.555 1 95.88 85 GLY B C 1
ATOM 2298 O O . GLY B 1 85 ? 1.223 -6.699 6.594 1 95.88 85 GLY B O 1
ATOM 2299 N N . GLU B 1 86 ? 1.794 -7.863 8.406 1 94.38 86 GLU B N 1
ATOM 2300 C CA . GLU B 1 86 ? 3.238 -7.672 8.328 1 94.38 86 GLU B CA 1
ATOM 2301 C C . GLU B 1 86 ? 3.979 -9 8.484 1 94.38 86 GLU B C 1
ATOM 2303 O O . GLU B 1 86 ? 3.357 -10.062 8.516 1 94.38 86 GLU B O 1
ATOM 2308 N N . VAL B 1 87 ? 5.258 -8.945 8.477 1 92.44 87 VAL B N 1
ATOM 2309 C CA . VAL B 1 87 ? 6.102 -10.109 8.242 1 92.44 87 VAL B CA 1
ATOM 2310 C C . VAL B 1 87 ? 5.793 -11.188 9.273 1 92.44 87 VAL B C 1
ATOM 2312 O O . VAL B 1 87 ? 5.828 -12.383 8.953 1 92.44 87 VAL B O 1
ATOM 2315 N N . THR B 1 88 ? 5.418 -10.875 10.5 1 91.44 88 THR B N 1
ATOM 2316 C CA . THR B 1 88 ? 5.219 -11.898 11.523 1 91.44 88 THR B CA 1
ATOM 2317 C C . THR B 1 88 ? 3.883 -12.609 11.32 1 91.44 88 THR B C 1
ATOM 2319 O O . THR B 1 88 ? 3.721 -13.766 11.711 1 91.44 88 THR B O 1
ATOM 2322 N N . THR B 1 89 ? 2.932 -11.969 10.703 1 92.69 89 THR B N 1
ATOM 2323 C CA . THR B 1 89 ? 1.622 -12.57 10.461 1 92.69 89 THR B CA 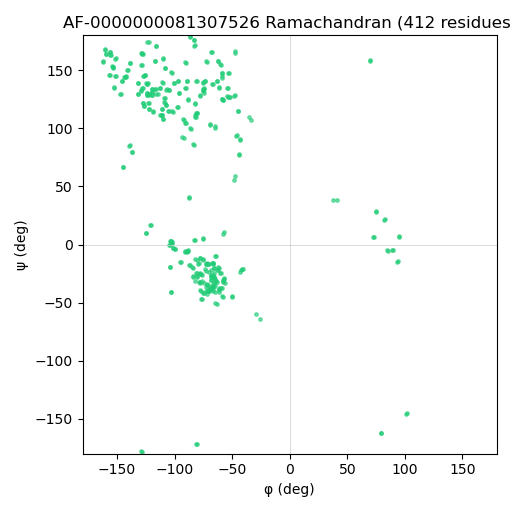1
ATOM 2324 C C . THR B 1 89 ? 1.486 -13.008 9.008 1 92.69 89 THR B C 1
ATOM 2326 O O . THR B 1 89 ? 0.629 -13.828 8.68 1 92.69 89 THR B O 1
ATOM 2329 N N . PHE B 1 90 ? 2.275 -12.492 8.18 1 95.31 90 PHE B N 1
ATOM 2330 C CA . PHE B 1 90 ? 2.342 -12.773 6.746 1 95.31 90 PHE B CA 1
ATOM 2331 C C . PHE B 1 90 ? 3.787 -12.906 6.289 1 95.31 90 PHE B C 1
ATOM 2333 O O . PHE B 1 90 ? 4.324 -12.016 5.637 1 95.31 90 PHE B O 1
ATOM 2340 N N . PRO B 1 91 ? 4.383 -14.039 6.52 1 92.25 91 PRO B N 1
ATOM 2341 C CA . PRO B 1 91 ? 5.824 -14.219 6.328 1 92.25 91 PRO B CA 1
ATOM 2342 C C . PRO B 1 91 ? 6.258 -13.984 4.883 1 92.25 91 PRO B C 1
ATOM 2344 O O . PRO B 1 91 ? 7.422 -13.664 4.629 1 92.25 91 PRO B O 1
ATOM 2347 N N . GLY B 1 92 ? 5.367 -14.07 3.982 1 94.62 92 GLY B N 1
ATOM 2348 C CA . GLY B 1 92 ? 5.672 -13.82 2.582 1 94.62 92 GLY B CA 1
ATOM 2349 C C . GLY B 1 92 ? 6.094 -12.391 2.309 1 94.62 92 GLY B C 1
ATOM 2350 O O . GLY B 1 92 ? 6.629 -12.086 1.241 1 94.62 92 GLY B O 1
ATOM 2351 N N . LEU B 1 93 ? 5.945 -11.516 3.264 1 96.06 93 LEU B N 1
ATOM 2352 C CA . LEU B 1 93 ? 6.277 -10.102 3.084 1 96.06 93 LEU B CA 1
ATOM 2353 C C . LEU B 1 93 ? 7.738 -9.844 3.43 1 96.06 93 LEU B C 1
ATOM 2355 O O . LEU B 1 93 ? 8.242 -8.734 3.217 1 96.06 93 LEU B O 1
ATOM 2359 N N . ASN B 1 94 ? 8.414 -10.875 3.928 1 93.06 94 ASN B N 1
ATOM 2360 C CA . ASN B 1 94 ? 9.82 -10.68 4.277 1 93.06 94 ASN B CA 1
ATOM 2361 C C . ASN B 1 94 ? 10.641 -10.211 3.076 1 93.06 94 ASN B C 1
ATOM 2363 O O . ASN B 1 94 ? 10.562 -10.805 2.002 1 93.06 94 ASN B O 1
ATOM 2367 N N . THR B 1 95 ? 11.328 -9.07 3.238 1 90.06 95 THR B N 1
ATOM 2368 C CA . THR B 1 95 ? 12.234 -8.438 2.283 1 90.06 95 THR B CA 1
ATOM 2369 C C . THR B 1 95 ? 11.453 -7.805 1.135 1 90.06 95 THR B C 1
ATOM 2371 O O . THR B 1 95 ? 12.039 -7.328 0.161 1 90.06 95 THR B O 1
ATOM 2374 N N . GLN B 1 96 ? 10.117 -7.805 1.23 1 94.56 96 GLN B N 1
ATOM 2375 C CA . GLN B 1 96 ? 9.32 -7.289 0.122 1 94.56 96 GLN B CA 1
ATOM 2376 C C . GLN B 1 96 ? 9.125 -5.777 0.24 1 94.56 96 GLN B C 1
ATOM 2378 O O . GLN B 1 96 ? 8.703 -5.125 -0.715 1 94.56 96 GLN B O 1
ATOM 2383 N N . GLY B 1 97 ? 9.352 -5.207 1.43 1 95.75 97 GLY B N 1
ATOM 2384 C CA . GLY B 1 97 ? 9.359 -3.764 1.604 1 95.75 97 GLY B CA 1
ATOM 2385 C C . GLY B 1 97 ? 7.969 -3.152 1.589 1 95.75 97 GLY B C 1
ATOM 2386 O O . GLY B 1 97 ? 7.793 -2.012 1.151 1 95.75 97 GLY B O 1
ATOM 2387 N N . ILE B 1 98 ? 7.023 -3.883 1.978 1 97.69 98 ILE B N 1
ATOM 2388 C CA . ILE B 1 98 ? 5.656 -3.373 1.996 1 97.69 98 ILE B CA 1
ATOM 2389 C C . ILE B 1 98 ? 4.844 -4.117 3.049 1 97.69 98 ILE B C 1
ATOM 2391 O O . ILE B 1 98 ? 5.164 -5.254 3.404 1 97.69 98 ILE B O 1
ATOM 2395 N N . ALA B 1 99 ? 3.826 -3.502 3.607 1 98.12 99 ALA B N 1
ATOM 2396 C CA . ALA B 1 99 ? 2.904 -4.051 4.598 1 98.12 99 ALA B CA 1
ATOM 2397 C C . ALA B 1 99 ? 1.565 -3.318 4.57 1 98.12 99 ALA B C 1
ATOM 2399 O O . ALA B 1 99 ? 1.432 -2.283 3.912 1 98.12 99 ALA B O 1
ATOM 2400 N N . GLN B 1 100 ? 0.584 -3.914 5.203 1 98.38 100 GLN B N 1
ATOM 2401 C CA . GLN B 1 100 ? -0.724 -3.27 5.258 1 98.38 100 GLN B CA 1
ATOM 2402 C C . GLN B 1 100 ? -1.423 -3.553 6.586 1 98.38 100 GLN B C 1
ATOM 2404 O O . GLN B 1 100 ? -1.35 -4.668 7.105 1 98.38 100 GLN B O 1
ATOM 2409 N N . ASN B 1 101 ? -2.098 -2.555 7.113 1 97.5 101 ASN B N 1
ATOM 2410 C CA . ASN B 1 101 ? -2.855 -2.617 8.359 1 97.5 101 ASN B CA 1
ATOM 2411 C C . ASN B 1 101 ? -4.332 -2.312 8.133 1 97.5 101 ASN B C 1
ATOM 2413 O O . ASN B 1 101 ? -4.676 -1.356 7.434 1 97.5 101 ASN B O 1
ATOM 2417 N N . ARG B 1 102 ? -5.133 -3.18 8.625 1 97.12 102 ARG B N 1
ATOM 2418 C CA . ARG B 1 102 ? -6.543 -2.811 8.734 1 97.12 102 ARG B CA 1
ATOM 2419 C C . ARG B 1 102 ? -6.82 -2.121 10.062 1 97.12 102 ARG B C 1
ATOM 2421 O O . ARG B 1 102 ? -6.586 -2.695 11.133 1 97.12 102 ARG B O 1
ATOM 2428 N N . ILE B 1 103 ? -7.383 -0.93 9.992 1 97.19 103 ILE B N 1
ATOM 2429 C CA . ILE B 1 103 ? -7.656 -0.161 11.203 1 97.19 103 ILE B CA 1
ATOM 2430 C C . ILE B 1 103 ? -9.141 0.195 11.258 1 97.19 103 ILE B C 1
ATOM 2432 O O . ILE B 1 103 ? -9.703 0.691 10.281 1 97.19 103 ILE B O 1
ATOM 2436 N N . ARG B 1 104 ? -9.695 -0.074 12.375 1 96.62 104 ARG B N 1
ATOM 2437 C CA . ARG B 1 104 ? -11.07 0.321 12.672 1 96.62 104 ARG B CA 1
ATOM 2438 C C . ARG B 1 104 ? -11.125 1.248 13.875 1 96.62 104 ARG B C 1
ATOM 2440 O O . ARG B 1 104 ? -10.445 1.01 14.883 1 96.62 104 ARG B O 1
ATOM 2447 N N . ILE B 1 105 ? -11.875 2.287 13.719 1 96.19 105 ILE B N 1
ATOM 2448 C CA . ILE B 1 105 ? -12.047 3.252 14.805 1 96.19 105 ILE B CA 1
ATOM 2449 C C . ILE B 1 105 ? -13.531 3.455 15.086 1 96.19 105 ILE B C 1
ATOM 2451 O O . ILE B 1 105 ? -14.281 3.891 14.211 1 96.19 105 ILE B O 1
ATOM 2455 N N . ARG B 1 106 ? -13.953 3.154 16.281 1 95.94 106 ARG B N 1
ATOM 2456 C CA . ARG B 1 106 ? -15.359 3.328 16.625 1 95.94 106 ARG B CA 1
ATOM 2457 C C . ARG B 1 106 ? -15.734 4.805 16.672 1 95.94 106 ARG B C 1
ATOM 2459 O O . ARG B 1 106 ? -14.859 5.676 16.703 1 95.94 106 ARG B O 1
ATOM 2466 N N . ALA B 1 107 ? -17.078 5.008 16.688 1 95.06 107 ALA B N 1
ATOM 2467 C CA . ALA B 1 107 ? -17.547 6.387 16.812 1 95.06 107 ALA B CA 1
ATOM 2468 C C . ALA B 1 107 ? -16.938 7.059 18.047 1 95.06 107 ALA B C 1
ATOM 2470 O O . ALA B 1 107 ? -16.938 6.48 19.141 1 95.06 107 ALA B O 1
ATOM 2471 N N . GLY B 1 108 ? -16.359 8.188 17.797 1 91.94 108 GLY B N 1
ATOM 2472 C CA . GLY B 1 108 ? -15.758 8.93 18.891 1 91.94 108 GLY B CA 1
ATOM 2473 C C . GLY B 1 108 ? -14.336 8.484 19.188 1 91.94 108 GLY B C 1
ATOM 2474 O O . GLY B 1 108 ? -13.641 9.125 19.984 1 91.94 108 GLY B O 1
ATOM 2475 N N . GLY B 1 109 ? -13.836 7.422 18.531 1 93.12 109 GLY B N 1
ATOM 2476 C CA . GLY B 1 109 ? -12.508 6.898 18.797 1 93.12 109 GLY B CA 1
ATOM 2477 C C . GLY B 1 109 ? -11.422 7.652 18.047 1 93.12 109 GLY B C 1
ATOM 2478 O O . GLY B 1 109 ? -11.711 8.555 17.266 1 93.12 109 GLY B O 1
ATOM 2479 N N . ILE B 1 110 ? -10.117 7.207 18.375 1 91.75 110 ILE B N 1
ATOM 2480 C CA . ILE B 1 110 ? -9 7.918 17.766 1 91.75 110 ILE B CA 1
ATOM 2481 C C . ILE B 1 110 ? -7.805 6.977 17.641 1 91.75 110 ILE B C 1
ATOM 2483 O O . ILE B 1 110 ? -7.551 6.152 18.516 1 91.75 110 ILE B O 1
ATOM 2487 N N . ASN B 1 111 ? -7.207 7.027 16.516 1 95.25 111 ASN B N 1
ATOM 2488 C CA . ASN B 1 111 ? -5.805 6.629 16.438 1 95.25 111 ASN B CA 1
ATOM 2489 C C . ASN B 1 111 ? -4.879 7.758 16.875 1 95.25 111 ASN B C 1
ATOM 2491 O O . ASN B 1 111 ? -4.68 8.727 16.141 1 95.25 111 ASN B O 1
ATOM 2495 N N . GLN B 1 112 ? -4.293 7.594 17.969 1 90.81 112 GLN B N 1
ATOM 2496 C CA . GLN B 1 112 ? -3.557 8.656 18.641 1 90.81 112 GLN B CA 1
ATOM 2497 C C . GLN B 1 112 ? -2.381 9.133 17.797 1 90.81 112 GLN B C 1
ATOM 2499 O O . GLN B 1 112 ? -1.914 8.406 16.906 1 90.81 112 GLN B O 1
ATOM 2504 N N . PRO B 1 113 ? -1.964 10.344 18.094 1 92.5 113 PRO B N 1
ATOM 2505 C CA . PRO B 1 113 ? -0.818 10.867 17.344 1 92.5 113 PRO B CA 1
ATOM 2506 C C . PRO B 1 113 ? 0.391 9.93 17.391 1 92.5 113 PRO B C 1
ATOM 2508 O O . PRO B 1 113 ? 0.756 9.445 18.469 1 92.5 113 PRO B O 1
ATOM 2511 N N . HIS B 1 114 ? 0.969 9.734 16.266 1 94.62 114 HIS B N 1
ATOM 2512 C CA . HIS B 1 114 ? 2.111 8.836 16.141 1 94.62 114 HIS B CA 1
ATOM 2513 C C . HIS B 1 114 ? 2.896 9.117 14.867 1 94.62 114 HIS B C 1
ATOM 2515 O O . HIS B 1 114 ? 2.467 9.906 14.031 1 94.62 114 HIS B O 1
ATOM 2521 N N . ILE B 1 115 ? 4.059 8.539 14.781 1 93.88 115 ILE B N 1
ATOM 2522 C CA . ILE B 1 115 ? 4.875 8.617 13.578 1 93.88 115 ILE B CA 1
ATOM 2523 C C . ILE B 1 115 ? 5.32 7.219 13.164 1 93.88 115 ILE B C 1
ATOM 2525 O O . ILE B 1 115 ? 5.355 6.305 13.992 1 93.88 115 ILE B O 1
ATOM 2529 N N . HIS B 1 116 ? 5.605 7.008 11.906 1 96.44 116 HIS B N 1
ATOM 2530 C CA . HIS B 1 116 ? 6.293 5.836 11.367 1 96.44 116 HIS B CA 1
ATOM 2531 C C . HIS B 1 116 ? 7.688 6.199 10.867 1 96.44 116 HIS B C 1
ATOM 2533 O O . HIS B 1 116 ? 7.832 6.781 9.789 1 96.44 116 HIS B O 1
ATOM 2539 N N . PRO B 1 117 ? 8.734 5.805 11.547 1 92.56 117 PRO B N 1
ATOM 2540 C CA . PRO B 1 117 ? 10.078 6.246 11.195 1 92.56 117 PRO B CA 1
ATOM 2541 C C . PRO B 1 117 ? 10.625 5.551 9.953 1 92.56 117 PRO B C 1
ATOM 2543 O O . PRO B 1 117 ? 11.586 6.031 9.344 1 92.56 117 PRO B O 1
ATOM 2546 N N . ARG B 1 118 ? 9.969 4.48 9.492 1 92.88 118 ARG B N 1
ATOM 2547 C CA . ARG B 1 118 ? 10.602 3.699 8.438 1 92.88 118 ARG B CA 1
ATOM 2548 C C . ARG B 1 118 ? 9.688 3.566 7.223 1 92.88 118 ARG B C 1
ATOM 2550 O O . ARG B 1 118 ? 9.922 2.736 6.344 1 92.88 118 ARG B O 1
ATOM 2557 N N . ALA B 1 119 ? 8.594 4.355 7.289 1 96.5 119 ALA B N 1
ATOM 2558 C CA . ALA B 1 119 ? 7.699 4.137 6.152 1 96.5 119 ALA B CA 1
ATOM 2559 C C . ALA B 1 119 ? 6.812 5.355 5.91 1 96.5 119 ALA B C 1
ATOM 2561 O O . ALA B 1 119 ? 6.445 6.062 6.852 1 96.5 119 ALA B O 1
ATOM 2562 N N . THR B 1 120 ? 6.527 5.602 4.633 1 97.5 120 THR B N 1
ATOM 2563 C CA . THR B 1 120 ? 5.352 6.363 4.23 1 97.5 120 THR B CA 1
ATOM 2564 C C . THR B 1 120 ? 4.082 5.535 4.41 1 97.5 120 THR B C 1
ATOM 2566 O O . THR B 1 120 ? 4.086 4.324 4.18 1 97.5 120 THR B O 1
ATOM 2569 N N . GLU B 1 121 ? 3.07 6.18 4.852 1 98.5 121 GLU B N 1
ATOM 2570 C CA . GLU B 1 121 ? 1.764 5.543 4.992 1 98.5 121 GLU B CA 1
ATOM 2571 C C . GLU B 1 121 ? 0.791 6.039 3.928 1 98.5 121 GLU B C 1
ATOM 2573 O O . GLU B 1 121 ? 0.561 7.246 3.805 1 98.5 121 GLU B O 1
ATOM 2578 N N . LEU B 1 122 ? 0.269 5.18 3.092 1 98.81 122 LEU B N 1
ATOM 2579 C CA . LEU B 1 122 ? -0.81 5.453 2.15 1 98.81 122 LEU B CA 1
ATOM 2580 C C . LEU B 1 122 ? -2.086 4.727 2.557 1 98.81 122 LEU B C 1
ATOM 2582 O O . LEU B 1 122 ? -2.168 3.5 2.447 1 98.81 122 LEU B O 1
ATOM 2586 N N . SER B 1 123 ? -3.07 5.535 2.973 1 98.75 123 SER B N 1
ATOM 2587 C CA . SER B 1 123 ? -4.281 4.961 3.557 1 98.75 123 SER B CA 1
ATOM 2588 C C . SER B 1 123 ? -5.48 5.152 2.635 1 98.75 123 SER B C 1
ATOM 2590 O O . SER B 1 123 ? -5.645 6.215 2.031 1 98.75 123 SER B O 1
ATOM 2592 N N . ARG B 1 124 ? -6.266 4.133 2.572 1 98.38 124 ARG B N 1
ATOM 2593 C CA . ARG B 1 124 ? -7.52 4.18 1.829 1 98.38 124 ARG B CA 1
ATOM 2594 C C . ARG B 1 124 ? -8.711 3.918 2.746 1 98.38 124 ARG B C 1
ATOM 2596 O O . ARG B 1 124 ? -8.75 2.9 3.441 1 98.38 124 ARG B O 1
ATOM 2603 N N . MET B 1 125 ? -9.711 4.824 2.613 1 97.94 125 MET B N 1
ATOM 2604 C CA . MET B 1 125 ? -10.938 4.676 3.395 1 97.94 125 MET B CA 1
ATOM 2605 C C . MET B 1 125 ? -11.836 3.604 2.793 1 97.94 125 MET B C 1
ATOM 2607 O O . MET B 1 125 ? -12.125 3.631 1.596 1 97.94 125 MET B O 1
ATOM 2611 N N . ASP B 1 126 ? -12.242 2.682 3.645 1 96.62 126 ASP B N 1
ATOM 2612 C CA . ASP B 1 126 ? -13.141 1.618 3.213 1 96.62 126 ASP B CA 1
ATOM 2613 C C . ASP B 1 126 ? -14.57 1.883 3.68 1 96.62 126 ASP B C 1
ATOM 2615 O O . ASP B 1 126 ? -15.531 1.558 2.977 1 96.62 126 ASP B O 1
ATOM 2619 N N . GLU B 1 127 ? -14.711 2.354 4.887 1 96 127 GLU B N 1
ATOM 2620 C CA . GLU B 1 127 ? -15.992 2.688 5.492 1 96 127 GLU B CA 1
ATOM 2621 C C . GLU B 1 127 ? -15.883 3.924 6.379 1 96 127 GLU B C 1
ATOM 2623 O O . GLU B 1 127 ? -14.852 4.141 7.02 1 96 127 GLU B O 1
ATOM 2628 N N . GLY B 1 128 ? -16.969 4.727 6.348 1 96.81 128 GLY B N 1
ATOM 2629 C CA . GLY B 1 128 ? -17.062 5.836 7.285 1 96.81 128 GLY B CA 1
ATOM 2630 C C . GLY B 1 128 ? -16.234 7.035 6.859 1 96.81 128 GLY B C 1
ATOM 2631 O O . GLY B 1 128 ? -15.992 7.242 5.668 1 96.81 128 GLY B O 1
ATOM 2632 N N . ALA B 1 129 ? -15.992 7.898 7.867 1 96.44 129 ALA B N 1
ATOM 2633 C CA . ALA B 1 129 ? -15.242 9.133 7.664 1 96.44 129 ALA B CA 1
ATOM 2634 C C . ALA B 1 129 ? -14.344 9.43 8.867 1 96.44 129 ALA B C 1
ATOM 2636 O O . ALA B 1 129 ? -14.703 9.125 10.008 1 96.44 129 ALA B O 1
ATOM 2637 N N . LEU B 1 130 ? -13.219 9.977 8.586 1 96.5 130 LEU B N 1
ATOM 2638 C CA . LEU B 1 130 ? -12.25 10.32 9.617 1 96.5 130 LEU B CA 1
ATOM 2639 C C . LEU B 1 130 ? -11.734 11.742 9.438 1 96.5 130 LEU B C 1
ATOM 2641 O O . LEU B 1 130 ? -11.5 12.18 8.312 1 96.5 130 LEU B O 1
ATOM 2645 N N . PHE B 1 131 ? -11.602 12.438 10.531 1 94.69 131 PHE B N 1
ATOM 2646 C CA . PHE B 1 131 ? -10.789 13.648 10.547 1 94.69 131 PHE B CA 1
ATOM 2647 C C . PHE B 1 131 ? -9.312 13.312 10.68 1 94.69 131 PHE B C 1
ATOM 2649 O O . PHE B 1 131 ? -8.875 12.805 11.711 1 94.69 131 PHE B O 1
ATOM 2656 N N . VAL B 1 132 ? -8.562 13.602 9.633 1 96.5 132 VAL B N 1
ATOM 2657 C CA . VAL B 1 132 ? -7.148 13.242 9.586 1 96.5 132 VAL B CA 1
ATOM 2658 C C . VAL B 1 132 ? -6.293 14.492 9.742 1 96.5 132 VAL B C 1
ATOM 2660 O O . VAL B 1 132 ? -6.535 15.508 9.086 1 96.5 132 VAL B O 1
ATOM 2663 N N . GLY B 1 133 ? -5.305 14.43 10.594 1 93.31 133 GLY B N 1
ATOM 2664 C CA . GLY B 1 133 ? -4.352 15.508 10.781 1 93.31 133 GLY B CA 1
ATOM 2665 C C . GLY B 1 133 ? -2.91 15.078 10.57 1 93.31 133 GLY B C 1
ATOM 2666 O O . GLY B 1 133 ? -2.518 13.984 10.977 1 93.31 133 GLY B O 1
ATOM 2667 N N . ILE B 1 134 ? -2.152 15.93 9.922 1 94.19 134 ILE B N 1
ATOM 2668 C CA . ILE B 1 134 ? -0.726 15.758 9.672 1 94.19 134 ILE B CA 1
ATOM 2669 C C . ILE B 1 134 ? 0.029 17 10.125 1 94.19 134 ILE B C 1
ATOM 2671 O O . ILE B 1 134 ? -0.384 18.125 9.828 1 94.19 134 ILE B O 1
ATOM 2675 N N . ILE B 1 135 ? 1.111 16.828 10.812 1 90.81 135 ILE B N 1
ATOM 2676 C CA . ILE B 1 135 ? 1.912 17.938 11.305 1 90.81 135 ILE B CA 1
ATOM 2677 C C . ILE B 1 135 ? 3.34 17.828 10.773 1 90.81 135 ILE B C 1
ATOM 2679 O O . ILE B 1 135 ? 3.996 16.797 10.961 1 90.81 135 ILE B O 1
ATOM 2683 N N . THR B 1 136 ? 3.807 18.875 10.219 1 91.5 136 THR B N 1
ATOM 2684 C CA . THR B 1 136 ? 5.164 18.875 9.688 1 91.5 136 THR B CA 1
ATOM 2685 C C . THR B 1 136 ? 6.18 19.156 10.789 1 91.5 136 THR B C 1
ATOM 2687 O O . THR B 1 136 ? 5.809 19.5 11.914 1 91.5 136 THR B O 1
ATOM 2690 N N . THR B 1 137 ? 7.453 18.984 10.422 1 88.56 137 THR B N 1
ATOM 2691 C CA . THR B 1 137 ? 8.523 19.234 11.383 1 88.56 137 THR B CA 1
ATOM 2692 C C . THR B 1 137 ? 8.578 20.703 11.766 1 88.56 137 THR B C 1
ATOM 2694 O O . THR B 1 137 ? 9.07 21.062 12.844 1 88.56 137 THR B O 1
ATOM 2697 N N . ALA B 1 138 ? 8.008 21.578 10.938 1 88.19 138 ALA B N 1
ATOM 2698 C CA . ALA B 1 138 ? 7.961 23 11.211 1 88.19 138 ALA B CA 1
ATOM 2699 C C . ALA B 1 138 ? 6.711 23.375 12.016 1 88.19 138 ALA B C 1
ATOM 2701 O O . ALA B 1 138 ? 6.457 24.547 12.273 1 88.19 138 ALA B O 1
ATOM 2702 N N . GLY B 1 139 ? 5.855 22.359 12.203 1 85.5 139 GLY B N 1
ATOM 2703 C CA . GLY B 1 139 ? 4.68 22.594 13.031 1 85.5 139 GLY B CA 1
ATOM 2704 C C . GLY B 1 139 ? 3.453 22.969 12.227 1 85.5 139 GLY B C 1
ATOM 2705 O O . GLY B 1 139 ? 2.436 23.375 12.797 1 85.5 139 GLY B O 1
ATOM 2706 N N . LYS B 1 140 ? 3.592 22.891 10.992 1 88.81 140 LYS B N 1
ATOM 2707 C CA . LYS B 1 140 ? 2.422 23.203 10.172 1 88.81 140 LYS B CA 1
ATOM 2708 C C . LYS B 1 140 ? 1.42 22.047 10.203 1 88.81 140 LYS B C 1
ATOM 2710 O O . LYS B 1 140 ? 1.805 20.875 10.117 1 88.81 140 LYS B O 1
ATOM 2715 N N . PHE B 1 141 ? 0.166 22.484 10.281 1 90 141 PHE B N 1
ATOM 2716 C CA . PHE B 1 141 ? -0.908 21.516 10.43 1 90 141 PHE B CA 1
ATOM 2717 C C . PHE B 1 141 ? -1.724 21.406 9.148 1 90 141 PHE B C 1
ATOM 2719 O O . PHE B 1 141 ? -2.258 22.406 8.656 1 90 141 PHE B O 1
ATOM 2726 N N . TYR B 1 142 ? -1.818 20.219 8.57 1 90.44 142 TYR B N 1
ATOM 2727 C CA . TYR B 1 142 ? -2.67 19.875 7.438 1 90.44 142 TYR B CA 1
ATOM 2728 C C . TYR B 1 142 ? -3.768 18.906 7.855 1 90.44 142 TYR B C 1
ATOM 2730 O O . TYR B 1 142 ? -3.516 17.969 8.602 1 90.44 142 TYR B O 1
ATOM 2738 N N . SER B 1 143 ? -5.031 19.188 7.406 1 92.44 143 SER B N 1
ATOM 2739 C CA . SER B 1 143 ? -6.109 18.281 7.82 1 92.44 143 SER B CA 1
ATOM 2740 C C . SER B 1 143 ? -7.25 18.297 6.809 1 92.44 143 SER B C 1
ATOM 2742 O O . SER B 1 143 ? -7.438 19.266 6.078 1 92.44 143 SER B O 1
ATOM 2744 N N . LYS B 1 144 ? -7.957 17.188 6.789 1 95.06 144 LYS B N 1
ATOM 2745 C CA . LYS B 1 144 ? -9.164 17 5.984 1 95.06 144 LYS B CA 1
ATOM 2746 C C . LYS B 1 144 ? -9.977 15.82 6.488 1 95.06 144 LYS B C 1
ATOM 2748 O O . LYS B 1 144 ? -9.484 14.992 7.254 1 95.06 144 LYS B O 1
ATOM 2753 N N . ILE B 1 145 ? -11.227 15.898 6.133 1 95.25 145 ILE B N 1
ATOM 2754 C CA . ILE B 1 145 ? -12.055 14.719 6.344 1 95.25 145 ILE B CA 1
ATOM 2755 C C . ILE B 1 145 ? -11.859 13.742 5.184 1 95.25 145 ILE B C 1
ATOM 2757 O O . ILE B 1 145 ? -12.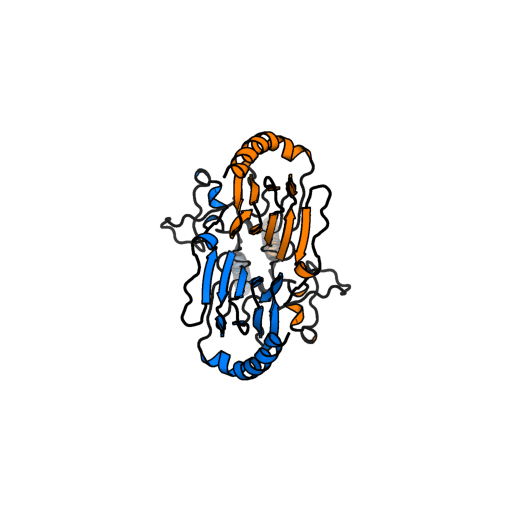031 14.109 4.02 1 95.25 145 ILE B O 1
ATOM 2761 N N . ALA B 1 146 ? -11.445 12.57 5.496 1 96.94 146 ALA B N 1
ATOM 2762 C CA . ALA B 1 146 ? -11.352 11.492 4.512 1 96.94 146 ALA B CA 1
ATOM 2763 C C . ALA B 1 146 ? -12.594 10.609 4.547 1 96.94 146 ALA B C 1
ATOM 2765 O O . ALA B 1 146 ? -12.992 10.133 5.609 1 96.94 146 ALA B O 1
ATOM 2766 N N . ARG B 1 147 ? -13.141 10.383 3.369 1 96.06 147 ARG B N 1
ATOM 2767 C CA . ARG B 1 147 ? -14.367 9.594 3.273 1 96.06 147 ARG B CA 1
ATOM 2768 C C . ARG B 1 147 ? -14.133 8.312 2.49 1 96.06 147 ARG B C 1
ATOM 2770 O O . ARG B 1 147 ? -13.07 8.133 1.883 1 96.06 147 ARG B O 1
ATOM 2777 N N . LYS B 1 148 ? -15.211 7.461 2.559 1 95.62 148 LYS B N 1
ATOM 2778 C CA . LYS B 1 148 ? -15.141 6.191 1.845 1 95.62 148 LYS B CA 1
ATOM 2779 C C . LYS B 1 148 ? -14.656 6.391 0.412 1 95.62 148 LYS B C 1
ATOM 2781 O O . LYS B 1 148 ? -15.156 7.262 -0.302 1 95.62 148 LYS B O 1
ATOM 2786 N N . GLY B 1 149 ? -13.625 5.605 0.058 1 94.31 149 GLY B N 1
ATOM 2787 C CA . GLY B 1 149 ? -13.125 5.625 -1.309 1 94.31 149 GLY B CA 1
ATOM 2788 C C . GLY B 1 149 ? -11.977 6.598 -1.514 1 94.31 149 GLY B C 1
ATOM 2789 O O . GLY B 1 149 ? -11.281 6.539 -2.529 1 94.31 149 GLY B O 1
ATOM 2790 N N . GLU B 1 150 ? -11.781 7.473 -0.586 1 96.56 150 GLU B N 1
ATOM 2791 C CA . GLU B 1 150 ? -10.688 8.43 -0.693 1 96.56 150 GLU B CA 1
ATOM 2792 C C . GLU B 1 150 ? -9.406 7.883 -0.062 1 96.56 150 GLU B C 1
ATOM 2794 O O . GLU B 1 150 ? -9.461 6.961 0.752 1 96.56 150 GLU B O 1
ATOM 2799 N N . MET B 1 151 ? -8.297 8.453 -0.551 1 98.31 151 MET B N 1
ATOM 2800 C CA . MET B 1 151 ? -7.004 8.109 0.029 1 98.31 151 MET B CA 1
ATOM 2801 C C . MET B 1 151 ? -6.352 9.328 0.67 1 98.31 151 MET B C 1
ATOM 2803 O O . MET B 1 151 ? -6.691 10.461 0.342 1 98.31 151 MET B O 1
ATOM 2807 N N . PHE B 1 152 ? -5.445 9.055 1.598 1 98.44 152 PHE B N 1
ATOM 2808 C CA . PHE B 1 152 ? -4.527 10.078 2.092 1 98.44 152 PHE B CA 1
ATOM 2809 C C . PHE B 1 152 ? -3.135 9.5 2.311 1 98.44 152 PHE B C 1
ATOM 2811 O O . PHE B 1 152 ? -2.992 8.305 2.6 1 98.44 152 PHE B O 1
ATOM 2818 N N . VAL B 1 153 ? -2.121 10.336 2.152 1 98.56 153 VAL B N 1
ATOM 2819 C CA . VAL B 1 153 ? -0.73 9.93 2.33 1 98.56 153 VAL B CA 1
ATOM 2820 C C . VAL B 1 153 ? -0.111 10.703 3.492 1 98.56 153 VAL B C 1
ATOM 2822 O O . VAL B 1 153 ? -0.354 11.906 3.65 1 98.56 153 VAL B O 1
ATOM 2825 N N . VAL B 1 154 ? 0.579 9.984 4.344 1 98.19 154 VAL B N 1
ATOM 2826 C CA . VAL B 1 154 ? 1.362 10.562 5.43 1 98.19 154 VAL B CA 1
ATOM 2827 C C . VAL B 1 154 ? 2.85 10.336 5.168 1 98.19 154 VAL B C 1
ATOM 2829 O O . VAL B 1 154 ? 3.342 9.211 5.262 1 98.19 154 VAL B O 1
ATOM 2832 N N . PRO B 1 155 ? 3.537 11.398 4.906 1 96.25 155 PRO B N 1
ATOM 2833 C CA . PRO B 1 155 ? 4.973 11.242 4.656 1 96.25 155 PRO B CA 1
ATOM 2834 C C . PRO B 1 155 ? 5.707 10.609 5.836 1 96.25 155 PRO B C 1
ATOM 2836 O O . PRO B 1 155 ? 5.348 10.844 6.992 1 96.25 155 PRO B O 1
ATOM 2839 N N . ARG B 1 156 ? 6.727 9.867 5.492 1 95.62 156 ARG B N 1
ATOM 2840 C CA . ARG B 1 156 ? 7.531 9.172 6.492 1 95.62 156 ARG B CA 1
ATOM 2841 C C . ARG B 1 156 ? 8 10.133 7.578 1 95.62 156 ARG B C 1
ATOM 2843 O O . ARG B 1 156 ? 8.531 11.203 7.277 1 95.62 156 ARG B O 1
ATOM 2850 N N . GLY B 1 157 ? 7.73 9.758 8.781 1 93.62 157 GLY B N 1
ATOM 2851 C CA . GLY B 1 157 ? 8.281 10.484 9.914 1 93.62 157 GLY B CA 1
ATOM 2852 C C . GLY B 1 157 ? 7.395 11.633 10.367 1 93.62 157 GLY B C 1
ATOM 2853 O O . GLY B 1 157 ? 7.68 12.273 11.383 1 93.62 157 GLY B O 1
ATOM 2854 N N . LEU B 1 158 ? 6.355 11.891 9.695 1 94.94 158 LEU B N 1
ATOM 2855 C CA . LEU B 1 158 ? 5.512 13.008 10.109 1 94.94 158 LEU B CA 1
ATOM 2856 C C . LEU B 1 158 ? 4.457 12.547 11.117 1 94.94 158 LEU B C 1
ATOM 2858 O O . LEU B 1 158 ? 3.896 11.453 10.977 1 94.94 158 LEU B O 1
ATOM 2862 N N . LEU B 1 159 ? 4.277 13.414 12.039 1 93.06 159 LEU B N 1
ATOM 2863 C CA . LEU B 1 159 ? 3.246 13.195 13.047 1 93.06 159 LEU B CA 1
ATOM 2864 C C . LEU B 1 159 ? 1.855 13.258 12.422 1 93.06 159 LEU B C 1
ATOM 2866 O O . LEU B 1 159 ? 1.578 14.133 11.594 1 93.06 159 LEU B O 1
ATOM 2870 N N . HIS B 1 160 ? 0.938 12.297 12.867 1 95.19 160 HIS B N 1
ATOM 2871 C CA . HIS B 1 160 ? -0.421 12.297 12.336 1 95.19 160 HIS B CA 1
ATOM 2872 C C . HIS B 1 160 ? -1.374 11.547 13.258 1 95.19 160 HIS B C 1
ATOM 2874 O O . HIS B 1 160 ? -0.937 10.875 14.195 1 95.19 160 HIS B O 1
ATOM 2880 N N . PHE B 1 161 ? -2.629 11.773 13.039 1 93.56 161 PHE B N 1
ATOM 2881 C CA . PHE B 1 161 ? -3.686 11.094 13.781 1 93.56 161 PHE B CA 1
ATOM 2882 C C . PHE B 1 161 ? -4.949 10.969 12.93 1 93.56 161 PHE B C 1
ATOM 2884 O O . PHE B 1 161 ? -5.09 11.656 11.922 1 93.56 161 PHE B O 1
ATOM 2891 N N . GLU B 1 162 ? -5.777 10.094 13.281 1 95.5 162 GLU B N 1
ATOM 2892 C CA . GLU B 1 162 ? -7.102 9.906 12.695 1 95.5 162 GLU B CA 1
ATOM 2893 C C . GLU B 1 162 ? -8.188 9.891 13.773 1 95.5 162 GLU B C 1
ATOM 2895 O O . GLU B 1 162 ? -8.164 9.047 14.672 1 95.5 162 GLU B O 1
ATOM 2900 N N . LEU B 1 163 ? -9.094 10.773 13.656 1 93.75 163 LEU B N 1
ATOM 2901 C CA . LEU B 1 163 ? -10.188 10.93 14.609 1 93.75 163 LEU B CA 1
ATOM 2902 C C . LEU B 1 163 ? -11.523 10.617 13.953 1 93.75 163 LEU B C 1
ATOM 2904 O O . LEU B 1 163 ? -11.828 11.141 12.875 1 93.75 163 LEU B O 1
ATOM 2908 N N . ASN B 1 164 ? -12.297 9.727 14.648 1 94.56 164 ASN B N 1
ATOM 2909 C CA . ASN B 1 164 ? -13.633 9.43 14.141 1 94.56 164 ASN B CA 1
ATOM 2910 C C . ASN B 1 164 ? -14.68 10.367 14.734 1 94.56 164 ASN B C 1
ATOM 2912 O O . ASN B 1 164 ? -15.133 10.156 15.859 1 94.56 164 ASN B O 1
ATOM 2916 N N . ILE B 1 165 ? -15.078 11.281 13.875 1 87.44 165 ILE B N 1
ATOM 2917 C CA . ILE B 1 165 ? -16.047 12.258 14.352 1 87.44 165 ILE B CA 1
ATOM 2918 C C . ILE B 1 165 ? -17.438 11.898 13.828 1 87.44 165 ILE B C 1
ATOM 2920 O O . ILE B 1 165 ? -18.391 12.688 13.969 1 87.44 165 ILE B O 1
ATOM 2924 N N . ALA B 1 166 ? -17.531 10.805 13.086 1 90.44 166 ALA B N 1
ATOM 2925 C CA . ALA B 1 166 ? -18.812 10.32 12.57 1 90.44 166 ALA B CA 1
ATOM 2926 C C . ALA B 1 166 ? -19.516 9.422 13.594 1 90.44 166 ALA B C 1
ATOM 2928 O O . ALA B 1 166 ? -19.016 9.227 14.703 1 90.44 166 ALA B O 1
ATOM 2929 N N . LYS B 1 167 ? -20.688 8.945 13.234 1 92.94 167 LYS B N 1
ATOM 2930 C CA . LYS B 1 167 ? -21.5 8.172 14.164 1 92.94 167 LYS B CA 1
ATOM 2931 C C . LYS B 1 167 ? -21.281 6.672 13.969 1 92.94 167 LYS B C 1
ATOM 2933 O O . LYS B 1 167 ? -21.672 5.867 14.82 1 92.94 167 LYS B O 1
ATOM 2938 N N . GLU B 1 168 ? -20.688 6.336 12.867 1 95.88 168 GLU B N 1
ATOM 2939 C CA . GLU B 1 168 ? -20.438 4.922 12.586 1 95.88 168 GLU B CA 1
ATOM 2940 C C . GLU B 1 168 ? -18.953 4.594 12.672 1 95.88 168 GLU B C 1
ATOM 2942 O O . GLU B 1 168 ? -18.109 5.488 12.609 1 95.88 168 GLU B O 1
ATOM 2947 N N . THR B 1 169 ? -18.719 3.334 12.836 1 95.94 169 THR B N 1
ATOM 2948 C CA . THR B 1 169 ? -17.328 2.877 12.82 1 95.94 169 THR B CA 1
ATOM 2949 C C . THR B 1 169 ? -16.672 3.162 11.477 1 95.94 169 THR B C 1
ATOM 2951 O O . THR B 1 169 ? -17.297 2.967 10.43 1 95.94 169 THR B O 1
ATOM 2954 N N . ALA B 1 170 ? -15.516 3.654 11.539 1 97.31 170 ALA B N 1
ATOM 2955 C CA . ALA B 1 170 ? -14.727 3.848 10.32 1 97.31 170 ALA B CA 1
ATOM 2956 C C . ALA B 1 170 ? -13.703 2.734 10.148 1 97.31 170 ALA B C 1
ATOM 2958 O O . ALA B 1 170 ? -13.117 2.262 11.133 1 97.31 170 ALA B O 1
ATOM 2959 N N . THR B 1 171 ? -13.531 2.266 8.914 1 96.75 171 THR B N 1
ATOM 2960 C CA . THR B 1 171 ? -12.508 1.289 8.562 1 96.75 171 THR B CA 1
ATOM 2961 C C . THR B 1 171 ? -11.617 1.822 7.438 1 96.75 171 THR B C 1
ATOM 2963 O O . THR B 1 171 ? -12.109 2.373 6.453 1 96.75 171 THR B O 1
ATOM 2966 N N . PHE B 1 172 ? -10.32 1.772 7.637 1 97.69 172 PHE B N 1
ATOM 2967 C CA . PHE B 1 172 ? -9.406 2.109 6.551 1 97.69 172 PHE B CA 1
ATOM 2968 C C . PHE B 1 172 ? -8.227 1.148 6.527 1 97.69 172 PHE B C 1
ATOM 2970 O O . PHE B 1 172 ? -7.961 0.455 7.508 1 97.69 172 PHE B O 1
ATOM 2977 N N . PHE B 1 173 ? -7.59 1.002 5.371 1 98.5 173 PHE B N 1
ATOM 2978 C CA . PHE B 1 173 ? -6.414 0.163 5.164 1 98.5 173 PHE B CA 1
ATOM 2979 C C . PHE B 1 173 ? -5.18 1.018 4.895 1 98.5 173 PHE B C 1
ATOM 2981 O O . PHE B 1 173 ? -5.148 1.787 3.934 1 98.5 173 PHE B O 1
ATOM 2988 N N . ALA B 1 174 ? -4.254 0.929 5.766 1 98.81 174 ALA B N 1
ATOM 2989 C CA . ALA B 1 174 ? -3.004 1.675 5.645 1 98.81 174 ALA B CA 1
ATOM 2990 C C . ALA B 1 174 ? -1.902 0.809 5.039 1 98.81 174 ALA B C 1
ATOM 2992 O O . ALA B 1 174 ? -1.518 -0.211 5.617 1 98.81 174 ALA B O 1
ATOM 2993 N N . SER B 1 175 ? -1.422 1.225 3.916 1 98.75 175 SER B N 1
ATOM 2994 C CA . SER B 1 175 ? -0.273 0.57 3.297 1 98.75 175 SER B CA 1
ATOM 2995 C C . SER B 1 175 ? 1.022 1.307 3.619 1 98.75 175 SER B C 1
ATOM 2997 O O . SER B 1 175 ? 1.059 2.539 3.619 1 98.75 175 SER B O 1
ATOM 2999 N N . PHE B 1 176 ? 2.068 0.5 3.857 1 98.5 176 PHE B N 1
ATOM 3000 C CA . PHE B 1 176 ? 3.375 1.044 4.211 1 98.5 176 PHE B CA 1
ATOM 3001 C C . PHE B 1 176 ? 4.445 0.548 3.25 1 98.5 176 PHE B C 1
ATOM 3003 O O . PHE B 1 176 ? 4.465 -0.628 2.881 1 98.5 176 PHE B O 1
ATOM 3010 N N . ASN B 1 177 ? 5.355 1.443 2.842 1 97.56 177 ASN B N 1
ATOM 3011 C CA . ASN B 1 177 ? 6.422 1.021 1.939 1 97.56 177 ASN B CA 1
ATOM 3012 C C . ASN B 1 177 ? 7.621 0.474 2.705 1 97.56 177 ASN B C 1
ATOM 3014 O O . ASN B 1 177 ? 8.766 0.8 2.389 1 97.56 177 ASN B O 1
ATOM 3018 N N . SER B 1 178 ? 7.359 -0.245 3.703 1 95.56 178 SER B N 1
ATOM 3019 C CA . SER B 1 178 ? 8.297 -1.019 4.512 1 95.56 178 SER B CA 1
ATOM 3020 C C . SER B 1 178 ? 7.625 -2.244 5.121 1 95.56 178 SER B C 1
ATOM 3022 O O . SER B 1 178 ? 6.441 -2.199 5.473 1 95.56 178 SER B O 1
ATOM 3024 N N . GLN B 1 179 ? 8.383 -3.33 5.23 1 93.75 179 GLN B N 1
ATOM 3025 C CA . GLN B 1 179 ? 7.836 -4.504 5.902 1 93.75 179 GLN B CA 1
ATOM 3026 C C . GLN B 1 179 ? 7.723 -4.277 7.406 1 93.75 179 GLN B C 1
ATOM 3028 O O . GLN B 1 179 ? 7.047 -5.031 8.102 1 93.75 179 GLN B O 1
ATOM 3033 N N . ASN B 1 180 ? 8.43 -3.246 7.867 1 92.5 180 ASN B N 1
ATOM 3034 C CA . ASN B 1 180 ? 8.438 -2.826 9.266 1 92.5 180 ASN B CA 1
ATOM 3035 C C . ASN B 1 180 ? 8.414 -1.307 9.391 1 92.5 180 ASN B C 1
ATOM 3037 O O . ASN B 1 180 ? 9.453 -0.684 9.633 1 92.5 180 ASN B O 1
ATOM 3041 N N . PRO B 1 181 ? 7.289 -0.744 9.352 1 95.38 181 PRO B N 1
ATOM 3042 C CA . PRO B 1 181 ? 7.199 0.717 9.375 1 95.38 181 PRO B CA 1
ATOM 3043 C C . PRO B 1 181 ? 7.629 1.314 10.719 1 95.38 181 PRO B C 1
ATOM 3045 O O . PRO B 1 181 ? 8.023 2.48 10.773 1 95.38 181 PRO B O 1
ATOM 3048 N N . GLY B 1 182 ? 7.5 0.542 11.789 1 94.19 182 GLY B N 1
ATOM 3049 C CA . GLY B 1 182 ? 7.688 1.109 13.109 1 94.19 182 GLY B CA 1
ATOM 3050 C C . GLY B 1 182 ? 6.586 2.074 13.508 1 94.19 182 GLY B C 1
ATOM 3051 O O . GLY B 1 182 ? 5.852 2.576 12.656 1 94.19 182 GLY B O 1
ATOM 3052 N N . VAL B 1 183 ? 6.449 2.275 14.828 1 94.56 183 VAL B N 1
ATOM 3053 C CA . VAL B 1 183 ? 5.492 3.246 15.336 1 94.56 183 VAL B CA 1
ATOM 3054 C C . VAL B 1 183 ? 6.023 3.871 16.625 1 94.56 183 VAL B C 1
ATOM 3056 O O . VAL B 1 183 ? 6.586 3.174 17.469 1 94.56 183 VAL B O 1
ATOM 3059 N N . ILE B 1 184 ? 6.016 5.18 16.703 1 91.81 184 ILE B N 1
ATOM 3060 C CA . ILE B 1 184 ? 6.25 5.934 17.938 1 91.81 184 ILE B CA 1
ATOM 3061 C C . ILE B 1 184 ? 5.016 6.766 18.281 1 91.81 184 ILE B C 1
ATOM 3063 O O . ILE B 1 184 ? 4.617 7.641 17.5 1 91.81 184 ILE B O 1
ATOM 3067 N N . ARG B 1 185 ? 4.43 6.426 19.312 1 89.5 185 ARG B N 1
ATOM 3068 C CA . ARG B 1 185 ? 3.236 7.145 19.75 1 89.5 185 ARG B CA 1
ATOM 3069 C C . ARG B 1 185 ? 3.6 8.305 20.672 1 89.5 185 ARG B C 1
ATOM 3071 O O . ARG B 1 185 ? 4.496 8.188 21.5 1 89.5 185 ARG B O 1
ATOM 3078 N N . VAL B 1 186 ? 3.014 9.359 20.406 1 81.5 186 VAL B N 1
ATOM 3079 C CA . VAL B 1 186 ? 3.225 10.531 21.234 1 81.5 186 VAL B CA 1
ATOM 3080 C C . VAL B 1 186 ? 2.168 10.578 22.344 1 81.5 186 VAL B C 1
ATOM 3082 O O . VAL B 1 186 ? 0.98 10.375 22.078 1 81.5 186 VAL B O 1
ATOM 3085 N N . SER B 1 187 ? 2.553 10.328 23.422 1 67.31 187 SER B N 1
ATOM 3086 C CA . SER B 1 187 ? 1.672 10.289 24.578 1 67.31 187 SER B CA 1
ATOM 3087 C C . SER B 1 187 ? 0.773 11.516 24.641 1 67.31 187 SER B C 1
ATOM 3089 O O . SER B 1 187 ? 1.038 12.516 23.969 1 67.31 187 SER B O 1
ATOM 3091 N N . GLY B 1 188 ? -0.374 11.734 25.438 1 55.59 188 GLY B N 1
ATOM 3092 C CA . GLY B 1 188 ? -1.615 12.32 25.922 1 55.59 188 GLY B CA 1
ATOM 3093 C C . GLY B 1 188 ? -1.775 13.781 25.531 1 55.59 188 GLY B C 1
ATOM 3094 O O . GLY B 1 188 ? -2.83 14.188 25.047 1 55.59 188 GLY B O 1
ATOM 3095 N N . ASN B 1 189 ? -1.018 14.742 25.922 1 51.19 189 ASN B N 1
ATOM 3096 C CA . ASN B 1 189 ? -1.57 16.094 25.953 1 51.19 189 ASN B CA 1
ATOM 3097 C C . ASN B 1 189 ? -1.674 16.688 24.547 1 51.19 189 ASN B C 1
ATOM 3099 O O . ASN B 1 189 ? -1.945 17.891 24.406 1 51.19 189 ASN B O 1
ATOM 3103 N N . PHE B 1 190 ? -1.405 15.969 23.672 1 52.06 190 PHE B N 1
ATOM 3104 C CA . PHE B 1 190 ? -1.265 16.578 22.359 1 52.06 190 PHE B CA 1
ATOM 3105 C C . PHE B 1 190 ? -2.629 16.891 21.75 1 52.06 190 PHE B C 1
ATOM 3107 O O . PHE B 1 190 ? -2.828 17.953 21.156 1 52.06 190 PHE B O 1
ATOM 3114 N N . CYS B 1 191 ? -3.527 15.906 21.828 1 51.78 191 CYS B N 1
ATOM 3115 C CA . CYS B 1 191 ? -4.82 16.141 21.188 1 51.78 191 CYS B CA 1
ATOM 3116 C C . CYS B 1 191 ? -5.516 17.359 21.797 1 51.78 191 CYS B C 1
ATOM 3118 O O . CYS B 1 191 ? -6.387 17.953 21.156 1 51.78 191 CYS B O 1
ATOM 3120 N N . GLN B 1 192 ? -5.156 17.656 23.031 1 49.16 192 GLN B N 1
ATOM 3121 C CA . GLN B 1 192 ? -5.797 18.812 23.641 1 49.16 192 GLN B CA 1
ATOM 3122 C C . GLN B 1 192 ? -5.496 20.078 22.875 1 49.16 192 GLN B C 1
ATOM 3124 O O . GLN B 1 192 ? -6.34 20.984 22.781 1 49.16 192 GLN B O 1
ATOM 3129 N N . GLN B 1 193 ? -4.324 20.125 22.469 1 49.97 193 GLN B N 1
ATOM 3130 C CA . GLN B 1 193 ? -4.016 21.391 21.781 1 49.97 193 GLN B CA 1
ATOM 3131 C C . GLN B 1 193 ? -4.766 21.484 20.469 1 49.97 193 GLN B C 1
ATOM 3133 O O . GLN B 1 193 ? -5.074 22.594 20 1 49.97 193 GLN B O 1
ATOM 3138 N N . TRP B 1 194 ? -5.035 20.453 19.922 1 51 194 TRP B N 1
ATOM 3139 C CA . TRP B 1 194 ? -5.703 20.516 18.625 1 51 194 TRP B CA 1
ATOM 3140 C C . TRP B 1 194 ? -7.195 20.25 18.766 1 51 194 TRP B C 1
ATOM 3142 O O . TRP B 1 194 ? -7.938 20.297 17.766 1 51 194 TRP B O 1
ATOM 3152 N N . SER B 1 195 ? -7.672 19.953 19.938 1 48.56 195 SER B N 1
ATOM 3153 C CA . SER B 1 195 ? -9.047 19.594 20.281 1 48.56 195 SER B CA 1
ATOM 3154 C C . SER B 1 195 ? -10 20.75 20.031 1 48.56 195 SER B C 1
ATOM 3156 O O . SER B 1 195 ? -11.156 20.547 19.656 1 48.56 195 SER B O 1
ATOM 3158 N N . PRO B 1 196 ? -9.688 21.844 20.5 1 45.19 196 PRO B N 1
ATOM 3159 C CA . PRO B 1 196 ? -10.766 22.828 20.359 1 45.19 196 PRO B CA 1
ATOM 3160 C C . PRO B 1 196 ? -11.305 22.891 18.938 1 45.19 196 PRO B C 1
ATOM 3162 O O . PRO B 1 196 ? -12.516 23.062 18.734 1 45.19 196 PRO B O 1
ATOM 3165 N N . SER B 1 197 ? -10.469 22.922 18 1 46.22 197 SER B N 1
ATOM 3166 C CA . SER B 1 197 ? -10.93 23.031 16.625 1 46.22 197 SER B CA 1
ATOM 3167 C C . SER B 1 197 ? -11.617 21.75 16.156 1 46.22 197 SER B C 1
ATOM 3169 O O . SER B 1 197 ? -12.328 21.766 15.148 1 46.22 197 SER B O 1
ATOM 3171 N N . LEU B 1 198 ? -11.438 20.734 16.797 1 50 198 LEU B N 1
ATOM 3172 C CA . LEU B 1 198 ? -12.055 19.453 16.453 1 50 198 LEU B CA 1
ATOM 3173 C C . LEU B 1 198 ? -13.547 19.469 16.75 1 50 198 LEU B C 1
ATOM 3175 O O . LEU B 1 198 ? -14.336 18.891 16 1 50 198 LEU B O 1
ATOM 3179 N N . SER B 1 199 ? -13.969 20.031 17.906 1 45.34 199 SER B N 1
ATOM 3180 C CA . SER B 1 199 ? -15.391 20.156 18.219 1 45.34 199 SER B CA 1
ATOM 3181 C C . SER B 1 199 ? -16.125 20.953 17.141 1 45.34 199 SER B C 1
ATOM 3183 O O . SER B 1 199 ? -17.234 20.578 16.75 1 45.34 199 SER B O 1
ATOM 3185 N N . ALA B 1 200 ? -15.578 22.016 16.734 1 46.19 200 ALA B N 1
ATOM 3186 C CA . ALA B 1 200 ? -16.266 22.797 15.719 1 46.19 200 ALA B CA 1
ATOM 3187 C C . ALA B 1 200 ? -16.359 22.047 14.398 1 46.19 200 ALA B C 1
ATOM 3189 O O . ALA B 1 200 ? -17.359 22.125 13.688 1 46.19 200 ALA B O 1
ATOM 3190 N N . ARG B 1 201 ? -15.453 21.297 14.07 1 47.31 201 ARG B N 1
ATOM 3191 C CA . ARG B 1 201 ? -15.406 20.594 12.797 1 47.31 201 ARG B CA 1
ATOM 3192 C C . ARG B 1 201 ? -16.344 19.391 12.805 1 47.31 201 ARG B C 1
ATOM 3194 O O . ARG B 1 201 ? -16.844 18.984 11.758 1 47.31 201 ARG B O 1
ATOM 3201 N N . ARG B 1 202 ? -16.656 18.828 13.969 1 47.12 202 ARG B N 1
ATOM 3202 C CA . ARG B 1 202 ? -17.656 17.781 14.117 1 47.12 202 ARG B CA 1
ATOM 3203 C C . ARG B 1 202 ? -19.016 18.266 13.648 1 47.12 202 ARG B C 1
ATOM 3205 O O . ARG B 1 202 ? -19.766 17.5 13.031 1 47.12 202 ARG B O 1
ATOM 3212 N N . GLU B 1 203 ? -19.344 19.406 13.875 1 45 203 GLU B N 1
ATOM 3213 C CA . GLU B 1 203 ? -20.672 19.906 13.523 1 45 203 GLU B CA 1
ATOM 3214 C C . GLU B 1 203 ? -20.875 19.922 12.016 1 45 203 GLU B C 1
ATOM 3216 O O . GLU B 1 203 ? -21.984 19.672 11.531 1 45 203 GLU B O 1
ATOM 3221 N N . ASN B 1 204 ? -19.938 20.078 11.242 1 40.91 204 ASN B N 1
ATOM 3222 C CA . ASN B 1 204 ? -20.125 20.156 9.805 1 40.91 204 ASN B CA 1
ATOM 3223 C C . ASN B 1 204 ? -20.281 18.766 9.18 1 40.91 204 ASN B C 1
ATOM 3225 O O . ASN B 1 204 ? -20.688 18.641 8.016 1 40.91 204 ASN B O 1
ATOM 3229 N N . ILE B 1 205 ? -19.781 17.797 9.688 1 42.22 205 ILE B N 1
ATOM 3230 C CA . ILE B 1 205 ? -19.922 16.484 9.062 1 42.22 205 ILE B CA 1
ATOM 3231 C C . ILE B 1 205 ? -21.328 15.953 9.297 1 42.22 205 ILE B C 1
ATOM 3233 O O . ILE B 1 205 ? -21.906 15.328 8.406 1 42.22 205 ILE B O 1
ATOM 3237 N N . ASN B 1 206 ? -21.922 16.078 10.453 1 38.12 206 ASN B N 1
ATOM 3238 C CA . ASN B 1 206 ? -23.266 15.555 10.727 1 38.12 206 ASN B CA 1
ATOM 3239 C C . ASN B 1 206 ? -24.328 16.281 9.906 1 38.12 206 ASN B C 1
ATOM 3241 O O . ASN B 1 206 ? -25.453 15.812 9.789 1 38.12 206 ASN B O 1
ATOM 3245 N N . THR B 1 207 ? -24.109 17.453 9.492 1 34.53 207 THR B N 1
ATOM 3246 C CA . THR B 1 207 ? -25.188 18.141 8.766 1 34.53 207 THR B CA 1
ATOM 3247 C C . THR B 1 207 ? -25.156 17.75 7.289 1 34.53 207 THR B C 1
ATOM 3249 O O . THR B 1 207 ? -26.047 18.141 6.527 1 34.53 207 THR B O 1
ATOM 3252 N N . GLN B 1 208 ? -24.109 17.266 6.793 1 31.5 208 GLN B N 1
ATOM 3253 C CA . GLN B 1 208 ? -24.297 16.969 5.375 1 31.5 208 GLN B CA 1
ATOM 3254 C C . GLN B 1 208 ? -24.734 15.523 5.168 1 31.5 208 GLN B C 1
ATOM 3256 O O . GLN B 1 208 ? -24.281 14.625 5.883 1 31.5 208 GLN B O 1
#